Protein AF-A0AAD6DHV2-F1 (afdb_monomer)

Organism: NCBI:txid911720

Mean predicted aligned error: 15.72 Å

pLDDT: mean 77.99, std 18.06, range [23.23, 98.5]

Secondary structure (DSSP, 8-state):
--SHHHHHHHHHHHHHHHHHHHHHHHHHHHHHHHHHHSHHHHHHHHHHHHHHHHHHHHHHHHHHHHHHHHHHHHHHHHHHHHHHHHHHHHHHHHHHHHHHHHHHHHHHIIIIIGGGTTSSS-TTS-HHHHHHHHHHHHHHHHHHHHHHHHHHHHT-HHHHHHHHHHHHHHHHHHHHHHHHHH-S-HHHHHHHHHHHHHHHHTHHHHHHHHHHHHHHHTTSSS--------SS----------------SSTT---PPPPHHHHHHHHHHHHHHS-HHHHHHHHHHHHHHHHHHHHHHHHS-EEEEEEEEETTEEEEEEEEE-TTS-EEEEEEEGGGTEEESSSSEEET--BGGGGEEEEEEEEEETTTTEEEEEEEEE-TTSPEEEEEEEGGGTEEESSSSEEE-

Sequence (405 aa):
MTDEKTLSETIISMNEALEKWNSMKPVVDEVNSIVKEYGELIDSVGKVFTVVGFVWDIYSNMEKAKEDAARLQNMIQQITSAVADLKHHLDQQEVEAAVNATKSVLNGFRHEVLPYAKTYPLTGFNAIQLELIIRDARTVMETLYGLIDTRAKVGDGAAIMTLYRNLHAVVQCKLTLNKWRHGLTREVIDEGEAEMTRLIQVWVPVVRGLELMSDLSFSQGIFVYFEVGGKHGAPKFTKYAYSYRGELQGKNSKTALVSQAFIDARKVERSRVIPQELFEWNKKPYEVMQQLRDQQNKIFATKDLRIESHGLDTYLMGDCLDNDQHWNQRTLRLDSCLGDNRGHFQWGGSEFTEHARNIRFNPAEGASQVPVLRAELEDDHGNFLSNSINLAERINNRGGDLLFS

Foldseek 3Di:
DPPVVVVVVVVVVVVVVVVVVVVCVVVVVVVVVVCVVCVVVVVVVVVVVVVVVVVVVVVVVVVVVVVVVVVVVVVVVVVVVVVVVVVVVVLVVLLVVLLVLLVVLVCCCVPQPVVCVVPPDPPPRDLVSLVVSLVSLVVSLVSLLVSLLVLLVVLVLQSNVSSLVSNLVSLVSNLVSLCNNPNLFPVSLVVNLVSLVSSLVSLVSNLSSLLVNVVVQVLDDDDDDDDPDDPDDDDDDDDDDDDDPPPPPDPDDDPDDDDPVVVVVSVVVSVVSDDPVSVVSSVVSVVVNVVSVVVVCFAPQWDPWDWDDDPLWIKTWTFGQAPVRDTDIEIDTVQCAWDDDFQETDGNHGSQSVFWDPWDWDCADDPRGFIKIWIFGQGPVRGTDTYMDGCSVAWTRDRGYTDGD

Structure (mmCIF, N/CA/C/O backbone):
data_AF-A0AAD6DHV2-F1
#
_entry.id   AF-A0AAD6DHV2-F1
#
loop_
_atom_site.group_PDB
_atom_site.id
_atom_site.type_symbol
_atom_site.label_atom_id
_atom_site.label_alt_id
_atom_site.label_comp_id
_atom_site.label_asym_id
_atom_site.label_entity_id
_atom_site.label_seq_id
_atom_site.pdbx_PDB_ins_code
_atom_site.Cartn_x
_atom_site.Cartn_y
_atom_site.Cartn_z
_atom_site.occupancy
_atom_site.B_iso_or_equiv
_atom_site.auth_seq_id
_atom_site.auth_comp_id
_atom_site.auth_asym_id
_atom_site.auth_atom_id
_atom_site.pdbx_PDB_model_num
ATOM 1 N N . MET A 1 1 ? 107.270 -27.578 -73.172 1.00 55.84 1 MET A N 1
ATOM 2 C CA . MET A 1 1 ? 106.849 -26.970 -74.458 1.00 55.84 1 MET A CA 1
ATOM 3 C C . MET A 1 1 ? 105.344 -26.671 -74.528 1.00 55.84 1 MET A C 1
ATOM 5 O O . MET A 1 1 ? 104.880 -26.243 -75.572 1.00 55.84 1 MET A O 1
ATOM 9 N N . THR A 1 2 ? 104.577 -26.824 -73.441 1.00 53.22 2 THR A N 1
ATOM 10 C CA . THR A 1 2 ? 103.125 -26.551 -73.401 1.00 53.22 2 THR A CA 1
ATOM 11 C C . THR A 1 2 ? 102.760 -25.181 -72.814 1.00 53.22 2 THR A C 1
ATOM 13 O O . THR A 1 2 ? 101.581 -24.887 -72.702 1.00 53.22 2 THR A O 1
ATOM 16 N N . ASP A 1 3 ? 103.742 -24.350 -72.448 1.00 59.06 3 ASP A N 1
ATOM 17 C CA . ASP A 1 3 ? 103.509 -23.099 -71.700 1.00 59.06 3 ASP A CA 1
ATOM 18 C C . ASP A 1 3 ? 103.657 -21.829 -72.569 1.00 59.06 3 ASP A C 1
ATOM 20 O O . ASP A 1 3 ? 102.927 -20.857 -72.404 1.00 59.06 3 ASP A O 1
ATOM 24 N N . GLU A 1 4 ? 104.508 -21.854 -73.604 1.00 59.25 4 GLU A N 1
ATOM 25 C CA . GLU A 1 4 ? 104.640 -20.728 -74.550 1.00 59.25 4 GLU A CA 1
ATOM 26 C C . GLU A 1 4 ? 103.430 -20.572 -75.481 1.00 59.25 4 GLU A C 1
ATOM 28 O O . GLU A 1 4 ? 103.076 -19.456 -75.866 1.00 59.25 4 GLU A O 1
ATOM 33 N N . LYS A 1 5 ? 102.756 -21.678 -75.825 1.00 68.44 5 LYS A N 1
ATOM 34 C CA . LYS A 1 5 ? 101.585 -21.643 -76.713 1.00 68.44 5 LYS A CA 1
ATOM 35 C C . LYS A 1 5 ? 100.387 -20.967 -76.036 1.00 68.44 5 LYS A C 1
ATOM 37 O O . LYS A 1 5 ? 99.726 -20.132 -76.645 1.00 68.44 5 LYS A O 1
ATOM 42 N N . THR A 1 6 ? 100.172 -21.257 -74.756 1.00 68.12 6 THR A N 1
ATOM 43 C CA . THR A 1 6 ? 99.077 -20.703 -73.946 1.00 68.12 6 THR A CA 1
ATOM 44 C C . THR A 1 6 ? 99.270 -19.210 -73.677 1.00 68.12 6 THR A C 1
ATOM 46 O O . THR A 1 6 ? 98.312 -18.436 -73.712 1.00 68.12 6 THR A O 1
ATOM 49 N N . LEU A 1 7 ? 100.520 -18.777 -73.472 1.00 68.31 7 LEU A N 1
ATOM 50 C CA . LEU A 1 7 ? 100.850 -17.361 -73.310 1.00 68.31 7 LEU A CA 1
ATOM 51 C C . LEU A 1 7 ? 100.617 -16.577 -74.614 1.00 68.31 7 LEU A C 1
ATOM 53 O O . LEU A 1 7 ? 100.051 -15.486 -74.585 1.00 68.31 7 LEU A O 1
ATOM 57 N N . SER A 1 8 ? 100.984 -17.156 -75.762 1.00 68.69 8 SER A N 1
ATOM 58 C CA . SER A 1 8 ? 100.763 -16.539 -77.075 1.00 68.69 8 SER A CA 1
ATOM 59 C C . SER A 1 8 ? 99.274 -16.400 -77.416 1.00 68.69 8 SER A C 1
ATOM 61 O O . SER A 1 8 ? 98.862 -15.335 -77.870 1.00 68.69 8 SER A O 1
ATOM 63 N N . GLU A 1 9 ? 98.454 -17.418 -77.141 1.00 74.00 9 GLU A N 1
ATOM 64 C CA . GLU A 1 9 ? 96.999 -17.370 -77.363 1.00 74.00 9 GLU A CA 1
ATOM 65 C C . GLU A 1 9 ? 96.306 -16.349 -76.438 1.00 74.00 9 GLU A C 1
ATOM 67 O O . GLU A 1 9 ? 95.393 -15.638 -76.864 1.00 74.00 9 GLU A O 1
ATOM 72 N N . THR A 1 10 ? 96.794 -16.190 -75.202 1.00 73.75 10 THR A N 1
ATOM 73 C CA . THR A 1 10 ? 96.264 -15.195 -74.251 1.00 73.75 10 THR A CA 1
ATOM 74 C C . THR A 1 10 ? 96.586 -13.763 -74.686 1.00 73.75 10 THR A C 1
ATOM 76 O O . THR A 1 10 ? 95.722 -12.888 -74.629 1.00 73.75 10 THR A O 1
ATOM 79 N N . ILE A 1 11 ? 97.806 -13.514 -75.174 1.00 72.62 11 ILE A N 1
ATOM 80 C CA . ILE A 1 11 ? 98.208 -12.190 -75.676 1.00 72.62 11 ILE A CA 1
ATOM 81 C C . ILE A 1 11 ? 97.397 -11.813 -76.924 1.00 72.62 11 ILE A C 1
ATOM 83 O O . ILE A 1 11 ? 96.949 -10.672 -77.031 1.00 72.62 11 ILE A O 1
ATOM 87 N N . ILE A 1 12 ? 97.143 -12.766 -77.829 1.00 75.88 12 ILE A N 1
ATOM 88 C CA . ILE A 1 12 ? 96.300 -12.542 -79.015 1.00 75.88 12 ILE A CA 1
ATOM 89 C C . ILE A 1 12 ? 94.857 -12.216 -78.595 1.00 75.88 12 ILE A C 1
ATOM 91 O O . ILE A 1 12 ? 94.307 -11.212 -79.045 1.00 75.88 12 ILE A O 1
ATOM 95 N N . SER A 1 13 ? 94.284 -12.968 -77.648 1.00 75.44 13 SER A N 1
ATOM 96 C CA . SER A 1 13 ? 92.934 -12.708 -77.123 1.00 75.44 13 SER A CA 1
ATOM 97 C C . SER A 1 13 ? 92.798 -11.338 -76.444 1.00 75.44 13 SER A C 1
ATOM 99 O O . SER A 1 13 ? 91.773 -10.672 -76.612 1.00 75.44 13 SER A O 1
ATOM 101 N N . MET A 1 14 ? 93.808 -10.892 -75.690 1.00 66.56 14 MET A N 1
ATOM 102 C CA . MET A 1 14 ? 93.781 -9.569 -75.054 1.00 66.56 14 MET A CA 1
ATOM 103 C C . MET A 1 14 ? 93.897 -8.441 -76.080 1.00 66.56 14 MET A C 1
ATOM 105 O O . MET A 1 14 ? 93.248 -7.409 -75.916 1.00 66.56 14 MET A O 1
ATOM 109 N N . ASN A 1 15 ? 94.670 -8.637 -77.151 1.00 71.38 15 ASN A N 1
ATOM 110 C CA . ASN A 1 15 ? 94.821 -7.628 -78.195 1.00 71.38 15 ASN A CA 1
ATOM 111 C C . ASN A 1 15 ? 93.538 -7.487 -79.038 1.00 71.38 15 ASN A C 1
ATOM 113 O O . ASN A 1 15 ? 93.100 -6.370 -79.307 1.00 71.38 15 ASN A O 1
ATOM 117 N N . GLU A 1 16 ? 92.861 -8.599 -79.347 1.00 74.56 16 GLU A N 1
ATOM 118 C CA . GLU A 1 16 ? 91.543 -8.590 -80.005 1.00 74.56 16 GLU A CA 1
ATOM 119 C C . GLU A 1 16 ? 90.454 -7.931 -79.137 1.00 74.56 16 GLU A C 1
ATOM 121 O O . GLU A 1 16 ? 89.575 -7.227 -79.645 1.00 74.56 16 GLU A O 1
ATOM 126 N N . ALA A 1 17 ? 90.506 -8.114 -77.812 1.00 65.06 17 ALA A N 1
ATOM 127 C CA . ALA A 1 17 ? 89.601 -7.440 -76.880 1.00 65.06 17 ALA A CA 1
ATOM 128 C C . ALA A 1 17 ? 89.868 -5.925 -76.806 1.00 65.06 17 ALA A C 1
ATOM 130 O O . ALA A 1 17 ? 88.924 -5.133 -76.729 1.00 65.06 17 ALA A O 1
ATOM 131 N N . LEU A 1 18 ? 91.138 -5.515 -76.876 1.00 65.81 18 LEU A N 1
ATOM 132 C CA . LEU A 1 18 ? 91.535 -4.108 -76.875 1.00 65.81 18 LEU A CA 1
ATOM 133 C C . LEU A 1 18 ? 91.131 -3.399 -78.178 1.00 65.81 18 LEU A C 1
ATOM 135 O O . LEU A 1 18 ? 90.654 -2.265 -78.134 1.00 65.81 18 LEU A O 1
ATOM 139 N N . GLU A 1 19 ? 91.248 -4.067 -79.330 1.00 72.94 19 GLU A N 1
ATOM 140 C CA . GLU A 1 19 ? 90.748 -3.541 -80.608 1.00 72.94 19 GLU A CA 1
ATOM 141 C C . GLU A 1 19 ? 89.222 -3.404 -80.616 1.00 72.94 19 GLU A C 1
ATOM 143 O O . GLU A 1 19 ? 88.703 -2.363 -81.027 1.00 72.94 19 GLU A O 1
ATOM 148 N N . LYS A 1 20 ? 88.488 -4.387 -80.071 1.00 69.06 20 LYS A N 1
ATOM 149 C CA . LYS A 1 20 ? 87.031 -4.271 -79.893 1.00 69.06 20 LYS A CA 1
ATOM 150 C C . LYS A 1 20 ? 86.658 -3.096 -78.993 1.00 69.06 20 LYS A C 1
ATOM 152 O O . LYS A 1 20 ? 85.763 -2.330 -79.345 1.00 69.06 20 LYS A O 1
ATOM 157 N N . TRP A 1 21 ? 87.365 -2.892 -77.884 1.00 66.56 21 TRP A N 1
ATOM 158 C CA . TRP A 1 21 ? 87.129 -1.745 -77.005 1.00 66.56 21 TRP A CA 1
ATOM 159 C C . TRP A 1 21 ? 87.394 -0.407 -77.708 1.00 66.56 21 TRP A C 1
ATOM 161 O O . TRP A 1 21 ? 86.572 0.508 -77.646 1.00 66.56 21 TRP A O 1
ATOM 171 N N . ASN A 1 22 ? 88.497 -0.306 -78.453 1.00 69.06 22 ASN A N 1
ATOM 172 C CA . ASN A 1 22 ? 88.823 0.897 -79.217 1.00 69.06 22 ASN A CA 1
ATOM 173 C C . ASN A 1 22 ? 87.806 1.175 -80.337 1.00 69.06 22 ASN A C 1
ATOM 175 O O . ASN A 1 22 ? 87.538 2.340 -80.624 1.00 69.06 22 ASN A O 1
ATOM 179 N N . SER A 1 23 ? 87.173 0.139 -80.900 1.00 66.12 23 SER A N 1
ATOM 180 C CA . SER A 1 23 ? 86.067 0.293 -81.858 1.00 66.12 23 SER A CA 1
ATOM 181 C C . SER A 1 23 ? 84.749 0.762 -81.219 1.00 66.12 23 SER A C 1
ATOM 183 O O . SER A 1 23 ? 83.931 1.383 -81.892 1.00 66.12 23 SER A O 1
ATOM 185 N N . MET A 1 24 ? 84.550 0.524 -79.914 1.00 56.75 24 MET A N 1
ATOM 186 C CA . MET A 1 24 ? 83.357 0.952 -79.165 1.00 56.75 24 MET A CA 1
ATOM 187 C C . MET A 1 24 ? 83.486 2.353 -78.557 1.00 56.75 24 MET A C 1
ATOM 189 O O . MET A 1 24 ? 82.475 2.973 -78.232 1.00 56.75 24 MET A O 1
ATOM 193 N N . LYS A 1 25 ? 84.709 2.876 -78.427 1.00 67.56 25 LYS A N 1
ATOM 194 C CA . LYS A 1 25 ? 84.983 4.213 -77.886 1.00 67.56 25 LYS A CA 1
ATOM 195 C C . LYS A 1 25 ? 84.156 5.346 -78.533 1.00 67.56 25 LYS A C 1
ATOM 197 O O . LYS A 1 25 ? 83.541 6.089 -77.774 1.00 67.56 25 LYS A O 1
ATOM 202 N N . PRO A 1 26 ? 84.034 5.459 -79.873 1.00 67.94 26 PRO A N 1
ATOM 203 C CA . PRO A 1 26 ? 83.202 6.502 -80.482 1.00 67.94 26 PRO A CA 1
ATOM 204 C C . PRO A 1 26 ? 81.704 6.363 -80.162 1.00 67.94 26 PRO A C 1
ATOM 206 O O . PRO A 1 26 ? 81.032 7.376 -80.017 1.00 67.94 26 PRO A O 1
ATOM 209 N N . VAL A 1 27 ? 81.189 5.141 -79.965 1.00 62.72 27 VAL A N 1
ATOM 210 C CA . VAL A 1 27 ? 79.788 4.908 -79.555 1.00 62.72 27 VAL A CA 1
ATOM 211 C C . VAL A 1 27 ? 79.565 5.345 -78.107 1.00 62.72 27 VAL A C 1
ATOM 213 O O . VAL A 1 27 ? 78.536 5.925 -77.781 1.00 62.72 27 VAL A O 1
ATOM 216 N N . VAL A 1 28 ? 80.538 5.102 -77.224 1.00 63.91 28 VAL A N 1
ATOM 217 C CA . VAL A 1 28 ? 80.483 5.562 -75.827 1.00 63.91 28 VAL A CA 1
ATOM 218 C C . VAL A 1 28 ? 80.542 7.090 -75.752 1.00 63.91 28 VAL A C 1
ATOM 220 O O . VAL A 1 28 ? 79.801 7.693 -74.976 1.00 63.91 28 VAL A O 1
ATOM 223 N N . ASP A 1 29 ? 81.370 7.722 -76.581 1.00 67.62 29 ASP A N 1
ATOM 224 C CA . ASP A 1 29 ? 81.463 9.181 -76.658 1.00 67.62 29 ASP A CA 1
ATOM 225 C C . ASP A 1 29 ? 80.183 9.806 -77.259 1.00 67.62 29 ASP A C 1
ATOM 227 O O . ASP A 1 29 ? 79.716 10.834 -76.767 1.00 67.62 29 ASP A O 1
ATOM 231 N N . GLU A 1 30 ? 79.549 9.151 -78.239 1.00 62.31 30 GLU A N 1
ATOM 232 C CA . GLU A 1 30 ? 78.253 9.549 -78.811 1.00 62.31 30 GLU A CA 1
ATOM 233 C C . GLU A 1 30 ? 77.103 9.396 -77.802 1.00 62.31 30 GLU A C 1
ATOM 235 O O . GLU A 1 30 ? 76.317 10.324 -77.617 1.00 62.31 30 GLU A O 1
ATOM 240 N N . VAL A 1 31 ? 77.048 8.288 -77.054 1.00 56.53 31 VAL A N 1
ATOM 241 C CA . VAL A 1 31 ? 76.067 8.093 -75.970 1.00 56.53 31 VAL A CA 1
ATOM 242 C C . VAL A 1 31 ? 76.257 9.132 -74.863 1.00 56.53 31 VAL A C 1
ATOM 244 O O . VAL A 1 31 ? 75.276 9.699 -74.389 1.00 56.53 31 VAL A O 1
ATOM 247 N N . ASN A 1 32 ? 77.497 9.450 -74.483 1.00 60.16 32 ASN A N 1
ATOM 248 C CA . ASN A 1 32 ? 77.775 10.507 -73.507 1.00 60.16 32 ASN A CA 1
ATOM 249 C C . ASN A 1 32 ? 77.390 11.902 -74.030 1.00 60.16 32 ASN A C 1
ATOM 251 O O . ASN A 1 32 ? 76.930 12.738 -73.251 1.00 60.16 32 ASN A O 1
ATOM 255 N N . SER A 1 33 ? 77.536 12.153 -75.336 1.00 59.22 33 SER A N 1
ATOM 256 C CA . SER A 1 33 ? 77.071 13.385 -75.983 1.00 59.22 33 SER A CA 1
ATOM 257 C C . SER A 1 33 ? 75.544 13.487 -75.970 1.00 59.22 33 SER A C 1
ATOM 259 O O . SER A 1 33 ? 75.018 14.522 -75.572 1.00 59.22 33 SER A O 1
ATOM 261 N N . ILE A 1 34 ? 74.832 12.403 -76.294 1.00 53.09 34 ILE A N 1
ATOM 262 C CA . ILE A 1 34 ? 73.362 12.319 -76.243 1.00 53.09 34 ILE A CA 1
ATOM 263 C C . ILE A 1 34 ? 72.864 12.509 -74.803 1.00 53.09 34 ILE A C 1
ATOM 265 O O . ILE A 1 34 ? 71.952 13.290 -74.553 1.00 53.09 34 ILE A O 1
ATOM 269 N N . VAL A 1 35 ? 73.491 11.865 -73.816 1.00 53.19 35 VAL A N 1
ATOM 270 C CA . VAL A 1 35 ? 73.137 12.034 -72.394 1.00 53.19 35 VAL A CA 1
ATOM 271 C C . VAL A 1 35 ? 73.331 13.483 -71.931 1.00 53.19 35 VAL A C 1
ATOM 273 O O . VAL A 1 35 ? 72.546 13.983 -71.127 1.00 53.19 35 VAL A O 1
ATOM 276 N N . LYS A 1 36 ? 74.336 14.186 -72.463 1.00 60.88 36 LYS A N 1
ATOM 277 C CA . LYS A 1 36 ? 74.589 15.600 -72.164 1.00 60.88 36 LYS A CA 1
ATOM 278 C C . LYS A 1 36 ? 73.619 16.540 -72.891 1.00 60.88 36 LYS A C 1
ATOM 280 O O . LYS A 1 36 ? 73.207 17.537 -72.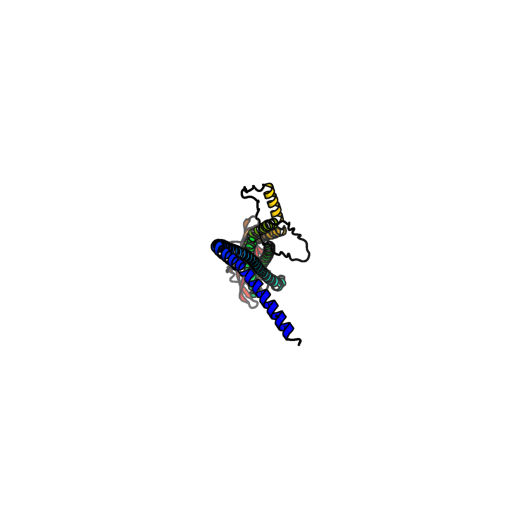308 1.00 60.88 36 LYS A O 1
ATOM 285 N N . GLU A 1 37 ? 73.235 16.211 -74.122 1.00 53.12 37 GLU A N 1
ATOM 286 C CA . GLU A 1 37 ? 72.285 16.965 -74.953 1.00 53.12 37 GLU A CA 1
ATOM 287 C C . GLU A 1 37 ? 70.840 16.845 -74.441 1.00 53.12 37 GLU A C 1
ATOM 289 O O . GLU A 1 37 ? 70.095 17.821 -74.440 1.00 53.12 37 GLU A O 1
ATOM 294 N N . TYR A 1 38 ? 70.462 15.683 -73.900 1.00 50.41 38 TYR A N 1
ATOM 295 C CA . TYR A 1 38 ? 69.138 15.447 -73.313 1.00 50.41 38 TYR A CA 1
ATOM 296 C C . TYR A 1 38 ? 69.085 15.636 -71.789 1.00 50.41 38 TYR A C 1
ATOM 298 O O . TYR A 1 38 ? 68.047 15.372 -71.179 1.00 50.41 38 TYR A O 1
ATOM 306 N N . GLY A 1 39 ? 70.157 16.133 -71.162 1.00 51.06 39 GLY A N 1
ATOM 307 C CA . GLY A 1 39 ? 70.233 16.352 -69.714 1.00 51.06 39 GLY A CA 1
ATOM 308 C C . GLY A 1 39 ? 69.119 17.256 -69.168 1.00 51.06 39 GLY A C 1
ATOM 309 O O . GLY A 1 39 ? 68.552 16.956 -68.123 1.00 51.06 39 GLY A O 1
ATOM 310 N N . GLU A 1 40 ? 68.715 18.292 -69.912 1.00 53.25 40 GLU A N 1
ATOM 311 C CA . GLU A 1 40 ? 67.604 19.184 -69.530 1.00 53.25 40 GLU A CA 1
ATOM 312 C C . GLU A 1 40 ? 66.226 18.508 -69.650 1.00 53.25 40 GLU A C 1
ATOM 314 O O . GLU A 1 40 ? 65.312 18.780 -68.866 1.00 53.25 40 GLU A O 1
ATOM 319 N N . LEU A 1 41 ? 66.079 17.574 -70.596 1.00 48.53 41 LEU A N 1
ATOM 320 C CA . LEU A 1 41 ? 64.855 16.796 -70.783 1.00 48.53 41 LEU A CA 1
ATOM 321 C C . LEU A 1 41 ? 64.730 15.721 -69.692 1.00 48.53 41 LEU A C 1
ATOM 323 O O . LEU A 1 41 ? 63.646 15.531 -69.141 1.00 48.53 41 LEU A O 1
ATOM 327 N N . ILE A 1 42 ? 65.846 15.098 -69.304 1.00 53.38 42 ILE A N 1
ATOM 328 C CA . ILE A 1 42 ? 65.941 14.155 -68.180 1.00 53.38 42 ILE A CA 1
ATOM 329 C C . ILE A 1 42 ? 65.660 14.866 -66.844 1.00 53.38 42 ILE A C 1
ATOM 331 O O . ILE A 1 42 ? 64.922 14.325 -66.022 1.00 53.38 42 ILE A O 1
ATOM 335 N N . ASP A 1 43 ? 66.123 16.106 -66.658 1.00 55.44 43 ASP A N 1
ATOM 336 C CA . ASP A 1 43 ? 65.796 16.931 -65.483 1.00 55.44 43 ASP A CA 1
ATOM 337 C C . ASP A 1 43 ? 64.315 17.344 -65.444 1.00 55.44 43 ASP A C 1
ATOM 339 O O . ASP A 1 43 ? 63.694 17.400 -64.377 1.00 55.44 43 ASP A O 1
ATOM 343 N N . SER A 1 44 ? 63.702 17.597 -66.607 1.00 51.06 44 SER A N 1
ATOM 344 C CA . SER A 1 44 ? 62.263 17.875 -66.699 1.00 51.06 44 SER A CA 1
ATOM 345 C C . SER A 1 44 ? 61.415 16.642 -66.353 1.00 51.06 44 SER A C 1
ATOM 347 O O . SER A 1 44 ? 60.441 16.749 -65.606 1.00 51.06 44 SER A O 1
ATOM 349 N N . VAL A 1 45 ? 61.840 15.453 -66.795 1.00 54.34 45 VAL A N 1
ATOM 350 C CA . VAL A 1 45 ? 61.217 14.166 -66.460 1.00 54.34 45 VAL A CA 1
ATOM 351 C C . VAL A 1 45 ? 61.433 13.828 -64.978 1.00 54.34 45 VAL A C 1
ATOM 353 O O . VAL A 1 45 ? 60.496 13.396 -64.308 1.00 54.34 45 VAL A O 1
ATOM 356 N N . GLY A 1 46 ? 62.609 14.121 -64.416 1.00 57.28 46 GLY A N 1
ATOM 357 C CA . GLY A 1 46 ? 62.900 13.995 -62.982 1.00 57.28 46 GLY A CA 1
ATOM 358 C C . GLY A 1 46 ? 62.005 14.875 -62.100 1.00 57.28 46 GLY A C 1
ATOM 359 O O . GLY A 1 46 ? 61.506 14.426 -61.062 1.00 57.28 46 GLY A O 1
ATOM 360 N N . LYS A 1 47 ? 61.705 16.106 -62.538 1.00 61.59 47 LYS A N 1
ATOM 361 C CA . LYS A 1 47 ? 60.727 16.988 -61.871 1.00 61.59 47 LYS A CA 1
ATOM 362 C C . LYS A 1 47 ? 59.305 16.430 -61.942 1.00 61.59 47 LYS A C 1
ATOM 364 O O . LYS A 1 47 ? 58.601 16.470 -60.936 1.00 61.59 47 LYS A O 1
ATOM 369 N N . VAL A 1 48 ? 58.897 15.851 -63.076 1.00 58.16 48 VAL A N 1
ATOM 370 C CA . VAL A 1 48 ? 57.593 15.173 -63.203 1.00 58.16 48 VAL A CA 1
ATOM 371 C C . VAL A 1 48 ? 57.506 13.971 -62.259 1.00 58.16 48 VAL A C 1
ATOM 373 O O . VAL A 1 48 ? 56.518 13.854 -61.538 1.00 58.16 48 VAL A O 1
ATOM 376 N N . PHE A 1 49 ? 58.541 13.131 -62.169 1.00 59.25 49 PHE A N 1
ATOM 377 C CA . PHE A 1 49 ? 58.557 12.004 -61.226 1.00 59.25 49 PHE A CA 1
ATOM 378 C C . PHE A 1 49 ? 58.553 12.448 -59.757 1.00 59.25 49 PHE A C 1
ATOM 380 O O . PHE A 1 49 ? 57.919 11.793 -58.933 1.00 59.25 49 PHE A O 1
ATOM 387 N N . THR A 1 50 ? 59.172 13.584 -59.428 1.00 64.69 50 THR A N 1
ATOM 388 C CA . THR A 1 50 ? 59.133 14.157 -58.071 1.00 64.69 50 THR A CA 1
ATOM 389 C C . THR A 1 50 ? 57.731 14.667 -57.721 1.00 64.69 50 THR A C 1
ATOM 391 O O . THR A 1 50 ? 57.239 14.425 -56.621 1.00 64.69 50 THR A O 1
ATOM 394 N N . VAL A 1 51 ? 57.045 15.320 -58.666 1.00 57.62 51 VAL A N 1
ATOM 395 C CA . VAL A 1 51 ? 55.648 15.752 -58.491 1.00 57.62 51 VAL A CA 1
ATOM 396 C C . VAL A 1 51 ? 54.711 14.547 -58.377 1.00 57.62 51 VAL A C 1
ATOM 398 O O . VAL A 1 51 ? 53.849 14.535 -57.503 1.00 57.62 51 VAL A O 1
ATOM 401 N N . VAL A 1 52 ? 54.893 13.510 -59.200 1.00 62.47 52 VAL A N 1
ATOM 402 C CA . VAL A 1 52 ? 54.107 12.267 -59.112 1.00 62.47 52 VAL A CA 1
ATOM 403 C C . VAL A 1 52 ? 54.348 11.555 -57.778 1.00 62.47 52 VAL A C 1
ATOM 405 O O . VAL A 1 52 ? 53.382 11.122 -57.155 1.00 62.47 52 VAL A O 1
ATOM 408 N N . GLY A 1 53 ? 55.595 11.493 -57.299 1.00 70.00 53 GLY A N 1
ATOM 409 C CA . GLY A 1 53 ? 55.931 10.954 -55.977 1.00 70.00 53 GLY A CA 1
ATOM 410 C C . GLY A 1 53 ? 55.251 11.722 -54.843 1.00 70.00 53 GLY A C 1
ATOM 411 O O . GLY A 1 53 ? 54.594 11.120 -54.002 1.00 70.00 53 GLY A O 1
ATOM 412 N N . PHE A 1 54 ? 55.293 13.056 -54.878 1.00 60.72 54 PHE A N 1
ATOM 413 C CA . PHE A 1 54 ? 54.612 13.903 -53.893 1.00 60.72 54 PHE A CA 1
ATOM 414 C C . PHE A 1 54 ? 53.081 13.733 -53.913 1.00 60.72 54 PHE A C 1
ATOM 416 O O . PHE A 1 54 ? 52.447 13.655 -52.861 1.00 60.72 54 PHE A O 1
ATOM 423 N N . VAL A 1 55 ? 52.469 13.635 -55.099 1.00 57.41 55 VAL A N 1
ATOM 424 C CA . VAL A 1 55 ? 51.025 13.376 -55.239 1.00 57.41 55 VAL A CA 1
ATOM 425 C C . VAL A 1 55 ? 50.660 11.980 -54.727 1.00 57.41 55 VAL A C 1
ATOM 427 O O . VAL A 1 55 ? 49.634 11.827 -54.062 1.00 57.41 55 VAL A O 1
ATOM 430 N N . TRP A 1 56 ? 51.497 10.972 -54.985 1.00 69.31 56 TRP A N 1
ATOM 431 C CA . TRP A 1 56 ? 51.316 9.621 -54.452 1.00 69.31 56 TRP A CA 1
ATOM 432 C C . TRP A 1 56 ? 51.429 9.586 -52.924 1.00 69.31 56 TRP A C 1
ATOM 434 O O . TRP A 1 56 ? 50.591 8.966 -52.271 1.00 69.31 56 TRP A O 1
ATOM 444 N N . ASP A 1 57 ? 52.387 10.308 -52.341 1.00 70.00 57 ASP A N 1
ATOM 445 C CA . ASP A 1 57 ? 52.530 10.430 -50.888 1.00 70.00 57 ASP A CA 1
ATOM 446 C C . ASP A 1 57 ? 51.315 11.122 -50.254 1.00 70.00 57 ASP A C 1
ATOM 448 O O . ASP A 1 57 ? 50.816 10.671 -49.220 1.00 70.00 57 ASP A O 1
ATOM 452 N N . ILE A 1 58 ? 50.774 12.175 -50.883 1.00 59.72 58 ILE A N 1
ATOM 453 C CA . ILE A 1 58 ? 49.517 12.803 -50.442 1.00 59.72 58 ILE A CA 1
ATOM 454 C C . ILE A 1 58 ? 48.362 11.800 -50.509 1.00 59.72 58 ILE A C 1
ATOM 456 O O . ILE A 1 58 ? 47.621 11.668 -49.536 1.00 59.72 58 ILE A O 1
ATOM 460 N N . TYR A 1 59 ? 48.213 11.074 -51.621 1.00 67.81 59 TYR A N 1
ATOM 461 C CA . TYR A 1 59 ? 47.143 10.089 -51.790 1.00 67.81 59 TYR A CA 1
ATOM 462 C C . TYR A 1 59 ? 47.239 8.953 -50.759 1.00 67.81 59 TYR A C 1
ATOM 464 O O . TYR A 1 59 ? 46.249 8.624 -50.108 1.00 67.81 59 TYR A O 1
ATOM 472 N N . SER A 1 60 ? 48.439 8.408 -50.549 1.00 73.44 60 SER A N 1
ATOM 473 C CA . SER A 1 60 ? 48.722 7.368 -49.553 1.00 73.44 60 SER A CA 1
ATOM 474 C C . SER A 1 60 ? 48.396 7.838 -48.128 1.00 73.44 60 SER A C 1
ATOM 476 O O . SER A 1 60 ? 47.707 7.143 -47.378 1.00 73.44 60 SER A O 1
ATOM 478 N N . ASN A 1 61 ? 48.793 9.066 -47.770 1.00 66.12 61 ASN A N 1
ATOM 479 C CA . ASN A 1 61 ? 48.463 9.665 -46.475 1.00 66.12 61 ASN A CA 1
ATOM 480 C C . ASN A 1 61 ? 46.953 9.918 -46.309 1.00 66.12 61 ASN A C 1
ATOM 482 O O . ASN A 1 61 ? 46.416 9.708 -45.220 1.00 66.12 61 ASN A O 1
ATOM 486 N N . MET A 1 62 ? 46.252 10.331 -47.373 1.00 60.44 62 MET A N 1
ATOM 487 C CA . MET A 1 62 ? 44.793 10.492 -47.362 1.00 60.44 62 MET A CA 1
ATOM 488 C C . MET A 1 62 ? 44.067 9.157 -47.171 1.00 60.44 62 MET A C 1
ATOM 490 O O . MET A 1 62 ? 43.093 9.105 -46.421 1.00 60.44 62 MET A O 1
ATOM 494 N N . GLU A 1 63 ? 44.524 8.082 -47.814 1.00 73.12 63 GLU A N 1
ATOM 495 C CA . GLU A 1 63 ? 43.904 6.760 -47.681 1.00 73.12 63 GLU A CA 1
ATOM 496 C C . GLU A 1 63 ? 44.130 6.174 -46.280 1.00 73.12 63 GLU A C 1
ATOM 498 O O . GLU A 1 63 ? 43.181 5.715 -45.644 1.00 73.12 63 GLU A O 1
ATOM 503 N N . LYS A 1 64 ? 45.337 6.333 -45.722 1.00 78.69 64 LYS A N 1
ATOM 504 C CA . LYS A 1 64 ? 45.630 5.984 -44.324 1.00 78.69 64 LYS A CA 1
ATOM 505 C C . LYS A 1 64 ? 44.754 6.763 -43.333 1.00 78.69 64 LYS A C 1
ATOM 507 O O . LYS A 1 64 ? 44.209 6.176 -42.403 1.00 78.69 64 LYS A O 1
ATOM 512 N N . ALA A 1 65 ? 44.545 8.062 -43.562 1.00 65.44 65 ALA A N 1
ATOM 513 C CA . ALA A 1 65 ? 43.659 8.876 -42.729 1.00 65.44 65 ALA A CA 1
ATOM 514 C C . ALA A 1 65 ? 42.187 8.418 -42.797 1.00 65.44 65 ALA A C 1
ATOM 516 O O . ALA A 1 65 ? 41.482 8.475 -41.787 1.00 65.44 65 ALA A O 1
ATOM 517 N N . LYS A 1 66 ? 41.710 7.934 -43.956 1.00 71.19 66 LYS A N 1
ATOM 518 C CA . LYS A 1 66 ? 40.368 7.334 -44.076 1.00 71.19 66 LYS A CA 1
ATOM 519 C C . LYS A 1 66 ? 40.262 6.012 -43.320 1.00 71.19 66 LYS A C 1
ATOM 521 O O . LYS A 1 66 ? 39.256 5.791 -42.649 1.00 71.19 66 LYS A O 1
ATOM 526 N N . GLU A 1 67 ? 41.272 5.148 -43.411 1.00 83.19 67 GLU A N 1
ATOM 527 C CA . GLU A 1 67 ? 41.308 3.892 -42.653 1.00 83.19 67 GLU A CA 1
ATOM 528 C C . GLU A 1 67 ? 41.307 4.147 -41.142 1.00 83.19 67 GLU A C 1
ATOM 530 O O . GLU A 1 67 ? 40.537 3.520 -40.411 1.00 83.19 67 GLU A O 1
ATOM 535 N N . ASP A 1 68 ? 42.102 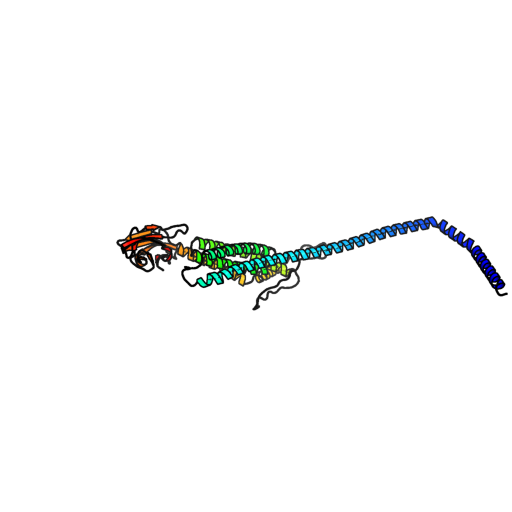5.112 -40.673 1.00 81.44 68 ASP A N 1
ATOM 536 C CA . ASP A 1 68 ? 42.137 5.517 -39.266 1.00 81.44 68 ASP A CA 1
ATOM 537 C C . ASP A 1 68 ? 40.787 6.104 -38.813 1.00 81.44 68 ASP A C 1
ATOM 539 O O . ASP A 1 68 ? 40.304 5.776 -37.726 1.00 81.44 68 ASP A O 1
ATOM 543 N N . ALA A 1 69 ? 40.113 6.891 -39.660 1.00 71.94 69 ALA A N 1
ATOM 544 C CA . ALA A 1 69 ? 38.765 7.394 -39.384 1.00 71.94 69 ALA A CA 1
ATOM 545 C C . ALA A 1 69 ? 37.715 6.268 -39.310 1.00 71.94 69 ALA A C 1
ATOM 547 O O . ALA A 1 69 ? 36.875 6.269 -38.408 1.00 71.94 69 ALA A O 1
ATOM 548 N N . ALA A 1 70 ? 37.776 5.277 -40.206 1.00 78.81 70 ALA A N 1
ATOM 549 C CA . ALA A 1 70 ? 36.888 4.113 -40.180 1.00 78.81 70 ALA A CA 1
ATOM 550 C C . ALA A 1 70 ? 37.125 3.236 -38.937 1.00 78.81 70 ALA A C 1
ATOM 552 O O . ALA A 1 70 ? 36.171 2.771 -38.306 1.00 78.81 70 ALA A O 1
ATOM 553 N N . ARG A 1 71 ? 38.391 3.056 -38.533 1.00 78.62 71 ARG A N 1
ATOM 554 C CA . ARG A 1 71 ? 38.754 2.386 -37.274 1.00 78.62 71 ARG A CA 1
ATOM 555 C C . ARG A 1 71 ? 38.206 3.139 -36.067 1.00 78.62 71 ARG A C 1
ATOM 557 O O . ARG A 1 71 ? 37.597 2.514 -35.200 1.00 78.62 71 ARG A O 1
ATOM 564 N N . LEU A 1 72 ? 38.349 4.465 -36.038 1.00 69.12 72 LEU A N 1
ATOM 565 C CA . LEU A 1 72 ? 37.809 5.302 -34.967 1.00 69.12 72 LEU A CA 1
ATOM 566 C C . LEU A 1 72 ? 36.279 5.206 -34.898 1.00 69.12 72 LEU A C 1
ATOM 568 O O . LEU A 1 72 ? 35.725 5.074 -33.810 1.00 69.12 72 LEU A O 1
ATOM 572 N N . GLN A 1 73 ? 35.591 5.200 -36.041 1.00 76.69 73 GLN A N 1
ATOM 573 C CA . GLN A 1 73 ? 34.138 5.035 -36.094 1.00 76.69 73 GLN A CA 1
ATOM 574 C C . GLN A 1 73 ? 33.692 3.671 -35.543 1.00 76.69 73 GLN A C 1
ATOM 576 O O . GLN A 1 73 ? 32.742 3.611 -34.761 1.00 76.69 73 GLN A O 1
ATOM 581 N N . ASN A 1 74 ? 34.396 2.589 -35.889 1.00 79.12 74 ASN A N 1
ATOM 582 C CA . ASN A 1 74 ? 34.127 1.258 -35.338 1.00 79.12 74 ASN A CA 1
ATOM 583 C C . ASN A 1 74 ? 34.369 1.225 -33.817 1.00 79.12 74 ASN A C 1
ATOM 585 O O . ASN A 1 74 ? 33.517 0.755 -33.065 1.00 79.12 74 ASN A O 1
ATOM 589 N N . MET A 1 75 ? 35.467 1.818 -33.336 1.00 63.19 75 MET A N 1
ATOM 590 C CA . MET A 1 75 ? 35.736 1.946 -31.897 1.00 63.19 75 MET A CA 1
ATOM 591 C C . MET A 1 75 ? 34.642 2.736 -31.167 1.00 63.19 75 MET A C 1
ATOM 593 O O . MET A 1 75 ? 34.178 2.303 -30.115 1.00 63.19 75 MET A O 1
ATOM 597 N N . ILE A 1 76 ? 34.183 3.862 -31.725 1.00 69.19 76 ILE A N 1
ATOM 598 C CA . ILE A 1 76 ? 33.077 4.650 -31.159 1.00 69.19 76 ILE A CA 1
ATOM 599 C C . ILE A 1 76 ? 31.801 3.804 -31.082 1.00 69.19 76 ILE A C 1
ATOM 601 O O . ILE A 1 76 ? 31.100 3.842 -30.069 1.00 69.19 76 ILE A O 1
ATOM 605 N N . GLN A 1 77 ? 31.505 3.012 -32.115 1.00 74.56 77 GLN A N 1
ATOM 606 C CA . GLN A 1 77 ? 30.341 2.126 -32.134 1.00 74.56 77 GLN A CA 1
ATOM 607 C C . GLN A 1 77 ? 30.442 1.022 -31.070 1.00 74.56 77 GLN A C 1
ATOM 609 O O . GLN A 1 77 ? 29.470 0.778 -30.354 1.00 74.56 77 GLN A O 1
ATOM 614 N N . GLN A 1 78 ? 31.616 0.407 -30.907 1.00 70.19 78 GLN A N 1
ATOM 615 C CA . GLN A 1 78 ? 31.872 -0.596 -29.869 1.00 70.19 78 GLN A CA 1
ATOM 616 C C . GLN A 1 78 ? 31.745 -0.011 -28.459 1.00 70.19 78 GLN A C 1
ATOM 618 O O . GLN A 1 78 ? 31.069 -0.598 -27.618 1.00 70.19 78 GLN A O 1
ATOM 623 N N . ILE A 1 79 ? 32.321 1.170 -28.206 1.00 63.84 79 ILE A 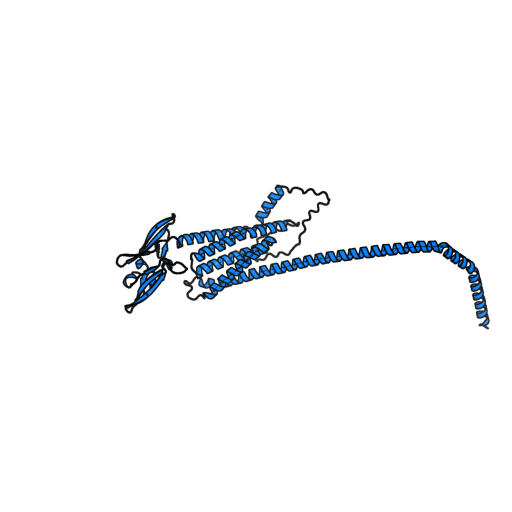N 1
ATOM 624 C CA . ILE A 1 79 ? 32.198 1.873 -26.919 1.00 63.84 79 ILE A CA 1
ATOM 625 C C . ILE A 1 79 ? 30.735 2.226 -26.646 1.00 63.84 79 ILE A C 1
ATOM 627 O O . ILE A 1 79 ? 30.247 1.998 -25.544 1.00 63.84 79 ILE A O 1
ATOM 631 N N . THR A 1 80 ? 30.011 2.732 -27.647 1.00 70.62 80 THR A N 1
ATOM 632 C CA . THR A 1 80 ? 28.584 3.066 -27.516 1.00 70.62 80 THR A CA 1
ATOM 633 C C . THR A 1 80 ? 27.758 1.828 -27.161 1.00 70.62 80 THR A C 1
ATOM 635 O O . THR A 1 80 ? 26.913 1.895 -26.266 1.00 70.62 80 THR A O 1
ATOM 638 N N . SER A 1 81 ? 28.034 0.687 -27.804 1.00 70.06 81 SER A N 1
ATOM 639 C CA . SER A 1 81 ? 27.407 -0.597 -27.468 1.00 70.06 81 SER A CA 1
ATOM 640 C C . SER A 1 81 ? 27.743 -1.030 -26.039 1.00 70.06 81 SER A C 1
ATOM 642 O O . SER A 1 81 ? 26.838 -1.302 -25.258 1.00 70.06 81 SER A O 1
ATOM 644 N N . ALA A 1 82 ? 29.023 -1.009 -25.655 1.00 60.97 82 ALA A N 1
ATOM 645 C CA . ALA A 1 82 ? 29.473 -1.421 -24.326 1.00 60.97 82 ALA A CA 1
ATOM 646 C C . ALA A 1 82 ? 28.893 -0.542 -23.204 1.00 60.97 82 ALA A C 1
ATOM 648 O O . ALA A 1 82 ? 28.466 -1.053 -22.171 1.00 60.97 82 ALA A O 1
ATOM 649 N N . VAL A 1 83 ? 28.818 0.778 -23.409 1.00 66.19 83 VAL A N 1
ATOM 650 C CA . VAL A 1 83 ? 28.169 1.712 -22.472 1.00 66.19 83 VAL A CA 1
ATOM 651 C C . VAL A 1 83 ? 26.682 1.395 -22.343 1.00 66.19 83 VAL A C 1
ATOM 653 O O . VAL A 1 83 ? 26.139 1.415 -21.236 1.00 66.19 83 VAL A O 1
ATOM 656 N N . ALA A 1 84 ? 26.011 1.068 -23.450 1.00 68.44 84 ALA A N 1
ATOM 657 C CA . ALA A 1 84 ? 24.627 0.633 -23.400 1.00 68.44 84 ALA A CA 1
ATOM 658 C C . ALA A 1 84 ? 24.497 -0.669 -22.585 1.00 68.44 84 ALA A C 1
ATOM 660 O O . ALA A 1 84 ? 23.626 -0.749 -21.716 1.00 68.44 84 ALA A O 1
ATOM 661 N N . ASP A 1 85 ? 25.341 -1.667 -22.824 1.00 64.12 85 ASP A N 1
ATOM 662 C CA . ASP A 1 85 ? 25.296 -2.954 -22.120 1.00 64.12 85 ASP A CA 1
ATOM 663 C C . ASP A 1 85 ? 25.556 -2.800 -20.617 1.00 64.12 85 ASP A C 1
ATOM 665 O O . ASP A 1 85 ? 24.793 -3.326 -19.806 1.00 64.12 85 ASP A O 1
ATOM 669 N N . LEU A 1 86 ? 26.545 -1.985 -20.233 1.00 62.75 86 LEU A N 1
ATOM 670 C CA . LEU A 1 86 ? 26.814 -1.639 -18.834 1.00 62.75 86 LEU A CA 1
ATOM 671 C C . LEU A 1 86 ? 25.615 -0.958 -18.172 1.00 62.75 86 LEU A C 1
ATOM 673 O O . LEU A 1 86 ? 25.225 -1.342 -17.070 1.00 62.75 86 LEU A O 1
ATOM 677 N N . LYS A 1 87 ? 24.992 0.012 -18.854 1.00 70.12 87 LYS A N 1
ATOM 678 C CA . LYS A 1 87 ? 23.790 0.682 -18.344 1.00 70.12 87 LYS A CA 1
ATOM 679 C C . LYS A 1 87 ? 22.650 -0.312 -18.116 1.00 70.12 87 LYS A C 1
ATOM 681 O O . LYS A 1 87 ? 22.027 -0.279 -17.066 1.00 70.12 87 LYS A O 1
ATOM 686 N N . HIS A 1 88 ? 22.428 -1.233 -19.055 1.00 73.50 88 HIS A N 1
ATOM 687 C CA . HIS A 1 88 ? 21.411 -2.280 -18.910 1.00 73.50 88 HIS A CA 1
ATOM 688 C C . HIS A 1 88 ? 21.709 -3.227 -17.742 1.00 73.50 88 HIS A C 1
ATOM 690 O O . HIS A 1 88 ? 20.797 -3.626 -17.026 1.00 73.50 88 HIS A O 1
ATOM 696 N N . HIS A 1 89 ? 22.975 -3.596 -17.535 1.00 65.94 89 HIS A N 1
ATOM 697 C CA . HIS A 1 89 ? 23.353 -4.451 -16.414 1.00 65.94 89 HIS A CA 1
ATOM 698 C C . HIS A 1 89 ? 23.114 -3.764 -15.065 1.00 65.94 89 HIS A C 1
ATOM 700 O O . HIS A 1 89 ? 22.535 -4.374 -14.169 1.00 65.94 89 HIS A O 1
ATOM 706 N N . LEU A 1 90 ? 23.498 -2.489 -14.943 1.00 66.88 90 LEU A N 1
ATOM 707 C CA . LEU A 1 90 ? 23.237 -1.688 -13.745 1.00 66.88 90 LEU A CA 1
ATOM 708 C C . LEU A 1 90 ? 21.730 -1.555 -13.491 1.00 66.88 90 LEU A C 1
ATOM 710 O O . LEU A 1 90 ? 21.256 -1.799 -12.385 1.00 66.88 90 LEU A O 1
ATOM 714 N N . ASP A 1 91 ? 20.975 -1.264 -14.548 1.00 78.19 91 ASP A N 1
ATOM 715 C CA . ASP A 1 91 ? 19.523 -1.158 -14.508 1.00 78.19 91 ASP A CA 1
ATOM 716 C C . ASP A 1 91 ? 18.855 -2.447 -13.995 1.00 78.19 91 ASP A C 1
ATOM 718 O O . ASP A 1 91 ? 17.940 -2.411 -13.167 1.00 78.19 91 ASP A O 1
ATOM 722 N N . GLN A 1 92 ? 19.338 -3.601 -14.459 1.00 79.44 92 GLN A N 1
ATOM 723 C CA . GLN A 1 92 ? 18.854 -4.911 -14.037 1.00 79.44 92 GLN A CA 1
ATOM 724 C C . GLN A 1 92 ? 19.199 -5.208 -12.570 1.00 79.44 92 GLN A C 1
ATOM 726 O O . GLN A 1 92 ? 18.349 -5.732 -11.848 1.00 79.44 92 GLN A O 1
ATOM 731 N N . GLN A 1 93 ? 20.405 -4.849 -12.118 1.00 78.94 93 GLN A N 1
ATOM 732 C CA . GLN A 1 93 ? 20.819 -5.014 -10.721 1.00 78.94 93 GLN A CA 1
ATOM 733 C C . GLN A 1 93 ? 19.951 -4.186 -9.765 1.00 78.94 93 GLN A C 1
ATOM 735 O O . GLN A 1 93 ? 19.555 -4.690 -8.715 1.00 78.94 93 GLN A O 1
ATOM 740 N N . GLU A 1 94 ? 19.606 -2.946 -10.126 1.00 83.12 94 GLU A N 1
ATOM 741 C CA . GLU A 1 94 ? 18.717 -2.099 -9.319 1.00 83.12 94 GLU A CA 1
ATOM 742 C C . GLU A 1 94 ? 17.314 -2.705 -9.180 1.00 83.12 94 GLU A C 1
ATOM 744 O O . GLU A 1 94 ? 16.759 -2.768 -8.079 1.00 83.12 94 GLU A O 1
ATOM 749 N N . VAL A 1 95 ? 16.744 -3.194 -10.288 1.00 82.81 95 VAL A N 1
ATOM 750 C CA . VAL A 1 95 ? 15.431 -3.859 -10.278 1.00 82.81 95 VAL A CA 1
ATOM 751 C C . VAL A 1 95 ? 15.486 -5.138 -9.441 1.00 82.81 95 VAL A C 1
ATOM 753 O O . VAL A 1 95 ? 14.590 -5.382 -8.632 1.00 82.81 95 VAL A O 1
ATOM 756 N N . GLU A 1 96 ? 16.538 -5.943 -9.586 1.00 84.88 96 GLU A N 1
ATOM 757 C CA . GLU A 1 96 ? 16.727 -7.167 -8.807 1.00 84.88 96 GLU A CA 1
ATOM 758 C C . GLU A 1 96 ? 16.874 -6.879 -7.307 1.00 84.88 96 GLU A C 1
ATOM 760 O O . GLU A 1 96 ? 16.234 -7.545 -6.488 1.00 84.88 96 GLU A O 1
ATOM 765 N N . ALA A 1 97 ? 17.639 -5.849 -6.938 1.00 86.31 97 ALA A N 1
ATOM 766 C CA . ALA A 1 97 ? 17.784 -5.408 -5.556 1.00 86.31 97 ALA A CA 1
ATOM 767 C C . ALA A 1 97 ? 16.431 -4.994 -4.951 1.00 86.31 97 ALA A C 1
ATOM 769 O O . ALA A 1 97 ? 16.081 -5.455 -3.862 1.00 86.31 97 ALA A O 1
ATOM 770 N N . ALA A 1 98 ? 15.624 -4.207 -5.672 1.00 83.88 98 ALA A N 1
ATOM 771 C CA . ALA A 1 98 ? 14.294 -3.795 -5.217 1.00 83.88 98 ALA A CA 1
ATOM 772 C C . ALA A 1 98 ? 13.316 -4.978 -5.082 1.00 83.88 98 ALA A C 1
ATOM 774 O O . ALA A 1 98 ? 12.543 -5.063 -4.120 1.00 83.88 98 ALA A O 1
ATOM 775 N N . VAL A 1 99 ? 13.368 -5.935 -6.014 1.00 85.00 99 VAL A N 1
ATOM 776 C CA . VAL A 1 99 ? 12.570 -7.169 -5.948 1.00 85.00 99 VAL A CA 1
ATOM 777 C C . VAL A 1 99 ? 12.988 -8.030 -4.756 1.00 85.00 99 VAL A C 1
ATOM 779 O O . VAL A 1 99 ? 12.128 -8.567 -4.058 1.00 85.00 99 VAL A O 1
ATOM 782 N N . ASN A 1 100 ? 14.285 -8.158 -4.483 1.00 85.88 100 ASN A N 1
ATOM 783 C CA . ASN A 1 100 ? 14.776 -8.918 -3.336 1.00 85.88 100 ASN A CA 1
ATOM 784 C C . ASN A 1 100 ? 14.406 -8.243 -2.009 1.00 85.88 100 ASN A C 1
ATOM 786 O O . ASN A 1 100 ? 13.938 -8.929 -1.103 1.00 85.88 100 ASN A O 1
ATOM 790 N N . ALA A 1 101 ? 14.491 -6.912 -1.921 1.00 84.56 101 ALA A N 1
ATOM 791 C CA . ALA A 1 101 ? 14.006 -6.163 -0.762 1.00 84.56 101 ALA A CA 1
ATOM 792 C C . ALA A 1 101 ? 12.496 -6.373 -0.536 1.00 84.56 101 ALA A C 1
ATOM 794 O O . ALA A 1 101 ? 12.061 -6.619 0.589 1.00 84.56 101 ALA A O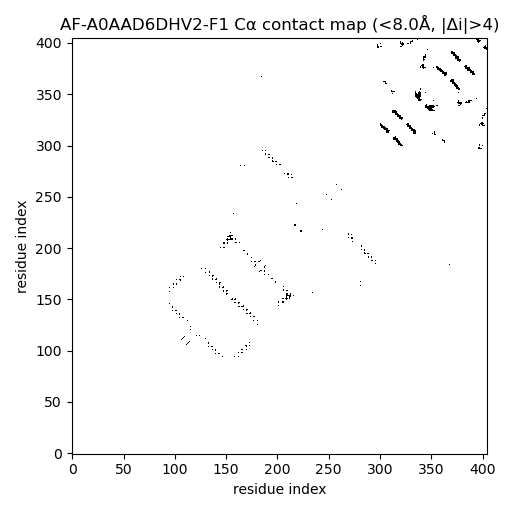 1
ATOM 795 N N . THR A 1 102 ? 11.702 -6.390 -1.614 1.00 87.31 102 THR A N 1
ATOM 796 C CA . THR A 1 102 ? 10.270 -6.722 -1.539 1.00 87.31 102 THR A CA 1
ATOM 797 C C . THR A 1 102 ? 10.041 -8.132 -0.996 1.00 87.31 102 THR A C 1
ATOM 799 O O . THR A 1 102 ? 9.227 -8.322 -0.091 1.00 87.31 102 THR A O 1
ATOM 802 N N . LYS A 1 103 ? 10.768 -9.135 -1.506 1.00 86.81 103 LYS A N 1
ATOM 803 C CA . LYS A 1 103 ? 10.665 -10.518 -1.012 1.00 86.81 103 LYS A CA 1
ATOM 804 C C . LYS A 1 103 ? 10.988 -10.610 0.476 1.00 86.81 103 LYS A C 1
ATOM 806 O O . LYS A 1 103 ? 10.295 -11.337 1.178 1.00 86.81 103 LYS A O 1
ATOM 811 N N . SER A 1 104 ? 11.991 -9.876 0.957 1.00 86.81 104 SER A N 1
ATOM 812 C CA . SER A 1 104 ? 12.329 -9.837 2.383 1.00 86.81 104 SER A CA 1
ATOM 813 C C . SER A 1 104 ? 11.161 -9.327 3.231 1.00 86.81 104 SER A C 1
ATOM 815 O O . SER A 1 104 ? 10.784 -10.002 4.185 1.00 86.81 104 SER A O 1
ATOM 817 N N . VAL A 1 105 ? 10.519 -8.218 2.839 1.00 87.00 105 VAL A N 1
ATOM 818 C CA . VAL A 1 105 ? 9.329 -7.684 3.535 1.00 87.00 105 VAL A CA 1
ATOM 819 C C . VAL A 1 105 ? 8.182 -8.700 3.535 1.00 87.00 105 VAL A C 1
ATOM 821 O O . VAL A 1 105 ? 7.591 -8.978 4.578 1.00 87.00 105 VAL A O 1
ATOM 824 N N . LEU A 1 106 ? 7.884 -9.300 2.379 1.00 86.75 106 LEU A N 1
ATOM 825 C CA . LEU A 1 106 ? 6.795 -10.273 2.251 1.00 86.75 106 LEU A CA 1
ATOM 826 C C . LEU A 1 106 ? 7.062 -11.564 3.039 1.00 86.75 106 LEU A C 1
ATOM 828 O O . LEU A 1 106 ? 6.135 -12.142 3.607 1.00 86.75 106 LEU A O 1
ATOM 832 N N . ASN A 1 107 ? 8.316 -12.014 3.099 1.00 86.06 107 ASN A N 1
ATOM 833 C CA . ASN A 1 107 ? 8.712 -13.171 3.896 1.00 86.06 107 ASN A CA 1
ATOM 834 C C . ASN A 1 107 ? 8.616 -12.875 5.394 1.00 86.06 107 ASN A C 1
ATOM 836 O O . ASN A 1 107 ? 8.060 -13.703 6.113 1.00 86.06 107 ASN A O 1
ATOM 840 N N . GLY A 1 108 ? 9.075 -11.702 5.845 1.00 81.88 108 GLY A N 1
ATOM 841 C CA . GLY A 1 108 ? 8.900 -11.252 7.228 1.00 81.88 108 GLY A CA 1
ATOM 842 C C . GLY A 1 108 ? 7.422 -11.240 7.617 1.00 81.88 108 GLY A C 1
ATOM 843 O O . GLY A 1 108 ? 7.023 -11.880 8.583 1.00 81.88 108 GLY A O 1
ATOM 844 N N . PHE A 1 109 ? 6.560 -10.652 6.784 1.00 81.88 109 PHE A N 1
ATOM 845 C CA . PHE A 1 109 ? 5.113 -10.695 7.006 1.00 81.88 109 PHE A CA 1
ATOM 846 C C . PHE A 1 109 ? 4.559 -12.124 7.089 1.00 81.88 109 PHE A C 1
ATOM 848 O O . PHE A 1 109 ? 3.826 -12.466 8.017 1.00 81.88 109 PHE A O 1
ATOM 855 N N . ARG A 1 110 ? 4.912 -12.992 6.136 1.00 84.50 110 ARG A N 1
ATOM 856 C CA . ARG A 1 110 ? 4.380 -14.358 6.071 1.00 84.50 110 ARG A CA 1
ATOM 857 C C . ARG A 1 110 ? 4.840 -15.239 7.231 1.00 84.50 110 ARG A C 1
ATOM 859 O O . ARG A 1 110 ? 4.053 -16.058 7.698 1.00 84.50 110 ARG A O 1
ATOM 866 N N . HIS A 1 111 ? 6.103 -15.141 7.629 1.00 85.00 111 HIS A N 1
ATOM 867 C CA . HIS A 1 111 ? 6.704 -16.049 8.605 1.00 85.00 111 HIS A CA 1
ATOM 868 C C . HIS A 1 111 ? 6.658 -15.506 10.024 1.00 85.00 111 HIS A C 1
ATOM 870 O O . HIS A 1 111 ? 6.463 -16.283 10.953 1.00 85.00 111 HIS A O 1
ATOM 876 N N . GLU A 1 112 ? 6.811 -14.197 10.191 1.00 81.00 112 GLU A N 1
ATOM 877 C CA . GLU A 1 112 ? 6.850 -13.581 11.511 1.00 81.00 112 GLU A CA 1
ATOM 878 C C . GLU A 1 112 ? 5.466 -13.119 11.933 1.00 81.00 112 GLU A C 1
ATOM 880 O O . GLU A 1 112 ? 5.121 -13.286 13.088 1.00 81.00 112 GLU A O 1
ATOM 885 N N . VAL A 1 113 ? 4.632 -12.607 11.024 1.00 78.38 113 VAL A N 1
ATOM 886 C CA . VAL A 1 113 ? 3.374 -11.954 11.420 1.00 78.38 113 VAL A CA 1
ATOM 887 C C . VAL A 1 113 ? 2.157 -12.858 11.222 1.00 78.38 113 VAL A C 1
ATOM 889 O O . VAL A 1 113 ? 1.352 -13.042 12.136 1.00 78.38 113 VAL A O 1
ATOM 892 N N . LEU A 1 114 ? 2.025 -13.480 10.049 1.00 80.12 114 LEU A N 1
ATOM 893 C CA . LEU A 1 114 ? 0.837 -14.255 9.678 1.00 80.12 114 LEU A CA 1
ATOM 894 C C . LEU A 1 114 ? 0.490 -15.430 10.622 1.00 80.12 114 LEU A C 1
ATOM 896 O O . LEU A 1 114 ? -0.702 -15.670 10.819 1.00 80.12 114 LEU A O 1
ATOM 900 N N . PRO A 1 115 ? 1.442 -16.167 11.235 1.00 82.88 115 PRO A N 1
ATOM 901 C CA . PRO A 1 115 ? 1.098 -17.241 12.172 1.00 82.88 115 PRO A CA 1
ATOM 902 C C . PRO A 1 115 ? 0.311 -16.758 13.396 1.00 82.88 115 PRO A C 1
ATOM 904 O O . PRO A 1 115 ? -0.505 -17.508 13.928 1.00 82.88 115 PRO A O 1
ATOM 907 N N . TYR A 1 116 ? 0.496 -15.497 13.796 1.00 75.00 116 TYR A N 1
ATOM 908 C CA . TYR A 1 116 ? -0.160 -14.895 14.959 1.00 75.00 116 TYR A CA 1
ATOM 909 C C . TYR A 1 116 ? -1.495 -14.218 14.617 1.00 75.00 116 TYR A C 1
ATOM 911 O O . TYR A 1 116 ? -2.250 -13.865 15.516 1.00 75.00 116 TYR A O 1
ATOM 919 N N . ALA A 1 117 ? -1.838 -14.105 13.326 1.00 69.69 117 ALA A N 1
ATOM 920 C CA . ALA A 1 117 ? -3.082 -13.500 12.831 1.00 69.69 117 ALA A CA 1
ATOM 921 C C . ALA A 1 117 ? -4.357 -14.068 13.461 1.00 69.69 117 ALA A C 1
ATOM 923 O O . ALA A 1 117 ? -5.377 -13.390 13.557 1.00 69.69 117 ALA A O 1
ATOM 924 N N . LYS A 1 118 ? -4.327 -15.366 13.780 1.00 64.75 118 LYS A N 1
ATOM 925 C CA . LYS A 1 118 ? -5.502 -16.134 14.206 1.00 64.75 118 LYS A CA 1
ATOM 926 C C . LYS A 1 118 ? -5.705 -16.123 15.718 1.00 64.75 118 LYS A C 1
ATOM 928 O O . LYS A 1 118 ? -6.773 -16.511 16.180 1.00 64.75 118 LYS A O 1
ATOM 933 N N . THR A 1 119 ? -4.700 -15.712 16.481 1.00 57.41 119 THR A N 1
ATOM 934 C CA . THR A 1 119 ? -4.722 -15.705 17.944 1.00 57.41 119 THR A CA 1
ATOM 935 C C . THR A 1 119 ? -4.905 -14.270 18.428 1.00 57.41 119 THR A C 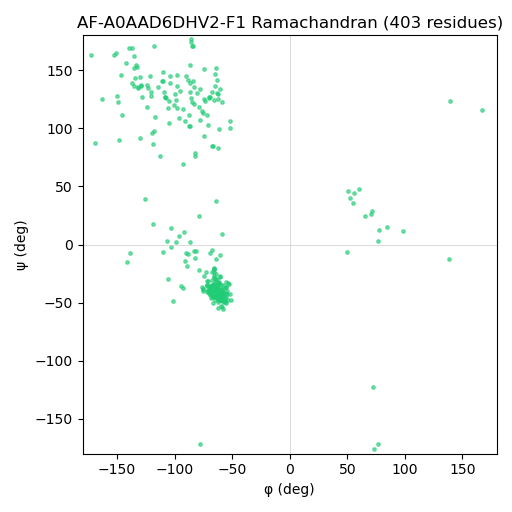1
ATOM 937 O O . THR A 1 119 ? -3.981 -13.467 18.359 1.00 57.41 119 THR A O 1
ATOM 940 N N . TYR A 1 120 ? -6.115 -13.937 18.878 1.00 52.94 120 TYR A N 1
ATOM 941 C CA . TYR A 1 120 ? -6.425 -12.656 19.522 1.00 52.94 120 TYR A CA 1
ATOM 942 C C . TYR A 1 120 ? -6.084 -12.712 21.025 1.00 52.94 120 TYR A C 1
ATOM 944 O O . TYR A 1 120 ? -6.428 -13.722 21.644 1.00 52.94 120 TYR A O 1
ATOM 952 N N . PRO A 1 121 ? -5.533 -11.645 21.647 1.00 56.50 121 PRO A N 1
ATOM 953 C CA . PRO A 1 121 ? -4.770 -10.523 21.086 1.00 56.50 121 PRO A CA 1
ATOM 954 C C . PRO A 1 121 ? -3.282 -10.905 20.926 1.00 56.50 121 PRO A C 1
ATOM 956 O O . PRO A 1 121 ? -2.841 -11.926 21.445 1.00 56.50 121 PRO A O 1
ATOM 959 N N . LEU A 1 122 ? -2.484 -10.064 20.256 1.00 55.19 122 LEU A N 1
ATOM 960 C CA . LEU A 1 122 ? -1.017 -10.179 20.105 1.00 55.19 122 LEU A CA 1
ATOM 961 C C . LEU A 1 122 ? -0.244 -10.049 21.444 1.00 55.19 122 LEU A C 1
ATOM 963 O O . LEU A 1 122 ? 0.829 -9.448 21.496 1.00 55.19 122 LEU A O 1
ATOM 967 N N . THR A 1 123 ? -0.768 -10.575 22.551 1.00 57.41 123 THR A N 1
ATOM 968 C CA . THR A 1 123 ? -0.097 -10.642 23.850 1.00 57.41 123 THR A CA 1
ATOM 969 C C . THR A 1 123 ? 1.074 -11.615 23.737 1.00 57.41 123 THR A C 1
ATOM 971 O O . THR A 1 123 ? 0.940 -12.808 23.989 1.00 57.41 123 THR A O 1
ATOM 974 N N . GLY A 1 124 ? 2.213 -11.116 23.261 1.00 59.81 124 GLY A N 1
ATOM 975 C CA . GLY A 1 124 ? 3.431 -11.898 23.048 1.00 59.81 124 GLY A CA 1
ATOM 976 C C . GLY A 1 124 ? 4.163 -11.587 21.745 1.00 59.81 124 GLY A C 1
ATOM 977 O O . GLY A 1 124 ? 5.318 -11.984 21.609 1.00 59.81 124 GLY A O 1
ATOM 978 N N . PHE A 1 125 ? 3.549 -10.861 20.802 1.00 74.44 125 PHE A N 1
ATOM 979 C CA . PHE A 1 125 ? 4.262 -10.454 19.593 1.00 74.44 125 PHE A CA 1
ATOM 980 C C . PHE A 1 125 ? 5.182 -9.265 19.878 1.00 74.44 125 PHE A C 1
ATOM 982 O O . PHE A 1 125 ? 4.785 -8.288 20.517 1.00 74.44 125 PHE A O 1
ATOM 989 N N . ASN A 1 126 ? 6.422 -9.336 19.395 1.00 81.88 126 ASN A N 1
ATOM 990 C CA . ASN A 1 126 ? 7.404 -8.285 19.608 1.00 81.88 126 ASN A CA 1
ATOM 991 C C . ASN A 1 126 ? 7.034 -7.043 18.781 1.00 81.88 126 ASN A C 1
ATOM 993 O O . ASN A 1 126 ? 7.279 -6.988 17.576 1.00 81.88 126 ASN A O 1
ATOM 997 N N . ALA A 1 127 ? 6.476 -6.025 19.440 1.00 83.75 127 ALA A N 1
ATOM 998 C CA . ALA A 1 127 ? 6.097 -4.768 18.799 1.00 83.75 127 ALA A CA 1
ATOM 999 C C . ALA A 1 127 ? 7.261 -4.125 18.022 1.00 83.75 127 ALA A C 1
ATOM 1001 O O . ALA A 1 127 ? 7.032 -3.553 16.963 1.00 83.75 127 ALA A O 1
ATOM 1002 N N . ILE A 1 128 ? 8.508 -4.279 18.484 1.00 87.06 128 ILE A N 1
ATOM 1003 C CA . ILE A 1 128 ? 9.694 -3.726 17.813 1.00 87.06 128 ILE A CA 1
ATOM 1004 C C . ILE A 1 128 ? 9.893 -4.368 16.434 1.00 87.06 128 ILE A C 1
ATOM 1006 O O . ILE A 1 128 ? 10.200 -3.664 15.476 1.00 87.06 128 ILE A O 1
ATOM 1010 N N . GLN A 1 129 ? 9.688 -5.682 16.300 1.00 85.81 129 GLN A N 1
ATOM 1011 C CA . GLN A 1 129 ? 9.802 -6.361 15.002 1.00 85.81 129 GLN A CA 1
ATOM 1012 C C . GLN A 1 129 ? 8.731 -5.879 14.021 1.00 85.81 129 GLN A C 1
ATOM 1014 O O . GLN A 1 129 ? 9.028 -5.652 12.850 1.00 85.81 129 GLN A O 1
ATOM 1019 N N . LEU A 1 130 ? 7.509 -5.644 14.506 1.00 85.62 130 LEU A N 1
ATOM 1020 C CA . LEU A 1 130 ? 6.421 -5.129 13.676 1.00 85.62 130 LEU A CA 1
ATOM 1021 C C . LEU A 1 130 ? 6.746 -3.743 13.103 1.00 85.62 130 LEU A C 1
ATOM 1023 O O . LEU A 1 130 ? 6.599 -3.523 11.901 1.00 85.62 130 LEU A O 1
ATOM 1027 N N . GLU A 1 131 ? 7.241 -2.838 13.950 1.00 88.44 131 GLU A N 1
ATOM 1028 C CA . GLU A 1 131 ? 7.656 -1.487 13.548 1.00 88.44 131 GLU A CA 1
ATOM 1029 C C . GLU A 1 131 ? 8.799 -1.522 12.521 1.00 88.44 131 GLU A C 1
ATOM 1031 O O . GLU A 1 131 ? 8.803 -0.746 11.563 1.00 88.44 131 GLU A O 1
ATOM 1036 N N . LEU A 1 132 ? 9.752 -2.454 12.671 1.00 89.81 132 LEU A N 1
ATOM 1037 C CA . LEU A 1 132 ? 10.833 -2.644 11.701 1.00 89.81 132 LEU A CA 1
ATOM 1038 C C . LEU A 1 132 ? 10.290 -3.065 10.329 1.00 89.81 132 LEU A C 1
ATOM 1040 O O . LEU A 1 132 ? 10.650 -2.445 9.330 1.00 89.81 132 LEU A O 1
ATOM 1044 N N . ILE A 1 133 ? 9.376 -4.040 10.269 1.00 87.19 133 ILE A N 1
ATOM 1045 C CA . ILE A 1 133 ? 8.780 -4.485 8.997 1.00 87.19 133 ILE A CA 1
ATOM 1046 C C . ILE A 1 133 ? 7.960 -3.357 8.352 1.00 87.19 133 ILE A C 1
ATOM 1048 O O . ILE A 1 133 ? 8.053 -3.154 7.142 1.00 87.19 133 ILE A O 1
ATOM 1052 N N . ILE A 1 134 ? 7.186 -2.592 9.133 1.00 87.62 134 ILE A N 1
ATOM 1053 C CA . ILE A 1 134 ? 6.411 -1.442 8.629 1.00 87.62 134 ILE A CA 1
ATOM 1054 C C . ILE A 1 134 ? 7.344 -0.378 8.029 1.00 87.62 134 ILE A C 1
ATOM 1056 O O . ILE A 1 134 ? 7.100 0.124 6.925 1.00 87.62 134 ILE A O 1
ATOM 1060 N N . ARG A 1 135 ? 8.437 -0.047 8.727 1.00 93.44 135 ARG A N 1
ATOM 1061 C CA . ARG A 1 135 ? 9.446 0.911 8.254 1.00 93.44 135 ARG A CA 1
ATOM 1062 C C . ARG A 1 135 ? 10.135 0.427 6.977 1.00 93.44 135 ARG A C 1
ATOM 1064 O O . ARG A 1 135 ? 10.307 1.205 6.033 1.00 93.44 135 ARG A O 1
ATOM 1071 N N . ASP A 1 136 ? 10.520 -0.842 6.935 1.00 90.62 136 ASP A N 1
ATOM 1072 C CA . ASP A 1 136 ? 11.200 -1.428 5.783 1.00 90.62 136 ASP A CA 1
ATOM 1073 C C . ASP A 1 136 ? 10.247 -1.494 4.575 1.00 90.62 136 ASP A C 1
ATOM 1075 O O . ASP A 1 136 ? 10.636 -1.128 3.465 1.00 90.62 136 ASP A O 1
ATOM 1079 N N . ALA A 1 137 ? 8.964 -1.813 4.791 1.00 88.31 137 ALA A N 1
ATOM 1080 C CA . ALA A 1 137 ? 7.924 -1.740 3.764 1.00 88.31 137 ALA A CA 1
ATOM 1081 C C . ALA A 1 137 ? 7.794 -0.326 3.174 1.00 88.31 137 ALA A C 1
ATOM 1083 O O . ALA A 1 137 ? 7.757 -0.180 1.953 1.00 88.31 137 ALA A O 1
ATOM 1084 N N . ARG A 1 138 ? 7.794 0.724 4.011 1.00 93.56 138 ARG A N 1
ATOM 1085 C CA . ARG A 1 138 ? 7.754 2.122 3.542 1.00 93.56 138 ARG A CA 1
ATOM 1086 C C . ARG A 1 138 ? 8.972 2.459 2.674 1.00 93.56 138 ARG A C 1
ATOM 1088 O O . ARG A 1 138 ? 8.811 3.016 1.593 1.00 93.56 138 ARG A O 1
ATOM 1095 N N . THR A 1 139 ? 10.174 2.066 3.098 1.00 94.06 139 THR A N 1
ATOM 1096 C CA . THR A 1 139 ? 11.413 2.285 2.324 1.00 94.06 139 THR A CA 1
ATOM 1097 C C . THR A 1 139 ? 11.372 1.581 0.963 1.00 94.06 139 THR A C 1
ATOM 1099 O O . THR A 1 139 ? 11.730 2.166 -0.065 1.00 94.06 139 THR A O 1
ATOM 1102 N N . VAL A 1 140 ? 10.892 0.334 0.933 1.00 91.00 140 VAL A N 1
ATOM 1103 C CA . VAL A 1 140 ? 10.724 -0.431 -0.310 1.00 91.00 140 VAL A CA 1
ATOM 1104 C C . VAL A 1 140 ? 9.698 0.233 -1.226 1.00 91.00 140 VAL A C 1
ATOM 1106 O O . VAL A 1 140 ? 9.953 0.349 -2.421 1.00 91.00 140 VAL A O 1
ATOM 1109 N N . MET A 1 141 ? 8.577 0.723 -0.691 1.00 94.19 141 MET A N 1
ATOM 1110 C CA . MET A 1 141 ? 7.566 1.430 -1.482 1.00 94.19 141 MET A CA 1
ATOM 1111 C C . MET A 1 141 ? 8.144 2.658 -2.187 1.00 94.19 141 MET A C 1
ATOM 1113 O O . MET A 1 141 ? 7.973 2.774 -3.397 1.00 94.19 141 MET A O 1
ATOM 1117 N N . GLU A 1 142 ? 8.870 3.530 -1.480 1.00 95.69 142 GLU A N 1
ATOM 1118 C CA . GLU A 1 142 ? 9.502 4.712 -2.093 1.00 95.69 142 GLU A CA 1
ATOM 1119 C C . GLU A 1 142 ? 10.477 4.334 -3.215 1.00 95.69 142 GLU A C 1
ATOM 1121 O O . GLU A 1 142 ? 10.472 4.935 -4.292 1.00 95.69 142 GLU A O 1
ATOM 1126 N N . THR A 1 143 ? 11.262 3.276 -2.996 1.00 93.12 143 THR A N 1
ATOM 1127 C CA . THR A 1 143 ? 12.194 2.751 -4.003 1.00 93.12 143 THR A CA 1
ATOM 1128 C C . THR A 1 143 ? 11.445 2.253 -5.244 1.00 93.12 143 THR A C 1
ATOM 1130 O O . THR A 1 143 ? 11.808 2.589 -6.371 1.00 93.12 143 THR A O 1
ATOM 1133 N N . LEU A 1 144 ? 10.364 1.487 -5.055 1.00 91.75 144 LEU A N 1
ATOM 1134 C CA . LEU A 1 144 ? 9.536 0.977 -6.150 1.00 91.75 144 LEU A CA 1
ATOM 1135 C C . LEU A 1 144 ? 8.844 2.112 -6.918 1.00 91.75 144 LEU A C 1
ATOM 1137 O O . LEU A 1 144 ? 8.845 2.086 -8.148 1.00 91.75 144 LEU A O 1
ATOM 1141 N N . TYR A 1 145 ? 8.309 3.121 -6.222 1.00 94.69 145 TYR A N 1
ATOM 1142 C CA . TYR A 1 145 ? 7.715 4.312 -6.838 1.00 94.69 145 TYR A CA 1
ATOM 1143 C C . TYR A 1 145 ? 8.711 5.013 -7.779 1.00 94.69 145 TYR A C 1
ATOM 1145 O O . TYR A 1 145 ? 8.387 5.259 -8.944 1.00 94.69 145 TYR A O 1
ATOM 1153 N N . GLY A 1 146 ? 9.937 5.276 -7.311 1.00 93.00 146 GLY A N 1
ATOM 1154 C CA . GLY A 1 146 ? 10.976 5.934 -8.114 1.00 93.00 146 GLY A CA 1
ATOM 1155 C C . GLY A 1 146 ? 11.461 5.097 -9.304 1.00 93.00 146 GLY A C 1
ATOM 1156 O O . GLY A 1 146 ? 11.656 5.621 -10.408 1.00 93.00 146 GLY A O 1
ATOM 1157 N N . LEU A 1 147 ? 11.611 3.781 -9.116 1.00 92.25 147 LEU A N 1
ATOM 1158 C CA . LEU A 1 147 ? 12.026 2.878 -10.191 1.00 92.25 147 LEU A CA 1
ATOM 1159 C C . LEU A 1 147 ? 10.957 2.741 -11.278 1.00 92.25 147 LEU A C 1
ATOM 1161 O O . LEU A 1 147 ? 11.311 2.719 -12.453 1.00 92.25 147 LEU A O 1
ATOM 1165 N N . ILE A 1 148 ? 9.665 2.692 -10.931 1.00 94.00 148 ILE A N 1
ATOM 1166 C CA . ILE A 1 148 ? 8.589 2.608 -11.933 1.00 94.00 148 ILE A CA 1
ATOM 1167 C C . ILE A 1 148 ? 8.614 3.824 -12.863 1.00 94.00 148 ILE A C 1
ATOM 1169 O O . ILE A 1 148 ? 8.580 3.647 -14.079 1.00 94.00 148 ILE A O 1
ATOM 1173 N N . ASP A 1 149 ? 8.731 5.041 -12.323 1.00 93.50 149 ASP A N 1
ATOM 1174 C CA . ASP A 1 149 ? 8.819 6.259 -13.141 1.00 93.50 149 ASP A CA 1
ATOM 1175 C C . ASP A 1 149 ? 10.063 6.249 -14.049 1.00 93.50 149 ASP A C 1
ATOM 1177 O O . ASP A 1 149 ? 9.992 6.566 -15.239 1.00 93.50 149 ASP A O 1
ATOM 1181 N N . THR A 1 150 ? 11.204 5.805 -13.515 1.00 92.38 150 THR A N 1
ATOM 1182 C CA . THR A 1 150 ? 12.459 5.699 -14.277 1.00 92.38 150 THR A CA 1
ATOM 1183 C C . THR A 1 150 ? 12.348 4.685 -15.419 1.00 92.38 150 THR A C 1
ATOM 1185 O O . THR A 1 150 ? 12.730 4.982 -16.553 1.00 92.38 150 THR A O 1
ATOM 1188 N N . ARG A 1 151 ? 11.779 3.502 -15.154 1.00 91.06 151 ARG A N 1
ATOM 1189 C CA . ARG A 1 151 ? 11.614 2.424 -16.145 1.00 91.06 151 ARG A CA 1
ATOM 1190 C C . ARG A 1 151 ? 10.546 2.761 -17.186 1.00 91.06 151 ARG A C 1
ATOM 1192 O O . ARG A 1 151 ? 10.730 2.457 -18.365 1.00 91.06 151 ARG A O 1
ATOM 1199 N N . ALA A 1 152 ? 9.486 3.464 -16.787 1.00 91.44 152 ALA A N 1
ATOM 1200 C CA . ALA A 1 152 ? 8.459 3.972 -17.693 1.00 91.44 152 ALA A CA 1
ATOM 1201 C C . ALA A 1 152 ? 9.034 4.879 -18.784 1.00 91.44 152 ALA A C 1
ATOM 1203 O O . ALA A 1 152 ? 8.675 4.732 -19.950 1.00 91.44 152 ALA A O 1
ATOM 1204 N N . LYS A 1 153 ? 9.982 5.759 -18.441 1.00 91.75 153 LYS A N 1
ATOM 1205 C CA . LYS A 1 153 ? 10.616 6.682 -19.401 1.00 91.75 153 LYS A CA 1
ATOM 1206 C C . LYS A 1 153 ? 11.459 5.987 -20.471 1.00 91.75 153 LYS A C 1
ATOM 1208 O O . LYS A 1 153 ? 11.677 6.571 -21.528 1.00 91.75 153 LYS A O 1
ATOM 1213 N N . VAL A 1 154 ? 11.941 4.771 -20.207 1.00 88.31 154 VAL A N 1
ATOM 1214 C CA . VAL A 1 154 ? 12.750 3.988 -21.157 1.00 88.31 154 VAL A CA 1
ATOM 1215 C C . VAL A 1 154 ? 11.963 2.867 -21.842 1.00 88.31 154 VAL A C 1
ATOM 1217 O O . VAL A 1 154 ? 12.519 2.184 -22.697 1.00 88.31 154 VAL A O 1
ATOM 1220 N N . GLY A 1 155 ? 10.683 2.683 -21.496 1.00 88.44 155 GLY A N 1
ATOM 1221 C CA . GLY A 1 155 ? 9.824 1.660 -22.095 1.00 88.44 155 GLY A CA 1
ATOM 1222 C C . GLY A 1 155 ? 10.182 0.230 -21.680 1.00 88.44 155 GLY A C 1
ATOM 1223 O O . GLY A 1 155 ? 9.954 -0.704 -22.446 1.00 88.44 155 GLY A O 1
ATOM 1224 N N . ASP A 1 156 ? 10.750 0.030 -20.486 1.00 86.62 156 ASP A N 1
ATOM 1225 C CA . ASP A 1 156 ? 11.059 -1.310 -19.968 1.00 86.62 156 ASP A CA 1
ATOM 1226 C C . ASP A 1 156 ? 9.814 -1.948 -19.337 1.00 86.62 156 ASP A C 1
ATOM 1228 O O . ASP A 1 156 ? 9.635 -1.991 -18.116 1.00 86.62 156 ASP A O 1
ATOM 1232 N N . GLY A 1 157 ? 8.901 -2.415 -20.188 1.00 86.06 157 GLY A N 1
ATOM 1233 C CA . GLY A 1 157 ? 7.616 -2.935 -19.733 1.00 86.06 157 GLY A CA 1
ATOM 1234 C C . GLY A 1 157 ? 7.718 -4.152 -18.808 1.00 86.06 157 GLY A C 1
ATOM 1235 O O . GLY A 1 157 ? 6.910 -4.279 -17.889 1.00 86.06 157 GLY A O 1
ATOM 1236 N N . ALA A 1 158 ? 8.723 -5.017 -18.976 1.00 81.31 158 ALA A N 1
ATOM 1237 C CA . ALA A 1 158 ? 8.902 -6.190 -18.118 1.00 81.31 158 ALA A CA 1
ATOM 1238 C C . ALA A 1 158 ? 9.288 -5.794 -16.681 1.00 81.31 158 ALA A C 1
ATOM 1240 O O . ALA A 1 158 ? 8.709 -6.314 -15.713 1.00 81.31 158 ALA A O 1
ATOM 1241 N N . ALA A 1 159 ? 10.218 -4.842 -16.529 1.00 84.12 159 ALA A N 1
ATOM 1242 C CA . ALA A 1 159 ? 10.568 -4.298 -15.222 1.00 84.12 159 ALA A CA 1
ATOM 1243 C C . ALA A 1 159 ? 9.379 -3.565 -14.592 1.00 84.12 159 ALA A C 1
ATOM 1245 O O . ALA A 1 159 ? 9.059 -3.821 -13.433 1.00 84.12 159 ALA A O 1
ATOM 1246 N N . ILE A 1 160 ? 8.673 -2.724 -15.355 1.00 90.00 160 ILE A N 1
ATOM 1247 C CA . ILE A 1 160 ? 7.500 -1.974 -14.874 1.00 90.00 160 ILE A CA 1
ATOM 1248 C C . ILE A 1 160 ? 6.430 -2.915 -14.312 1.00 90.00 160 ILE A C 1
ATOM 1250 O O . ILE A 1 160 ? 5.972 -2.712 -13.188 1.00 90.00 160 ILE A O 1
ATOM 1254 N N . MET A 1 161 ? 6.067 -3.971 -15.049 1.00 88.12 161 MET A N 1
ATOM 1255 C CA . MET A 1 161 ? 5.080 -4.964 -14.599 1.00 88.12 161 MET A CA 1
ATOM 1256 C C . MET A 1 161 ? 5.505 -5.629 -13.288 1.00 88.12 161 MET A C 1
ATOM 1258 O O . MET A 1 161 ? 4.708 -5.776 -12.358 1.00 88.12 161 MET A O 1
ATOM 1262 N N . THR A 1 162 ? 6.781 -6.012 -13.202 1.00 86.19 162 THR A N 1
ATOM 1263 C CA . THR A 1 162 ? 7.342 -6.659 -12.015 1.00 86.19 162 THR A CA 1
ATOM 1264 C C . THR A 1 162 ? 7.322 -5.716 -10.815 1.00 86.19 162 THR A C 1
ATOM 1266 O O . THR A 1 162 ? 6.868 -6.108 -9.739 1.00 86.19 162 THR A O 1
ATOM 1269 N N . LEU A 1 163 ? 7.775 -4.475 -10.986 1.00 90.38 163 LEU A N 1
ATOM 1270 C CA . LEU A 1 163 ? 7.819 -3.467 -9.930 1.00 90.38 163 LEU A CA 1
ATOM 1271 C C . LEU A 1 163 ? 6.410 -3.097 -9.452 1.00 90.38 163 LEU A C 1
ATOM 1273 O O . LEU A 1 163 ? 6.169 -3.078 -8.248 1.00 90.38 163 LEU A O 1
ATOM 1277 N N . TYR A 1 164 ? 5.461 -2.888 -10.368 1.00 93.25 164 TYR A N 1
ATOM 1278 C CA . TYR A 1 164 ? 4.087 -2.521 -10.021 1.00 93.25 164 TYR A CA 1
ATOM 1279 C C . TYR A 1 164 ? 3.369 -3.633 -9.244 1.00 93.25 164 TYR A C 1
ATOM 1281 O O . TYR A 1 164 ? 2.739 -3.367 -8.221 1.00 93.25 164 TYR A O 1
ATOM 1289 N N . ARG A 1 165 ? 3.538 -4.901 -9.646 1.00 90.88 165 ARG A N 1
ATOM 1290 C CA . ARG A 1 165 ? 3.002 -6.050 -8.896 1.00 90.88 165 ARG A CA 1
ATOM 1291 C C . ARG A 1 165 ? 3.559 -6.125 -7.472 1.00 90.88 165 ARG A C 1
ATOM 1293 O O . ARG A 1 165 ? 2.817 -6.381 -6.527 1.00 90.88 165 ARG A O 1
ATOM 1300 N N . ASN A 1 166 ? 4.870 -5.929 -7.326 1.00 87.56 166 ASN A N 1
ATOM 1301 C CA . ASN A 1 166 ? 5.542 -5.933 -6.026 1.00 87.56 166 ASN A CA 1
ATOM 1302 C C . ASN A 1 166 ? 5.070 -4.764 -5.150 1.00 87.56 166 ASN A C 1
ATOM 1304 O O . ASN A 1 166 ? 4.798 -4.966 -3.969 1.00 87.56 166 ASN A O 1
ATOM 1308 N N . LEU A 1 167 ? 4.881 -3.579 -5.735 1.00 93.31 167 LEU A N 1
ATOM 1309 C CA . LEU A 1 167 ? 4.367 -2.405 -5.033 1.00 93.31 167 LEU A CA 1
ATOM 1310 C C . LEU A 1 167 ? 2.970 -2.664 -4.452 1.00 93.31 167 LEU A C 1
ATOM 1312 O O . LEU A 1 167 ? 2.756 -2.418 -3.268 1.00 93.31 167 LEU A O 1
ATOM 1316 N N . HIS A 1 168 ? 2.054 -3.235 -5.244 1.00 93.12 168 HIS A N 1
ATOM 1317 C CA . HIS A 1 168 ? 0.726 -3.654 -4.767 1.00 93.12 168 HIS A CA 1
ATOM 1318 C C . HIS A 1 168 ? 0.816 -4.573 -3.543 1.00 93.12 168 HIS A C 1
ATOM 1320 O O . HIS A 1 168 ? 0.136 -4.344 -2.542 1.00 93.12 168 HIS A O 1
ATOM 1326 N N . ALA A 1 169 ? 1.682 -5.589 -3.597 1.00 88.00 169 ALA A N 1
ATOM 1327 C CA . ALA A 1 169 ? 1.847 -6.545 -2.505 1.00 88.00 169 ALA A CA 1
ATOM 1328 C C . ALA A 1 169 ? 2.389 -5.887 -1.221 1.00 88.00 169 ALA A C 1
ATOM 1330 O O . ALA A 1 169 ? 1.883 -6.158 -0.131 1.00 88.00 169 ALA A O 1
ATOM 1331 N N . VAL A 1 170 ? 3.383 -4.998 -1.337 1.00 89.25 170 VAL A N 1
ATOM 1332 C CA . VAL A 1 170 ? 3.973 -4.301 -0.180 1.00 89.25 170 VAL A CA 1
ATOM 1333 C C . VAL A 1 170 ? 2.985 -3.311 0.438 1.00 89.25 170 VAL A C 1
ATOM 1335 O O . VAL A 1 170 ? 2.861 -3.275 1.661 1.00 89.25 170 VAL A O 1
ATOM 1338 N N . VAL A 1 171 ? 2.227 -2.567 -0.376 1.00 91.88 171 VAL A N 1
ATOM 1339 C CA . VAL A 1 171 ? 1.179 -1.650 0.108 1.00 91.88 171 VAL A CA 1
ATOM 1340 C C . VAL A 1 171 ? 0.118 -2.412 0.910 1.00 91.88 171 VAL A C 1
ATOM 1342 O O . VAL A 1 171 ? -0.233 -2.006 2.019 1.00 91.88 171 VAL A O 1
ATOM 1345 N N . GLN A 1 172 ? -0.366 -3.547 0.392 1.00 89.75 172 GLN A N 1
ATOM 1346 C CA . GLN A 1 172 ? -1.346 -4.386 1.093 1.00 89.75 172 GLN A CA 1
ATOM 1347 C C . GLN A 1 172 ? -0.792 -4.962 2.401 1.00 89.75 172 GLN A C 1
ATOM 1349 O O . GLN A 1 172 ? -1.489 -4.969 3.421 1.00 89.75 172 GLN A O 1
ATOM 1354 N N . CYS A 1 173 ? 0.465 -5.411 2.382 1.00 87.44 173 CYS A N 1
ATOM 1355 C CA . CYS A 1 173 ? 1.176 -5.874 3.567 1.00 87.44 173 CYS A CA 1
ATOM 1356 C C . CYS A 1 173 ? 1.233 -4.770 4.631 1.00 87.44 173 CYS A C 1
ATOM 1358 O O . CYS A 1 173 ? 0.726 -4.960 5.734 1.00 87.44 173 CYS A O 1
ATOM 1360 N N . LYS A 1 174 ? 1.759 -3.587 4.287 1.00 93.12 174 LYS A N 1
ATOM 1361 C CA . LYS A 1 174 ? 1.868 -2.434 5.194 1.00 93.12 174 LYS A CA 1
ATOM 1362 C C . LYS A 1 174 ? 0.515 -2.034 5.786 1.00 93.12 174 LYS A C 1
ATOM 1364 O O . LYS A 1 174 ? 0.413 -1.859 6.995 1.00 93.12 174 LYS A O 1
ATOM 1369 N N . LEU A 1 175 ? -0.536 -1.941 4.968 1.00 90.69 175 LEU A N 1
ATOM 1370 C CA . LEU A 1 175 ? -1.875 -1.594 5.455 1.00 90.69 175 LEU A CA 1
ATOM 1371 C C . LEU A 1 175 ? -2.400 -2.621 6.469 1.00 90.69 175 LEU A C 1
ATOM 1373 O O . LEU A 1 175 ? -2.998 -2.248 7.476 1.00 90.69 175 LEU A O 1
ATOM 1377 N N . THR A 1 176 ? -2.167 -3.910 6.218 1.00 86.69 176 THR A N 1
ATOM 1378 C CA . THR A 1 176 ? -2.556 -4.984 7.144 1.00 86.69 176 THR A CA 1
ATOM 1379 C C . THR A 1 176 ? -1.794 -4.872 8.464 1.00 86.69 176 THR A C 1
ATOM 1381 O O . THR A 1 176 ? -2.401 -4.949 9.530 1.00 86.69 176 THR A O 1
ATOM 1384 N N . LEU A 1 177 ? -0.484 -4.620 8.389 1.00 85.94 177 LEU A N 1
ATOM 1385 C CA . LEU A 1 177 ? 0.377 -4.424 9.553 1.00 85.94 177 LEU A CA 1
ATOM 1386 C C . LEU A 1 177 ? -0.061 -3.230 10.406 1.00 85.94 177 LEU A C 1
ATOM 1388 O O . LEU A 1 177 ? -0.214 -3.381 11.615 1.00 85.94 177 LEU A O 1
ATOM 1392 N N . ASN A 1 178 ? -0.335 -2.080 9.785 1.00 85.75 178 ASN A N 1
ATOM 1393 C CA . ASN A 1 178 ? -0.806 -0.886 10.489 1.00 85.75 178 ASN A CA 1
ATOM 1394 C C . ASN A 1 178 ? -2.142 -1.139 11.198 1.00 85.75 178 ASN A C 1
ATOM 1396 O O . ASN A 1 178 ? -2.279 -0.818 12.379 1.00 85.75 178 ASN A O 1
ATOM 1400 N N . LYS A 1 179 ? -3.100 -1.778 10.508 1.00 84.44 179 LYS A N 1
ATOM 1401 C CA . LYS A 1 179 ? -4.401 -2.149 11.091 1.00 84.44 179 LYS A CA 1
ATOM 1402 C C . LYS A 1 179 ? -4.254 -3.064 12.302 1.00 84.44 179 LYS A C 1
ATOM 1404 O O . LYS A 1 179 ? -5.007 -2.929 13.257 1.00 84.44 179 LYS A O 1
ATOM 1409 N N . TRP A 1 180 ? -3.311 -4.000 12.277 1.00 81.12 180 TRP A N 1
ATOM 1410 C CA . TRP A 1 180 ? -3.072 -4.885 13.419 1.00 81.12 180 TRP A CA 1
ATOM 1411 C C . TRP A 1 180 ? -2.333 -4.193 14.559 1.00 81.12 180 TRP A C 1
ATOM 1413 O O . TRP A 1 180 ? -2.656 -4.421 15.720 1.00 81.12 180 TRP A O 1
ATOM 1423 N N . ARG A 1 181 ? -1.339 -3.358 14.239 1.00 83.69 181 ARG A N 1
ATOM 1424 C CA . ARG A 1 181 ? -0.495 -2.687 15.232 1.00 83.69 181 ARG A CA 1
ATOM 1425 C C . ARG A 1 181 ? -1.266 -1.649 16.036 1.00 83.69 181 ARG A C 1
ATOM 1427 O O . ARG A 1 181 ? -1.088 -1.575 17.252 1.00 83.69 181 ARG A O 1
ATOM 1434 N N . HIS A 1 182 ? -2.044 -0.830 15.339 1.00 81.62 182 HIS A N 1
ATOM 1435 C CA . HIS A 1 182 ? -2.682 0.357 15.899 1.00 81.62 182 HIS A CA 1
ATOM 1436 C C . HIS A 1 182 ? -4.201 0.207 16.017 1.00 81.62 182 HIS A C 1
ATOM 1438 O O . HIS A 1 182 ? -4.851 1.067 16.598 1.00 81.62 182 HIS A O 1
ATOM 1444 N N . GLY A 1 183 ? -4.774 -0.878 15.492 1.00 81.31 183 GLY A N 1
ATOM 1445 C CA . GLY A 1 183 ? -6.211 -0.974 15.284 1.00 81.31 183 GLY A CA 1
ATOM 1446 C C . GLY A 1 183 ? -6.650 -0.179 14.055 1.00 81.31 183 GLY A C 1
ATOM 1447 O O . GLY A 1 183 ? -5.844 0.316 13.263 1.00 81.31 183 GLY A O 1
ATOM 1448 N N . LEU A 1 184 ? -7.962 -0.068 13.877 1.00 80.69 184 LEU A N 1
ATOM 1449 C CA . LEU A 1 184 ? -8.553 0.683 12.777 1.00 80.69 184 LEU A CA 1
ATOM 1450 C C . LEU A 1 184 ? -8.831 2.128 13.223 1.00 80.69 184 LEU A C 1
ATOM 1452 O O . LEU A 1 184 ? -9.978 2.507 13.419 1.00 80.69 184 LEU A O 1
ATOM 1456 N N . THR A 1 185 ? -7.774 2.916 13.442 1.00 81.19 185 THR A N 1
ATOM 1457 C CA . THR A 1 185 ? -7.892 4.330 13.851 1.00 81.19 185 THR A CA 1
ATOM 1458 C C . THR A 1 185 ? -8.064 5.263 12.650 1.00 81.19 185 THR A C 1
ATOM 1460 O O . THR A 1 185 ? -7.892 4.851 11.497 1.00 81.19 185 THR A O 1
ATOM 1463 N N . ARG A 1 186 ? -8.370 6.545 12.906 1.00 78.50 186 ARG A N 1
ATOM 1464 C CA . ARG A 1 186 ? -8.492 7.578 11.863 1.00 78.50 186 ARG A CA 1
ATOM 1465 C C . ARG A 1 186 ? -7.199 7.686 11.067 1.00 78.50 186 ARG A C 1
ATOM 1467 O O . ARG A 1 186 ? -7.230 7.672 9.844 1.00 78.50 186 ARG A O 1
ATOM 1474 N N . GLU A 1 187 ? -6.077 7.724 11.776 1.00 82.88 187 GLU A N 1
ATOM 1475 C CA . GLU A 1 187 ? -4.742 7.885 11.211 1.00 82.88 187 GLU A CA 1
ATOM 1476 C C . GLU A 1 187 ? -4.380 6.704 10.308 1.00 82.88 187 GLU A C 1
ATOM 1478 O O . GLU A 1 187 ? -3.854 6.906 9.217 1.00 82.88 187 GLU A O 1
ATOM 1483 N N . VAL A 1 188 ? -4.709 5.473 10.721 1.00 86.31 188 VAL A N 1
ATOM 1484 C CA . VAL A 1 188 ? -4.469 4.268 9.908 1.00 86.31 188 VAL A CA 1
ATOM 1485 C C . VAL A 1 188 ? -5.317 4.275 8.639 1.00 86.31 188 VAL A C 1
ATOM 1487 O O . VAL A 1 188 ? -4.843 3.859 7.579 1.00 86.31 188 VAL A O 1
ATOM 1490 N N . ILE A 1 189 ? -6.569 4.729 8.732 1.00 86.19 189 ILE A N 1
ATOM 1491 C CA . ILE A 1 189 ? -7.457 4.848 7.574 1.00 86.19 189 ILE A CA 1
ATOM 1492 C C . ILE A 1 189 ? -6.945 5.925 6.616 1.00 86.19 189 ILE A C 1
ATOM 1494 O O . ILE A 1 189 ? -6.797 5.640 5.430 1.00 86.19 189 ILE A O 1
ATOM 1498 N N . ASP A 1 190 ? -6.640 7.121 7.120 1.00 87.81 190 ASP A N 1
ATOM 1499 C CA . ASP A 1 190 ? -6.176 8.246 6.307 1.00 87.81 190 ASP A CA 1
ATOM 1500 C C . ASP A 1 190 ? -4.816 7.926 5.651 1.00 87.81 190 ASP A C 1
ATOM 1502 O O . ASP A 1 190 ? -4.627 8.182 4.460 1.00 87.81 190 ASP A O 1
ATOM 1506 N N . GLU A 1 191 ? -3.888 7.274 6.370 1.00 93.38 191 GLU A N 1
ATOM 1507 C CA . GLU A 1 191 ? -2.643 6.762 5.779 1.00 93.38 191 GLU A CA 1
ATOM 1508 C C . GLU A 1 191 ? -2.932 5.697 4.710 1.00 93.38 191 GLU A C 1
ATOM 1510 O O . GLU A 1 191 ? -2.333 5.716 3.634 1.00 93.38 191 GLU A O 1
ATOM 1515 N N . GLY A 1 192 ? -3.869 4.781 4.968 1.00 93.81 192 GLY A N 1
ATOM 1516 C CA . GLY A 1 192 ? -4.294 3.775 3.998 1.00 93.81 192 GLY A CA 1
ATOM 1517 C C . GLY A 1 192 ? -4.857 4.384 2.712 1.00 93.81 192 GLY A C 1
ATOM 1518 O O . GLY A 1 192 ? -4.475 3.960 1.620 1.00 93.81 192 GLY A O 1
ATOM 1519 N N . GLU A 1 193 ? -5.718 5.397 2.816 1.00 93.56 193 GLU A N 1
ATOM 1520 C CA . GLU A 1 193 ? -6.257 6.128 1.663 1.00 93.56 193 GLU A CA 1
ATOM 1521 C C . GLU A 1 193 ? -5.171 6.884 0.895 1.00 93.56 193 GLU A C 1
ATOM 1523 O O . GLU A 1 193 ? -5.160 6.856 -0.342 1.00 93.56 193 GLU A O 1
ATOM 1528 N N . ALA A 1 194 ? -4.229 7.513 1.602 1.00 94.94 194 ALA A N 1
ATOM 1529 C CA . ALA A 1 194 ? -3.098 8.187 0.978 1.00 94.94 194 ALA A CA 1
ATOM 1530 C C . ALA A 1 194 ? -2.250 7.204 0.152 1.00 94.94 194 ALA A C 1
ATOM 1532 O O . ALA A 1 194 ? -1.922 7.490 -1.002 1.00 94.94 194 ALA A O 1
ATOM 1533 N N . GLU A 1 195 ? -1.953 6.015 0.685 1.00 95.44 195 GLU A N 1
ATOM 1534 C CA . GLU A 1 195 ? -1.172 5.005 -0.040 1.00 95.44 195 GLU A CA 1
ATOM 1535 C C . GLU A 1 195 ? -1.928 4.416 -1.237 1.00 95.44 195 GLU A C 1
ATOM 1537 O O . GLU A 1 195 ? -1.335 4.226 -2.301 1.00 95.44 195 GLU A O 1
ATOM 1542 N N . MET A 1 196 ? -3.240 4.184 -1.123 1.00 96.19 196 MET A N 1
ATOM 1543 C CA . MET A 1 196 ? -4.051 3.749 -2.269 1.00 96.19 196 MET A CA 1
ATOM 1544 C C . MET A 1 196 ? -4.124 4.826 -3.355 1.00 96.19 196 MET A C 1
ATOM 1546 O O . MET A 1 196 ? -4.039 4.513 -4.543 1.00 96.19 196 MET A O 1
ATOM 1550 N N . THR A 1 197 ? -4.207 6.098 -2.963 1.00 95.50 197 THR A N 1
ATOM 1551 C CA . THR A 1 197 ? -4.175 7.233 -3.895 1.00 95.50 197 THR A CA 1
ATOM 1552 C C . THR A 1 197 ? -2.848 7.288 -4.649 1.00 95.50 197 THR A C 1
ATOM 1554 O O . THR A 1 197 ? -2.842 7.432 -5.872 1.00 95.50 197 THR A O 1
ATOM 1557 N N . ARG A 1 198 ? -1.715 7.110 -3.958 1.00 95.50 198 ARG A N 1
ATOM 1558 C CA . ARG A 1 198 ? -0.393 7.032 -4.604 1.00 95.50 198 ARG A CA 1
ATOM 1559 C C . ARG A 1 198 ? -0.299 5.853 -5.572 1.00 95.50 198 ARG A C 1
ATOM 1561 O O . ARG A 1 198 ? 0.206 6.007 -6.683 1.00 95.50 198 ARG A O 1
ATOM 1568 N N . LEU A 1 199 ? -0.836 4.695 -5.192 1.00 93.81 199 LEU A N 1
ATOM 1569 C CA . LEU A 1 199 ? -0.851 3.498 -6.033 1.00 93.81 199 LEU A CA 1
ATOM 1570 C C . LEU A 1 199 ? -1.674 3.693 -7.320 1.00 93.81 199 LEU A C 1
ATOM 1572 O O . LEU A 1 199 ? -1.277 3.213 -8.384 1.00 93.81 199 LEU A O 1
ATOM 1576 N N . ILE A 1 200 ? -2.772 4.450 -7.236 1.00 94.81 200 ILE A N 1
ATOM 1577 C CA . ILE A 1 200 ? -3.568 4.893 -8.391 1.00 94.81 200 ILE A CA 1
ATOM 1578 C C . ILE A 1 200 ? -2.784 5.883 -9.250 1.00 94.81 200 ILE A C 1
ATOM 1580 O O . ILE A 1 200 ? -2.797 5.777 -10.470 1.00 94.81 200 ILE A O 1
ATOM 1584 N N . GLN A 1 201 ? -2.065 6.837 -8.659 1.00 94.38 201 GLN A N 1
ATOM 1585 C CA . GLN A 1 201 ? -1.276 7.802 -9.434 1.00 94.38 201 GLN A CA 1
ATOM 1586 C C . GLN A 1 201 ? -0.166 7.125 -10.255 1.00 94.38 201 GLN A C 1
ATOM 1588 O O . GLN A 1 201 ? 0.106 7.550 -11.379 1.00 94.38 201 GLN A O 1
ATOM 1593 N N . VAL A 1 202 ? 0.416 6.032 -9.748 1.00 94.75 202 VAL A N 1
ATOM 1594 C CA . VAL A 1 202 ? 1.408 5.212 -10.472 1.00 94.75 202 VAL A CA 1
ATOM 1595 C C . VAL A 1 202 ? 0.842 4.500 -11.694 1.00 94.75 202 VAL A C 1
ATOM 1597 O O . VAL A 1 202 ? 1.597 4.159 -12.604 1.00 94.75 202 VAL A O 1
ATOM 1600 N N . TRP A 1 203 ? -0.473 4.319 -11.778 1.00 94.31 203 TRP A N 1
ATOM 1601 C CA . TRP A 1 203 ? -1.105 3.758 -12.969 1.00 94.31 203 TRP A CA 1
ATOM 1602 C C . TRP A 1 203 ? -0.688 4.488 -14.252 1.00 94.31 203 TRP A C 1
ATOM 1604 O O . TRP A 1 203 ? -0.375 3.863 -15.263 1.00 94.31 203 TRP A O 1
ATOM 1614 N N . VAL A 1 204 ? -0.630 5.822 -14.202 1.00 94.31 204 VAL A N 1
ATOM 1615 C CA . VAL A 1 204 ? -0.324 6.662 -15.365 1.00 94.31 204 VAL A CA 1
ATOM 1616 C C . VAL A 1 204 ? 1.078 6.390 -15.934 1.00 94.31 204 VAL A C 1
ATOM 1618 O O . VAL A 1 204 ? 1.165 6.110 -17.132 1.00 94.31 204 VAL A O 1
ATOM 1621 N N . PRO A 1 205 ? 2.180 6.452 -15.155 1.00 94.31 205 PRO A N 1
ATOM 1622 C CA . PRO A 1 205 ? 3.502 6.109 -15.674 1.00 94.31 205 PRO A CA 1
ATOM 1623 C C . PRO A 1 205 ? 3.604 4.642 -16.107 1.00 94.31 205 PRO A C 1
ATOM 1625 O O . PRO A 1 205 ? 4.243 4.376 -17.121 1.00 94.31 205 PRO A O 1
ATOM 1628 N N . VAL A 1 206 ? 2.938 3.702 -15.424 1.00 92.75 206 VAL A N 1
ATOM 1629 C CA . VAL A 1 206 ? 2.918 2.288 -15.841 1.00 92.75 206 VAL A CA 1
ATOM 1630 C C . VAL A 1 206 ? 2.332 2.141 -17.246 1.00 92.75 206 VAL A C 1
ATOM 1632 O O . VAL A 1 206 ? 2.982 1.571 -18.122 1.00 92.75 206 VAL A O 1
ATOM 1635 N N . VAL A 1 207 ? 1.138 2.696 -17.486 1.00 92.31 207 VAL A N 1
ATOM 1636 C CA . VAL A 1 207 ? 0.480 2.641 -18.800 1.00 92.31 207 VAL A CA 1
ATOM 1637 C C . VAL A 1 207 ? 1.341 3.305 -19.867 1.00 92.31 207 VAL A C 1
ATOM 1639 O O . VAL A 1 207 ? 1.604 2.691 -20.896 1.00 92.31 207 VAL A O 1
ATOM 1642 N N . ARG A 1 208 ? 1.862 4.510 -19.601 1.00 90.25 208 ARG A N 1
ATOM 1643 C CA . ARG A 1 208 ? 2.738 5.221 -20.548 1.00 90.25 208 ARG A CA 1
ATOM 1644 C C . ARG A 1 208 ? 3.989 4.423 -20.900 1.00 90.25 208 ARG A C 1
ATOM 1646 O O . ARG A 1 208 ? 4.402 4.417 -22.054 1.00 90.25 208 ARG A O 1
ATOM 1653 N N . GLY A 1 209 ? 4.592 3.751 -19.923 1.00 90.31 209 GLY A N 1
ATOM 1654 C CA . GLY A 1 209 ? 5.764 2.916 -20.152 1.00 90.31 209 GLY A CA 1
ATOM 1655 C C . GLY A 1 209 ? 5.465 1.681 -21.002 1.00 90.31 209 GLY A C 1
ATOM 1656 O O . GLY A 1 209 ? 6.273 1.325 -21.856 1.00 90.31 209 GLY A O 1
ATOM 1657 N N . LEU A 1 210 ? 4.297 1.056 -20.823 1.00 87.88 210 LEU A N 1
ATOM 1658 C CA . LEU A 1 210 ? 3.849 -0.066 -21.656 1.00 87.88 210 LEU A CA 1
ATOM 1659 C C . LEU A 1 210 ? 3.480 0.375 -23.078 1.00 87.88 210 LEU A C 1
ATOM 1661 O O . LEU A 1 210 ? 3.830 -0.302 -24.043 1.00 87.88 210 LEU A O 1
ATOM 1665 N N . GLU A 1 211 ? 2.828 1.528 -23.226 1.00 86.94 211 GLU A N 1
ATOM 1666 C CA . GLU A 1 211 ? 2.561 2.134 -24.535 1.00 86.94 211 GLU A CA 1
ATOM 1667 C C . GLU A 1 211 ? 3.864 2.467 -25.267 1.00 86.94 211 GLU A C 1
ATOM 1669 O O . GLU A 1 211 ? 4.002 2.151 -26.448 1.00 86.94 211 GLU A O 1
ATOM 1674 N N . LEU A 1 212 ? 4.844 3.035 -24.556 1.00 86.69 212 LEU A N 1
ATOM 1675 C CA . LEU A 1 212 ? 6.171 3.292 -25.102 1.00 86.69 212 LEU A CA 1
ATOM 1676 C C . LEU A 1 212 ? 6.845 1.980 -25.516 1.00 86.69 212 LEU A C 1
ATOM 1678 O O . LEU A 1 212 ? 7.316 1.875 -26.639 1.00 86.69 212 LEU A O 1
ATOM 1682 N N . MET A 1 213 ? 6.833 0.947 -24.671 1.00 85.62 213 MET A N 1
ATOM 1683 C CA . MET A 1 213 ? 7.373 -0.374 -25.014 1.00 85.62 213 MET A CA 1
ATOM 1684 C C . MET A 1 213 ? 6.755 -0.942 -26.304 1.00 85.62 213 MET A C 1
ATOM 1686 O O . MET A 1 213 ? 7.482 -1.447 -27.163 1.00 85.62 213 MET A O 1
ATOM 1690 N N . SER A 1 214 ? 5.435 -0.805 -26.476 1.00 82.56 214 SER A N 1
ATOM 1691 C CA . SER A 1 214 ? 4.746 -1.156 -27.723 1.00 82.56 214 SER A CA 1
ATOM 1692 C C . SER A 1 214 ? 5.291 -0.357 -28.903 1.00 82.56 214 SER A C 1
ATOM 1694 O O . SER A 1 214 ? 5.738 -0.930 -29.897 1.00 82.56 214 SER A O 1
ATOM 1696 N N . ASP A 1 215 ? 5.322 0.971 -28.789 1.00 79.62 215 ASP A N 1
ATOM 1697 C CA . ASP A 1 215 ? 5.793 1.849 -29.861 1.00 79.62 215 ASP A CA 1
ATOM 1698 C C . ASP A 1 215 ? 7.211 1.496 -30.318 1.00 79.62 215 ASP A C 1
ATOM 1700 O O . ASP A 1 215 ? 7.481 1.442 -31.523 1.00 79.62 215 ASP A O 1
ATOM 1704 N N . LEU A 1 216 ? 8.081 1.196 -29.356 1.00 77.00 216 LEU A N 1
ATOM 1705 C CA . LEU A 1 216 ? 9.460 0.792 -29.579 1.00 77.00 216 LEU A CA 1
ATOM 1706 C C . LEU A 1 216 ? 9.545 -0.586 -30.254 1.00 77.00 216 LEU A C 1
ATOM 1708 O O . LEU A 1 216 ? 10.269 -0.732 -31.241 1.00 77.00 216 LEU A O 1
ATOM 1712 N N . SER A 1 217 ? 8.747 -1.560 -29.807 1.00 67.31 217 SER A N 1
ATOM 1713 C CA . SER A 1 217 ? 8.727 -2.929 -30.353 1.00 67.31 217 SER A CA 1
ATOM 1714 C C . SER A 1 217 ? 8.238 -2.986 -31.804 1.00 67.31 217 SER A C 1
ATOM 1716 O O . SER A 1 217 ? 8.757 -3.748 -32.610 1.00 67.31 217 SER A O 1
ATOM 1718 N N . PHE A 1 218 ? 7.282 -2.135 -32.183 1.00 63.66 218 PHE A N 1
ATOM 1719 C CA . PHE A 1 218 ? 6.747 -2.084 -33.550 1.00 63.66 218 PHE A CA 1
ATOM 1720 C C . PHE A 1 218 ? 7.608 -1.281 -34.539 1.00 63.66 218 PHE A C 1
ATOM 1722 O O . PHE A 1 218 ? 7.289 -1.225 -35.727 1.00 63.66 218 PHE A O 1
ATOM 1729 N N . SER A 1 219 ? 8.676 -0.624 -34.079 1.00 53.81 219 SER A N 1
ATOM 1730 C CA . SER A 1 219 ? 9.548 0.182 -34.944 1.00 53.81 219 SER A CA 1
ATOM 1731 C C . SER A 1 219 ? 10.620 -0.637 -35.684 1.00 53.81 219 SER A C 1
ATOM 1733 O O . SER A 1 219 ? 11.281 -0.101 -36.570 1.00 53.81 219 SER A O 1
ATOM 1735 N N . GLN A 1 220 ? 10.757 -1.941 -35.405 1.00 44.25 220 GLN A N 1
ATOM 1736 C CA . GLN A 1 220 ? 11.716 -2.820 -36.083 1.00 44.25 220 GLN A CA 1
ATOM 1737 C C . GLN A 1 220 ? 11.067 -4.111 -36.586 1.00 44.25 220 GLN A C 1
ATOM 1739 O O . GLN A 1 220 ? 11.040 -5.086 -35.857 1.00 44.25 220 GLN A O 1
ATOM 1744 N N . GLY A 1 221 ? 10.590 -4.129 -37.834 1.00 41.38 221 GLY A N 1
ATOM 1745 C CA . GLY A 1 221 ? 10.544 -5.297 -38.739 1.00 41.38 221 GLY A CA 1
ATOM 1746 C C . GLY A 1 221 ? 9.971 -6.668 -38.310 1.00 41.38 221 GLY A C 1
ATOM 1747 O O . GLY A 1 221 ? 9.881 -7.530 -39.177 1.00 41.38 221 GLY A O 1
ATOM 1748 N N . ILE A 1 222 ? 9.594 -6.926 -37.055 1.00 39.97 222 ILE A N 1
ATOM 1749 C CA . ILE A 1 222 ? 9.182 -8.233 -36.523 1.00 39.97 222 ILE A CA 1
ATOM 1750 C C . ILE A 1 222 ? 8.171 -8.008 -35.386 1.00 39.97 222 ILE A C 1
ATOM 1752 O O . ILE A 1 222 ? 8.416 -7.255 -34.448 1.00 39.97 222 ILE A O 1
ATOM 1756 N N . PHE A 1 223 ? 7.024 -8.681 -35.475 1.00 32.06 223 PHE A N 1
ATOM 1757 C CA . PHE A 1 223 ? 5.974 -8.687 -34.457 1.00 32.06 223 PHE A CA 1
ATOM 1758 C C . PHE A 1 223 ? 6.431 -9.463 -33.213 1.00 32.06 223 PHE A C 1
ATOM 1760 O O . PHE A 1 223 ? 6.803 -10.631 -33.319 1.00 32.06 223 PHE A O 1
ATOM 1767 N N . VAL A 1 224 ? 6.355 -8.851 -32.029 1.00 36.62 224 VAL A N 1
ATOM 1768 C CA . VAL A 1 224 ? 6.522 -9.555 -30.748 1.00 36.62 224 VAL A CA 1
ATOM 1769 C C . VAL A 1 224 ? 5.133 -9.903 -30.213 1.00 36.62 224 VAL A C 1
ATOM 1771 O O . VAL A 1 224 ? 4.385 -9.020 -29.800 1.00 36.62 224 VAL A O 1
ATOM 1774 N N . TYR A 1 225 ? 4.775 -11.188 -30.235 1.00 35.47 225 TYR A N 1
ATOM 1775 C CA . TYR A 1 225 ? 3.594 -11.701 -29.538 1.00 35.47 225 TYR A CA 1
ATOM 1776 C C . TYR A 1 225 ? 3.959 -12.040 -28.090 1.00 35.47 225 TYR A C 1
ATOM 1778 O O . TYR A 1 225 ? 4.940 -12.740 -27.840 1.00 35.47 225 TYR A O 1
ATOM 1786 N N . PHE A 1 226 ? 3.149 -11.579 -27.137 1.00 36.88 226 PHE A N 1
ATOM 1787 C CA . PHE A 1 226 ? 3.196 -12.049 -25.755 1.00 36.88 226 PHE A CA 1
ATOM 1788 C C . PHE A 1 226 ? 2.223 -13.219 -25.607 1.00 36.88 226 PHE A C 1
ATOM 1790 O O . PHE A 1 226 ? 1.010 -13.021 -25.580 1.00 36.88 226 PHE A O 1
ATOM 1797 N N . GLU A 1 227 ? 2.742 -14.441 -25.504 1.00 32.81 227 GLU A N 1
ATOM 1798 C CA . GLU A 1 227 ? 1.931 -15.593 -25.118 1.00 32.81 227 GLU A CA 1
ATOM 1799 C C . GLU A 1 227 ? 1.900 -15.677 -23.584 1.00 32.81 227 GLU A C 1
ATOM 1801 O O . GLU A 1 227 ? 2.867 -16.072 -22.928 1.00 32.81 227 GLU A O 1
ATOM 1806 N N . VAL A 1 228 ? 0.790 -15.238 -22.986 1.00 37.50 228 VAL A N 1
ATOM 1807 C CA . VAL A 1 228 ? 0.549 -15.351 -21.541 1.00 37.50 228 VAL A CA 1
ATOM 1808 C C . VAL A 1 228 ? 0.033 -16.762 -21.256 1.00 37.50 228 VAL A C 1
ATOM 1810 O O . VAL A 1 228 ? -1.164 -16.997 -21.125 1.00 37.50 228 VAL A O 1
ATOM 1813 N N . GLY A 1 229 ? 0.948 -17.731 -21.213 1.00 43.44 229 GLY A N 1
ATOM 1814 C CA . GLY A 1 229 ? 0.605 -19.127 -20.947 1.00 43.44 229 GLY A CA 1
ATOM 1815 C C . GLY A 1 229 ? 1.825 -20.002 -20.683 1.00 43.44 229 GLY A C 1
ATOM 1816 O O . GLY A 1 229 ? 2.343 -20.639 -21.589 1.00 43.44 229 GLY A O 1
ATOM 1817 N N . GLY A 1 230 ? 2.281 -20.083 -19.430 1.00 34.66 230 GLY A N 1
ATOM 1818 C CA . GLY A 1 230 ? 3.360 -21.000 -19.057 1.00 34.66 230 GLY A CA 1
ATOM 1819 C C . GLY A 1 230 ? 3.457 -21.234 -17.552 1.00 34.66 230 GLY A C 1
ATOM 1820 O O . GLY A 1 230 ? 3.581 -20.294 -16.773 1.00 34.66 230 GLY A O 1
ATOM 1821 N N . LYS A 1 231 ? 3.417 -22.506 -17.137 1.00 42.31 231 LYS A N 1
ATOM 1822 C CA . LYS A 1 231 ? 3.354 -22.954 -15.732 1.00 42.31 231 LYS A CA 1
ATOM 1823 C C . LYS A 1 231 ? 4.610 -22.682 -14.881 1.00 42.31 231 LYS A C 1
ATOM 1825 O O . LYS A 1 231 ? 4.547 -22.914 -13.681 1.00 42.31 231 LYS A O 1
ATOM 1830 N N . HIS A 1 232 ? 5.711 -22.161 -15.432 1.00 40.38 232 HIS A N 1
ATOM 1831 C CA . HIS A 1 232 ? 6.917 -21.800 -14.667 1.00 40.38 232 HIS A CA 1
ATOM 1832 C C . HIS A 1 232 ? 7.597 -20.560 -15.271 1.00 40.38 232 HIS A C 1
ATOM 1834 O O . HIS A 1 232 ? 8.091 -20.596 -16.391 1.00 40.38 232 HIS A O 1
ATOM 1840 N N . GLY A 1 233 ? 7.551 -19.443 -14.539 1.00 53.81 233 GLY A N 1
ATOM 1841 C CA . GLY A 1 233 ? 7.854 -18.106 -15.046 1.00 53.81 233 GLY A CA 1
ATOM 1842 C C . GLY A 1 233 ? 9.328 -17.767 -15.288 1.00 53.81 233 GLY A C 1
ATOM 1843 O O . GLY A 1 233 ? 10.211 -18.246 -14.588 1.00 53.81 233 GLY A O 1
ATOM 1844 N N . ALA A 1 234 ? 9.543 -16.878 -16.261 1.00 36.00 234 ALA A N 1
ATOM 1845 C CA . ALA A 1 234 ? 10.335 -15.639 -16.211 1.00 36.00 234 ALA A CA 1
ATOM 1846 C C . ALA A 1 234 ? 10.548 -15.157 -17.665 1.00 36.00 234 ALA A C 1
ATOM 1848 O O . ALA A 1 234 ? 11.202 -15.864 -18.432 1.00 36.00 234 ALA A O 1
ATOM 1849 N N . PRO A 1 235 ? 10.026 -13.989 -18.081 1.00 35.97 235 PRO A N 1
ATOM 1850 C CA . PRO A 1 235 ? 10.357 -13.439 -19.391 1.00 35.97 235 PRO A CA 1
ATOM 1851 C C . PRO A 1 235 ? 11.820 -12.971 -19.398 1.00 35.97 235 PRO A C 1
ATOM 1853 O O . PRO A 1 235 ? 12.230 -12.193 -18.538 1.00 35.97 235 PRO A O 1
ATOM 1856 N N . LYS A 1 236 ? 12.614 -13.440 -20.366 1.00 35.00 236 LYS A N 1
ATOM 1857 C CA . LYS A 1 236 ? 13.949 -12.901 -20.662 1.00 35.00 236 LYS A CA 1
ATOM 1858 C C . LYS A 1 236 ? 13.879 -12.090 -21.951 1.00 35.00 236 LYS A C 1
ATOM 1860 O O . LYS A 1 236 ? 13.625 -12.651 -23.010 1.00 35.00 236 LYS A O 1
ATOM 1865 N N . PHE A 1 237 ? 14.154 -10.794 -21.842 1.00 37.22 237 PHE A N 1
ATOM 1866 C CA . PHE A 1 237 ? 14.374 -9.899 -22.973 1.00 37.22 237 PHE A CA 1
ATOM 1867 C C . PHE A 1 237 ? 15.858 -9.533 -23.022 1.00 37.22 237 PHE A C 1
ATOM 1869 O O . PHE A 1 237 ? 16.418 -9.086 -22.024 1.00 37.22 237 PHE A O 1
ATOM 1876 N N . THR A 1 238 ? 16.500 -9.737 -24.170 1.00 30.39 238 THR A N 1
ATOM 1877 C CA . THR A 1 238 ? 17.828 -9.185 -24.468 1.00 30.39 238 THR A CA 1
ATOM 1878 C C . THR A 1 238 ? 17.705 -8.114 -25.550 1.00 30.39 238 THR A C 1
ATOM 1880 O O . THR A 1 238 ? 16.903 -8.225 -26.473 1.00 30.39 238 THR A O 1
ATOM 1883 N N . LYS A 1 239 ? 18.487 -7.056 -25.348 1.00 32.00 239 LYS A N 1
ATOM 1884 C CA . LYS A 1 239 ? 18.425 -5.685 -25.873 1.00 32.00 239 LYS A CA 1
ATOM 1885 C C . LYS A 1 239 ? 18.598 -5.525 -27.398 1.00 32.00 239 LYS A C 1
ATOM 1887 O O . LYS A 1 239 ? 19.397 -6.240 -27.989 1.00 32.00 239 LYS A O 1
ATOM 1892 N N . TYR A 1 240 ? 17.999 -4.474 -27.982 1.00 31.95 240 TYR A N 1
ATOM 1893 C CA . TYR A 1 240 ? 18.420 -3.885 -29.269 1.00 31.95 240 TYR A CA 1
ATOM 1894 C C . TYR A 1 240 ? 18.473 -2.349 -29.243 1.00 31.95 240 TYR A C 1
ATOM 1896 O O . TYR A 1 240 ? 17.767 -1.683 -28.485 1.00 31.95 240 TYR A O 1
ATOM 1904 N N . ALA A 1 241 ? 19.356 -1.816 -30.093 1.00 25.81 241 ALA A N 1
ATOM 1905 C CA . ALA A 1 241 ? 19.607 -0.405 -30.374 1.00 25.81 241 ALA A CA 1
ATOM 1906 C C . ALA A 1 241 ? 18.669 0.154 -31.466 1.00 25.81 241 ALA A C 1
ATOM 1908 O O . ALA A 1 241 ? 18.206 -0.581 -32.338 1.00 25.81 241 ALA A O 1
ATOM 1909 N N . TYR A 1 242 ? 18.436 1.473 -31.445 1.00 29.47 242 TYR A N 1
ATOM 1910 C CA . TYR A 1 242 ? 17.573 2.189 -32.394 1.00 29.47 242 TYR A CA 1
ATOM 1911 C C . TYR A 1 242 ? 18.284 2.620 -33.676 1.00 29.47 242 TYR A C 1
ATOM 1913 O O . TYR A 1 242 ? 19.339 3.247 -33.637 1.00 29.47 242 TYR A O 1
ATOM 1921 N N . SER A 1 243 ? 17.581 2.459 -34.798 1.00 23.23 243 SER A N 1
ATOM 1922 C CA . SER A 1 243 ? 17.484 3.495 -35.829 1.00 23.23 243 SER A CA 1
ATOM 1923 C C . SER A 1 243 ? 16.122 3.384 -36.531 1.00 23.23 243 SER A C 1
ATOM 1925 O O . SER A 1 243 ? 15.786 2.337 -37.069 1.00 23.23 243 SER A O 1
ATOM 1927 N N . TYR A 1 244 ? 15.325 4.460 -36.520 1.00 32.41 244 TYR A N 1
ATOM 1928 C CA . TYR A 1 244 ? 14.246 4.665 -37.494 1.00 32.41 244 TYR A CA 1
ATOM 1929 C C . TYR A 1 244 ? 14.640 5.861 -38.350 1.00 32.41 244 TYR A C 1
ATOM 1931 O O . TYR A 1 244 ? 14.193 6.991 -38.160 1.00 32.41 244 TYR A O 1
ATOM 1939 N N . ARG A 1 245 ? 15.566 5.617 -39.274 1.00 31.00 245 ARG A N 1
ATOM 1940 C CA . ARG A 1 245 ? 15.738 6.492 -40.423 1.00 31.00 245 ARG A CA 1
ATOM 1941 C C . ARG A 1 245 ? 14.759 5.956 -41.452 1.00 31.00 245 ARG A C 1
ATOM 1943 O O . ARG A 1 245 ? 15.028 4.953 -42.104 1.00 31.00 245 ARG A O 1
ATOM 1950 N N . GLY A 1 246 ? 13.617 6.615 -41.601 1.00 35.53 246 GLY A N 1
ATOM 1951 C CA . GLY A 1 246 ? 12.996 6.621 -42.915 1.00 35.53 246 GLY A CA 1
ATOM 1952 C C . GLY A 1 246 ? 13.987 7.313 -43.845 1.00 35.53 246 GLY A C 1
ATOM 1953 O O . GLY A 1 246 ? 13.901 8.523 -44.030 1.00 35.53 246 GLY A O 1
ATOM 1954 N N . GLU A 1 247 ? 14.982 6.590 -44.364 1.00 33.34 247 GLU A N 1
ATOM 1955 C CA . GLU A 1 247 ? 15.676 7.028 -45.565 1.00 33.34 247 GLU A CA 1
ATOM 1956 C C . GLU A 1 247 ? 14.648 6.955 -46.687 1.00 33.34 247 GLU A C 1
ATOM 1958 O O . GLU A 1 247 ? 14.544 5.978 -47.422 1.00 33.34 247 GLU A O 1
ATOM 1963 N N . LEU A 1 248 ? 13.861 8.021 -46.825 1.00 39.59 248 LEU A N 1
ATOM 1964 C CA . LEU A 1 248 ? 13.455 8.425 -48.153 1.00 39.59 248 LEU A CA 1
ATOM 1965 C C . LEU A 1 248 ? 14.758 8.754 -48.876 1.00 39.59 248 LEU A C 1
ATOM 1967 O O . LEU A 1 248 ? 15.362 9.807 -48.661 1.00 39.59 248 LEU A O 1
ATOM 1971 N N . GLN A 1 249 ? 15.228 7.797 -49.676 1.00 37.62 249 GLN A N 1
ATOM 1972 C CA . GLN A 1 249 ? 16.245 8.034 -50.686 1.00 37.62 249 GLN A CA 1
ATOM 1973 C C . GLN A 1 249 ? 15.786 9.226 -51.537 1.00 37.62 249 GLN A C 1
ATOM 1975 O O . GLN A 1 249 ? 14.916 9.099 -52.393 1.00 37.62 249 GLN A O 1
ATOM 1980 N N . GLY A 1 250 ? 16.336 10.409 -51.269 1.00 43.06 250 GLY A N 1
ATOM 1981 C CA . GLY A 1 250 ? 16.109 11.600 -52.081 1.00 43.06 250 GLY A CA 1
ATOM 1982 C C . GLY A 1 250 ? 15.916 12.869 -51.259 1.00 43.06 250 GLY A C 1
ATOM 1983 O O . GLY A 1 250 ? 14.992 12.987 -50.461 1.00 43.06 250 GLY A O 1
ATOM 1984 N N . LYS A 1 251 ? 16.759 13.872 -51.529 1.00 46.31 251 LYS A N 1
ATOM 1985 C CA . LYS A 1 251 ? 16.816 15.203 -50.889 1.00 46.31 251 LYS A CA 1
ATOM 1986 C C . LYS A 1 251 ? 15.530 16.064 -50.972 1.00 46.31 251 LYS A C 1
ATOM 1988 O O . LYS A 1 251 ? 15.570 17.215 -50.562 1.00 46.31 251 LYS A O 1
ATOM 1993 N N . ASN A 1 252 ? 14.396 15.526 -51.432 1.00 50.97 252 ASN A N 1
ATOM 1994 C CA . ASN A 1 252 ? 13.113 16.230 -51.598 1.00 50.97 252 ASN A CA 1
ATOM 1995 C C . ASN A 1 252 ? 11.943 15.530 -50.871 1.00 50.97 252 ASN A C 1
ATOM 1997 O O . ASN A 1 252 ? 10.827 15.444 -51.382 1.00 50.97 252 ASN A O 1
ATOM 2001 N N . SER A 1 253 ? 12.189 15.002 -49.673 1.00 41.75 253 SER A N 1
ATOM 2002 C CA . SER A 1 253 ? 11.179 14.324 -48.854 1.00 41.75 253 SER A CA 1
ATOM 2003 C C . SER A 1 253 ? 10.207 15.335 -48.220 1.00 41.75 253 SER A C 1
ATOM 2005 O O . SER A 1 253 ? 10.453 15.853 -47.129 1.00 41.75 253 SER A O 1
ATOM 2007 N N . LYS A 1 254 ? 9.076 15.601 -48.885 1.00 46.09 254 LYS A N 1
ATOM 2008 C CA . LYS A 1 254 ? 7.879 16.141 -48.220 1.00 46.09 254 LYS A CA 1
ATOM 2009 C C . LYS A 1 254 ? 7.416 15.112 -47.186 1.00 46.09 254 LYS A C 1
ATOM 2011 O O . LYS A 1 254 ? 7.199 13.957 -47.542 1.00 46.09 254 LYS A O 1
ATOM 2016 N N . THR A 1 255 ? 7.269 15.519 -45.929 1.00 43.06 255 THR A N 1
ATOM 2017 C CA . THR A 1 255 ? 6.674 14.716 -44.854 1.00 43.06 255 THR A CA 1
ATOM 2018 C C . THR A 1 255 ? 5.319 14.187 -45.324 1.00 43.06 255 THR A C 1
ATOM 2020 O O . THR A 1 255 ? 4.367 14.951 -45.473 1.00 43.06 255 THR A O 1
ATOM 2023 N N . ALA A 1 256 ? 5.231 12.892 -45.629 1.00 47.84 256 ALA A N 1
ATOM 2024 C CA . ALA A 1 256 ? 3.958 12.274 -45.964 1.00 47.84 256 ALA A CA 1
ATOM 2025 C C . ALA A 1 256 ? 3.101 12.220 -44.693 1.00 47.84 256 ALA A C 1
ATOM 2027 O O . ALA A 1 256 ? 3.551 11.732 -43.655 1.00 47.84 256 ALA A O 1
ATOM 2028 N N . LEU A 1 257 ? 1.878 12.750 -44.765 1.00 48.47 257 LEU A N 1
ATOM 2029 C CA . LEU A 1 257 ? 0.890 12.612 -43.698 1.00 48.47 257 LEU A CA 1
ATOM 2030 C C . LEU A 1 257 ? 0.622 11.121 -43.468 1.00 48.47 257 LEU A C 1
ATOM 2032 O O . LEU A 1 257 ? 0.228 10.401 -44.385 1.00 48.47 257 LEU A O 1
ATOM 2036 N N . VAL A 1 258 ? 0.841 10.663 -42.237 1.00 61.31 258 VAL A N 1
ATOM 2037 C CA . VAL A 1 258 ? 0.424 9.330 -41.797 1.00 61.31 258 VAL A CA 1
ATOM 2038 C C . VAL A 1 258 ? -1.101 9.265 -41.896 1.00 61.31 258 VAL A C 1
ATOM 2040 O O . VAL A 1 258 ? -1.787 10.172 -41.424 1.00 61.31 258 VAL A O 1
ATOM 2043 N N . SER A 1 259 ? -1.647 8.231 -42.540 1.00 74.50 259 SER A N 1
ATOM 2044 C CA . SER A 1 259 ? -3.097 8.126 -42.726 1.00 74.50 259 SER A CA 1
ATOM 2045 C C . SER A 1 259 ? -3.816 7.963 -41.382 1.00 74.50 259 SER A C 1
ATOM 2047 O O . SER A 1 259 ? -3.314 7.304 -40.468 1.00 74.50 259 SER A O 1
ATOM 2049 N N . GLN A 1 260 ? -5.027 8.516 -41.268 1.00 69.06 260 GLN A N 1
ATOM 2050 C CA . GLN A 1 260 ? -5.869 8.351 -40.076 1.00 69.06 260 GLN A CA 1
ATOM 2051 C C . GLN A 1 260 ? -6.094 6.865 -39.742 1.00 69.06 260 GLN A C 1
ATOM 2053 O O . GLN A 1 260 ? -6.036 6.477 -38.581 1.00 69.06 260 GLN A O 1
ATOM 2058 N N . ALA A 1 261 ? -6.221 6.016 -40.768 1.00 68.00 261 ALA A N 1
ATOM 2059 C CA . ALA A 1 261 ? -6.343 4.569 -40.614 1.00 68.00 261 ALA A CA 1
ATOM 2060 C C . ALA A 1 261 ? -5.140 3.932 -39.892 1.00 68.00 261 ALA A C 1
ATOM 2062 O O . ALA A 1 261 ? -5.326 3.044 -39.064 1.00 68.00 261 ALA A O 1
ATOM 2063 N N . PHE A 1 262 ? -3.910 4.394 -40.154 1.00 72.88 262 PHE A N 1
ATOM 2064 C CA . PHE A 1 262 ? -2.729 3.916 -39.431 1.00 72.88 262 PHE A CA 1
ATOM 2065 C C . PHE A 1 262 ? -2.737 4.379 -37.969 1.00 72.88 262 PHE A C 1
ATOM 2067 O O . PHE A 1 262 ? -2.404 3.600 -37.078 1.00 72.88 262 PHE A O 1
ATOM 2074 N N . ILE A 1 263 ? -3.148 5.625 -37.707 1.00 68.88 263 ILE A N 1
ATOM 2075 C CA . ILE A 1 263 ? -3.279 6.159 -36.342 1.00 68.88 263 ILE A CA 1
ATOM 2076 C C . ILE A 1 263 ? -4.307 5.345 -35.545 1.00 68.88 263 ILE A C 1
ATOM 2078 O O . ILE A 1 263 ? -4.043 4.971 -34.402 1.00 68.88 263 ILE A O 1
ATOM 2082 N N . ASP A 1 264 ? -5.456 5.036 -36.143 1.00 75.00 264 ASP A N 1
ATOM 2083 C CA . ASP A 1 264 ? -6.518 4.277 -35.482 1.00 75.00 264 ASP A CA 1
ATOM 2084 C C . ASP A 1 264 ? -6.112 2.814 -35.257 1.00 75.00 264 ASP A C 1
ATOM 2086 O O . ASP A 1 264 ? -6.284 2.299 -34.152 1.00 75.00 264 ASP A O 1
ATOM 2090 N N . ALA A 1 265 ? -5.462 2.172 -36.235 1.00 75.06 265 ALA A N 1
ATOM 2091 C CA . ALA A 1 265 ? -4.885 0.838 -36.060 1.00 75.06 265 ALA A CA 1
ATOM 2092 C C . ALA A 1 265 ? -3.847 0.806 -34.922 1.00 75.06 265 ALA A C 1
ATOM 2094 O O . ALA A 1 265 ? -3.847 -0.109 -34.099 1.00 75.06 265 ALA A O 1
ATOM 2095 N N . ARG A 1 266 ? -3.007 1.845 -34.807 1.00 75.25 266 ARG A N 1
ATOM 2096 C CA . ARG A 1 266 ? -2.037 1.976 -33.709 1.00 75.25 266 ARG A CA 1
ATOM 2097 C C . ARG A 1 266 ? -2.699 2.141 -32.346 1.00 75.25 266 ARG A C 1
ATOM 2099 O O . ARG A 1 266 ? -2.227 1.544 -31.383 1.00 75.25 266 ARG A O 1
ATOM 2106 N N . LYS A 1 267 ? -3.784 2.913 -32.248 1.00 74.25 267 LYS A N 1
ATOM 2107 C CA . LYS A 1 267 ? -4.553 3.031 -30.998 1.00 74.25 267 LYS A CA 1
ATOM 2108 C C . LYS A 1 267 ? -5.127 1.682 -30.560 1.00 74.25 267 LYS A C 1
ATOM 2110 O O . LYS A 1 267 ? -5.069 1.369 -29.375 1.00 74.25 267 LYS A O 1
ATOM 2115 N N . VAL A 1 268 ? -5.632 0.886 -31.506 1.00 78.38 268 VAL A N 1
ATOM 2116 C CA . VAL A 1 268 ? -6.150 -0.465 -31.233 1.00 78.38 268 VAL A CA 1
ATOM 2117 C C . VAL A 1 268 ? -5.042 -1.410 -30.764 1.00 78.38 268 VAL A C 1
ATOM 2119 O O . VAL A 1 268 ? -5.254 -2.171 -29.828 1.00 78.38 268 VAL A O 1
ATOM 2122 N N . GLU A 1 269 ? -3.848 -1.359 -31.357 1.00 76.12 269 GLU A N 1
ATOM 2123 C CA . GLU A 1 269 ? -2.746 -2.214 -30.894 1.00 76.12 269 GLU A CA 1
ATOM 2124 C C . GLU A 1 269 ? -2.173 -1.773 -29.543 1.00 76.12 269 GLU A C 1
ATOM 2126 O O . GLU A 1 269 ? -1.864 -2.614 -28.701 1.00 76.12 269 GLU A O 1
ATOM 2131 N N . ARG A 1 270 ? -2.102 -0.465 -29.260 1.00 76.31 270 ARG A N 1
ATOM 2132 C CA . ARG A 1 270 ? -1.696 0.021 -27.929 1.00 76.31 270 ARG A CA 1
ATOM 2133 C C . ARG A 1 270 ? -2.638 -0.453 -26.827 1.00 76.31 270 ARG A C 1
ATOM 2135 O O . ARG A 1 270 ? -2.162 -0.864 -25.772 1.00 76.31 270 ARG A O 1
ATOM 2142 N N . SER A 1 271 ? -3.950 -0.452 -27.068 1.0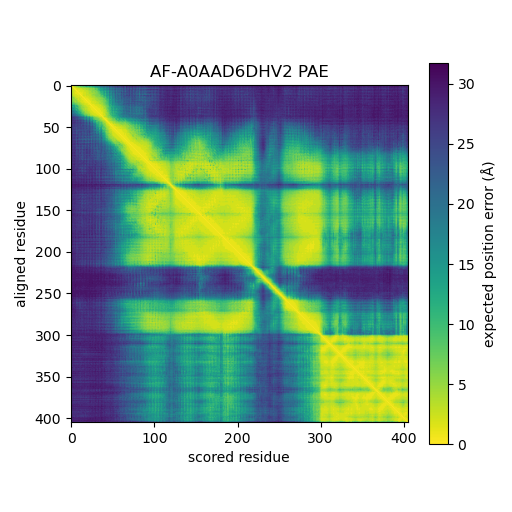0 74.38 271 SER A N 1
ATOM 2143 C CA . SER A 1 271 ? -4.912 -0.918 -26.063 1.00 74.38 271 SER A CA 1
ATOM 2144 C C . SER A 1 271 ? -4.819 -2.423 -25.792 1.00 74.38 271 SER A C 1
ATOM 2146 O O . SER A 1 271 ? -5.169 -2.853 -24.697 1.00 74.38 271 SER A O 1
ATOM 2148 N N . ARG A 1 272 ? -4.296 -3.216 -26.739 1.00 80.12 272 ARG A N 1
ATOM 2149 C CA . ARG A 1 272 ? -4.047 -4.659 -26.570 1.00 80.12 272 ARG A CA 1
ATOM 2150 C C . ARG A 1 272 ? -2.779 -4.977 -25.781 1.00 80.12 272 ARG A C 1
ATOM 2152 O O . ARG A 1 272 ? -2.671 -6.072 -25.238 1.00 80.12 272 ARG A O 1
ATOM 2159 N N . VAL A 1 273 ? -1.823 -4.049 -25.722 1.00 81.25 273 VAL A N 1
ATOM 2160 C CA . VAL A 1 273 ? -0.536 -4.265 -25.035 1.00 81.25 273 VAL A CA 1
ATOM 2161 C C . VAL A 1 273 ? -0.691 -4.213 -23.520 1.00 81.25 273 VAL A C 1
ATOM 2163 O O . VAL A 1 273 ? 0.085 -4.845 -22.808 1.00 81.25 273 VAL A O 1
ATOM 2166 N N . ILE A 1 274 ? -1.688 -3.482 -23.016 1.00 85.38 274 ILE A N 1
ATOM 2167 C CA . ILE A 1 274 ? -1.964 -3.403 -21.582 1.00 85.38 274 ILE A CA 1
ATOM 2168 C C . ILE A 1 274 ? -2.648 -4.709 -21.154 1.00 85.38 274 ILE A C 1
ATOM 2170 O O . ILE A 1 274 ? -3.786 -4.954 -21.560 1.00 85.38 274 ILE A O 1
ATOM 2174 N N . PRO A 1 275 ? -2.006 -5.553 -20.325 1.00 87.56 275 PRO A N 1
ATOM 2175 C CA . PRO A 1 275 ? -2.609 -6.814 -19.912 1.00 87.56 275 PRO A CA 1
ATOM 2176 C C . PRO A 1 275 ? -3.885 -6.570 -19.101 1.00 87.56 275 PRO A C 1
ATOM 2178 O O . PRO A 1 275 ? -3.913 -5.679 -18.249 1.00 87.56 275 PRO A O 1
ATOM 2181 N N . GLN A 1 276 ? -4.913 -7.404 -19.293 1.00 87.19 276 GLN A N 1
ATOM 2182 C CA . GLN A 1 276 ? -6.174 -7.294 -18.543 1.00 87.19 276 GLN A CA 1
ATOM 2183 C C . GLN A 1 276 ? -5.949 -7.319 -17.021 1.00 87.19 276 GLN A C 1
ATOM 2185 O O . GLN A 1 276 ? -6.587 -6.576 -16.279 1.00 87.19 276 GLN A O 1
ATOM 2190 N N . GLU A 1 277 ? -4.988 -8.123 -16.558 1.00 87.75 277 GLU A N 1
ATOM 2191 C CA . GLU A 1 277 ? -4.598 -8.212 -15.145 1.00 87.75 277 GLU A CA 1
ATOM 2192 C C . GLU A 1 277 ? -4.213 -6.857 -14.542 1.00 87.75 277 GLU A C 1
ATOM 2194 O O . GLU A 1 277 ? -4.452 -6.617 -13.361 1.00 87.75 277 GLU A O 1
ATOM 2199 N N . LEU A 1 278 ? -3.645 -5.955 -15.345 1.00 88.94 278 LEU A N 1
ATOM 2200 C CA . LEU A 1 278 ? -3.236 -4.639 -14.884 1.00 88.94 278 LEU A CA 1
ATOM 2201 C C . LEU A 1 278 ? -4.458 -3.792 -14.507 1.00 88.94 278 LEU A C 1
ATOM 2203 O O . LEU A 1 278 ? -4.452 -3.142 -13.463 1.00 88.94 278 LEU A O 1
ATOM 2207 N N . PHE A 1 279 ? -5.533 -3.852 -15.299 1.00 91.25 279 PHE A N 1
ATOM 2208 C CA . PHE A 1 279 ? -6.793 -3.180 -14.972 1.00 91.25 279 PHE A CA 1
ATOM 2209 C C . PHE A 1 279 ? -7.391 -3.718 -13.670 1.00 91.25 279 PHE A C 1
ATOM 2211 O O . PHE A 1 279 ? -7.832 -2.932 -12.831 1.00 91.25 279 PHE A O 1
ATOM 2218 N N . GLU A 1 280 ? -7.330 -5.035 -13.455 1.00 90.62 280 GLU A N 1
ATOM 2219 C CA . GLU A 1 280 ? -7.757 -5.649 -12.193 1.00 90.62 280 GLU A CA 1
ATOM 2220 C C . GLU A 1 280 ? -6.905 -5.175 -11.011 1.00 90.62 280 GLU A C 1
ATOM 2222 O O . GLU A 1 280 ? -7.425 -4.910 -9.927 1.00 90.62 280 GLU A O 1
ATOM 2227 N N . TRP A 1 281 ? -5.591 -5.020 -11.198 1.00 91.44 281 TRP A N 1
ATOM 2228 C CA . TRP A 1 281 ? -4.730 -4.451 -10.161 1.00 91.44 281 TRP A CA 1
ATOM 2229 C C . TRP A 1 281 ? -5.100 -2.999 -9.883 1.00 91.44 281 TRP A C 1
ATOM 2231 O O . TRP A 1 281 ? -5.235 -2.643 -8.721 1.00 91.44 281 TRP A O 1
ATOM 2241 N N . ASN A 1 282 ? -5.353 -2.183 -10.906 1.00 92.56 282 ASN A N 1
ATOM 2242 C CA . ASN A 1 282 ? -5.755 -0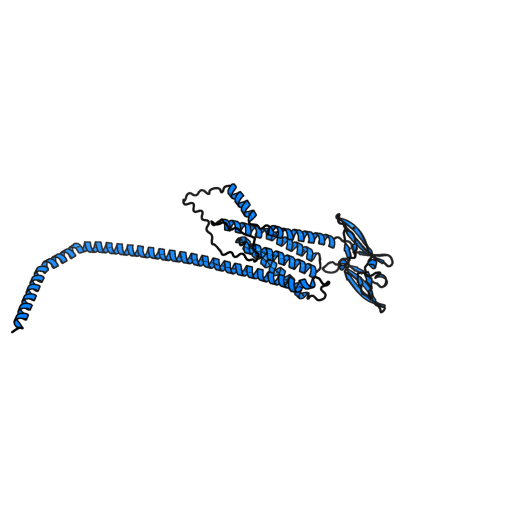.789 -10.721 1.00 92.56 282 ASN A CA 1
ATOM 2243 C C . ASN A 1 282 ? -7.122 -0.634 -10.046 1.00 92.56 282 ASN A C 1
ATOM 2245 O O . ASN A 1 282 ? -7.345 0.350 -9.350 1.00 92.56 282 ASN A O 1
ATOM 2249 N N . LYS A 1 283 ? -8.028 -1.602 -10.209 1.00 93.94 283 LYS A N 1
ATOM 2250 C CA . LYS A 1 283 ? -9.343 -1.601 -9.559 1.00 93.94 283 LYS A CA 1
ATOM 2251 C C . LYS A 1 283 ? -9.250 -1.798 -8.041 1.00 93.94 283 LYS A C 1
ATOM 2253 O O . LYS A 1 283 ? -9.962 -1.129 -7.293 1.00 93.94 283 LYS A O 1
ATOM 2258 N N . LYS A 1 284 ? -8.346 -2.668 -7.574 1.00 92.31 284 LYS A N 1
ATOM 2259 C CA . LYS A 1 284 ? -8.207 -3.028 -6.148 1.00 92.31 284 LYS A CA 1
ATOM 2260 C C . LYS A 1 284 ? -8.001 -1.825 -5.209 1.00 92.31 284 LYS A C 1
ATOM 2262 O O . LYS A 1 284 ? -8.679 -1.785 -4.186 1.00 92.31 284 LYS A O 1
ATOM 2267 N N . PRO A 1 285 ? -7.132 -0.836 -5.503 1.00 92.75 285 PRO A N 1
ATOM 2268 C CA . PRO A 1 285 ? -6.996 0.363 -4.680 1.00 92.75 285 PRO A CA 1
ATOM 2269 C C . PRO A 1 285 ? -8.312 1.109 -4.456 1.00 92.75 285 PRO A C 1
ATOM 2271 O O . PRO A 1 285 ? -8.571 1.542 -3.338 1.00 92.75 285 PRO A O 1
ATOM 2274 N N . TYR A 1 286 ? -9.171 1.216 -5.476 1.00 94.44 286 TYR A N 1
ATOM 2275 C CA . TYR A 1 286 ? -10.486 1.849 -5.334 1.00 94.44 286 TYR A CA 1
ATOM 2276 C C . TYR A 1 286 ? -11.406 1.058 -4.406 1.00 94.44 286 TYR A C 1
ATOM 2278 O O . TYR A 1 286 ? -12.059 1.647 -3.550 1.00 94.44 286 TYR A O 1
ATOM 2286 N N . GLU A 1 287 ? -11.423 -0.270 -4.534 1.00 93.62 287 GLU A N 1
ATOM 2287 C CA . GLU A 1 287 ? -12.203 -1.144 -3.650 1.00 93.62 287 GLU A CA 1
ATOM 2288 C C . GLU A 1 287 ? -11.730 -1.024 -2.196 1.00 93.62 287 GLU A C 1
ATOM 2290 O O . GLU A 1 287 ? -12.546 -0.890 -1.286 1.00 93.62 287 GLU A O 1
ATOM 2295 N N . VAL A 1 288 ? -10.412 -1.006 -1.971 1.00 91.25 288 VAL A N 1
ATOM 2296 C CA . VAL A 1 288 ? -9.836 -0.852 -0.630 1.00 91.25 288 VAL A CA 1
ATOM 2297 C C . VAL A 1 288 ? -10.114 0.538 -0.058 1.00 91.25 288 VAL A C 1
ATOM 2299 O O . VAL A 1 288 ? -10.472 0.630 1.112 1.00 91.25 288 VAL A O 1
ATOM 2302 N N . MET A 1 289 ? -10.004 1.610 -0.850 1.00 90.75 289 MET A N 1
ATOM 2303 C CA . MET A 1 289 ? -10.390 2.957 -0.405 1.00 90.75 289 MET A CA 1
ATOM 2304 C C . MET A 1 289 ? -11.864 3.021 -0.026 1.00 90.75 289 MET A C 1
ATOM 2306 O O . MET A 1 289 ? -12.191 3.575 1.016 1.00 90.75 289 MET A O 1
ATOM 2310 N N . GLN A 1 290 ? -12.752 2.426 -0.826 1.00 89.88 290 GLN A N 1
ATOM 2311 C CA . GLN A 1 290 ? -14.173 2.398 -0.492 1.00 89.88 290 GLN A CA 1
ATOM 2312 C C . GLN A 1 290 ? -14.409 1.656 0.826 1.00 89.88 290 GLN A C 1
ATOM 2314 O O . GLN A 1 290 ? -15.078 2.181 1.707 1.00 89.88 290 GLN A O 1
ATOM 2319 N N . GLN A 1 291 ? -13.781 0.493 1.015 1.00 89.38 291 GLN A N 1
ATOM 2320 C CA . GLN A 1 291 ? -13.851 -0.239 2.282 1.00 89.38 291 GLN A CA 1
ATOM 2321 C C . GLN A 1 291 ? -13.313 0.585 3.456 1.00 89.38 291 GLN A C 1
ATOM 2323 O O . GLN A 1 291 ? -13.901 0.566 4.532 1.00 89.38 291 GLN A O 1
ATOM 2328 N N . LEU A 1 292 ? -12.198 1.296 3.276 1.00 87.62 292 LEU A N 1
ATOM 2329 C CA . LEU A 1 292 ? -11.615 2.165 4.297 1.00 87.62 292 LEU A CA 1
ATOM 2330 C C . LEU A 1 292 ? -12.569 3.305 4.675 1.00 87.62 292 LEU A C 1
ATOM 2332 O O . LEU A 1 292 ? -12.782 3.522 5.864 1.00 87.62 292 LEU A O 1
ATOM 2336 N N . ARG A 1 293 ? -13.216 3.944 3.695 1.00 84.75 293 ARG A N 1
ATOM 2337 C CA . ARG A 1 293 ? -14.242 4.978 3.913 1.00 84.75 293 ARG A CA 1
ATOM 2338 C C . ARG A 1 293 ? -15.480 4.438 4.599 1.00 84.75 293 ARG A C 1
ATOM 2340 O O . ARG A 1 293 ? -15.977 5.053 5.533 1.00 84.75 293 ARG A O 1
ATOM 2347 N N . ASP A 1 294 ? -15.954 3.269 4.188 1.00 82.88 294 ASP A N 1
ATOM 2348 C CA . ASP A 1 294 ? -17.102 2.624 4.821 1.00 82.88 294 ASP A CA 1
ATOM 2349 C C . ASP A 1 294 ? -16.802 2.301 6.292 1.00 82.88 294 ASP A C 1
ATOM 2351 O O . ASP A 1 294 ? -17.669 2.438 7.151 1.00 82.88 294 ASP A O 1
ATOM 2355 N N . GLN A 1 295 ? -15.570 1.889 6.604 1.00 80.06 295 GLN A N 1
ATOM 2356 C CA . GLN A 1 295 ? -15.124 1.680 7.983 1.00 80.06 295 GLN A CA 1
ATOM 2357 C C . GLN A 1 295 ? -14.973 3.000 8.740 1.00 80.06 295 GLN A C 1
ATOM 2359 O O . GLN A 1 295 ? -15.402 3.096 9.884 1.00 80.06 295 GLN A O 1
ATOM 2364 N N . GLN A 1 296 ? -14.423 4.028 8.098 1.00 78.31 296 GLN A N 1
ATOM 2365 C CA . GLN A 1 296 ? -14.306 5.372 8.655 1.00 78.31 296 GLN A CA 1
ATOM 2366 C C . GLN A 1 296 ? -15.672 5.911 9.069 1.00 78.31 296 GLN A C 1
ATOM 2368 O O . GLN A 1 296 ? -15.860 6.339 10.203 1.00 78.31 296 GLN A O 1
ATOM 2373 N N . ASN A 1 297 ? -16.649 5.807 8.174 1.00 70.81 297 ASN A N 1
ATOM 2374 C CA . ASN A 1 297 ? -18.014 6.224 8.439 1.00 70.81 297 ASN A CA 1
ATOM 2375 C C . ASN A 1 297 ? -18.627 5.437 9.599 1.00 70.81 297 ASN A C 1
ATOM 2377 O O . ASN A 1 297 ? -19.377 6.014 10.363 1.00 70.81 297 ASN A O 1
ATOM 2381 N N . LYS A 1 298 ? -18.282 4.159 9.796 1.00 69.06 298 LYS A N 1
ATOM 2382 C CA . LYS A 1 298 ? -18.743 3.390 10.967 1.00 69.06 298 LYS A CA 1
ATOM 2383 C C . LYS A 1 298 ? -18.072 3.827 12.270 1.00 69.06 298 LYS A C 1
ATOM 2385 O O . LYS A 1 298 ? -18.740 3.905 13.293 1.00 69.06 298 LYS A O 1
ATOM 2390 N N . ILE A 1 299 ? -16.770 4.107 12.236 1.00 64.19 299 ILE A N 1
ATOM 2391 C CA . ILE A 1 299 ? -15.977 4.441 13.430 1.00 64.19 299 ILE A CA 1
ATOM 2392 C C . ILE A 1 299 ? -16.255 5.872 13.911 1.00 64.19 299 ILE A C 1
ATOM 2394 O O . ILE A 1 299 ? -16.330 6.107 15.111 1.00 64.19 299 ILE A O 1
ATOM 2398 N N . PHE A 1 300 ? -16.442 6.828 12.997 1.00 64.19 300 PHE A N 1
ATOM 2399 C CA . PHE A 1 300 ? -16.594 8.255 13.330 1.00 64.19 300 PHE A CA 1
ATOM 2400 C C . PHE A 1 300 ? -18.037 8.757 13.260 1.00 64.19 300 PHE A C 1
ATOM 2402 O O . PHE A 1 300 ? -18.285 9.960 13.293 1.00 64.19 300 PHE A O 1
ATOM 2409 N N . ALA A 1 301 ? -19.006 7.847 13.197 1.00 79.06 301 ALA A N 1
ATOM 2410 C CA . ALA A 1 301 ? -20.425 8.174 13.193 1.00 79.06 301 ALA A CA 1
ATOM 2411 C C . ALA A 1 301 ? -20.979 8.495 14.592 1.00 79.06 301 ALA A C 1
ATOM 2413 O O . ALA A 1 301 ? -22.173 8.328 14.811 1.00 79.06 301 ALA A O 1
ATOM 2414 N N . THR A 1 302 ? -20.162 8.932 15.553 1.00 87.12 302 THR A N 1
ATOM 2415 C CA . THR A 1 302 ? -20.631 9.331 16.890 1.00 87.12 302 THR A CA 1
ATOM 2416 C C . THR A 1 302 ? -20.046 10.666 17.315 1.00 87.12 302 THR A C 1
ATOM 2418 O O . THR A 1 302 ? -18.840 10.870 17.192 1.00 87.12 302 THR A O 1
ATOM 2421 N N . LYS A 1 303 ? -20.877 11.553 17.863 1.00 89.56 303 LYS A N 1
ATOM 2422 C CA . LYS A 1 303 ? -20.462 12.833 18.457 1.00 89.56 303 LYS A CA 1
ATOM 2423 C C . LYS A 1 303 ? -21.202 13.086 19.771 1.00 89.56 303 LYS A C 1
ATOM 2425 O O . LYS A 1 303 ? -22.144 12.369 20.102 1.00 89.56 303 LYS A O 1
ATOM 2430 N N . ASP A 1 304 ? -20.762 14.099 20.515 1.00 92.75 304 ASP A N 1
ATOM 2431 C CA . ASP A 1 304 ? -21.397 14.540 21.766 1.00 92.75 304 ASP A CA 1
ATOM 2432 C C . ASP A 1 304 ? -21.549 13.413 22.807 1.00 92.75 304 ASP A C 1
ATOM 2434 O O . ASP A 1 304 ? -22.532 13.345 23.555 1.00 92.75 304 ASP A O 1
ATOM 2438 N N . LEU A 1 305 ? -20.548 12.519 22.840 1.00 93.56 305 LEU A N 1
ATOM 2439 C CA . LEU A 1 305 ? -20.483 11.421 23.794 1.00 93.56 305 LEU A CA 1
ATOM 2440 C C . LEU A 1 305 ? -20.371 11.964 25.219 1.00 93.56 305 LEU A C 1
ATOM 2442 O O . LEU A 1 305 ? -19.509 12.791 25.525 1.00 93.56 305 LEU A O 1
ATOM 2446 N N . ARG A 1 306 ? -21.213 11.451 26.109 1.00 96.19 306 ARG A N 1
ATOM 2447 C CA . ARG A 1 306 ? -21.217 11.759 27.541 1.00 96.19 306 ARG A CA 1
ATOM 2448 C C . ARG A 1 306 ? -21.774 10.583 28.327 1.00 96.19 306 ARG A C 1
ATOM 2450 O O . ARG A 1 306 ? -22.455 9.731 27.761 1.00 96.19 306 ARG A O 1
ATOM 2457 N N . ILE A 1 307 ? -21.526 10.565 29.631 1.00 96.94 307 ILE A N 1
ATOM 2458 C CA . ILE A 1 307 ? -22.225 9.657 30.540 1.00 96.94 307 ILE A CA 1
ATOM 2459 C C . ILE A 1 307 ? -23.287 10.416 31.328 1.00 96.94 307 ILE A C 1
ATOM 2461 O O . ILE A 1 307 ? -23.085 11.575 31.691 1.00 96.94 307 ILE A O 1
ATOM 2465 N N . GLU A 1 308 ? -24.396 9.751 31.610 1.00 96.50 308 GLU A N 1
ATOM 2466 C CA . GLU A 1 308 ? -25.420 10.225 32.533 1.00 96.50 308 GLU A CA 1
ATOM 2467 C C . GLU A 1 308 ? -25.728 9.119 33.543 1.00 96.50 308 GLU A C 1
ATOM 2469 O O . GLU A 1 308 ? -25.832 7.947 33.181 1.00 96.50 308 GLU A O 1
ATOM 2474 N N . SER A 1 309 ? -25.861 9.489 34.815 1.00 92.75 309 SER A N 1
ATOM 2475 C CA . SER A 1 309 ? -26.227 8.561 35.888 1.00 92.75 309 SER A CA 1
ATOM 2476 C C . SER A 1 309 ? -27.705 8.723 36.213 1.00 92.75 309 SER A C 1
ATOM 2478 O O . SER A 1 309 ? -28.148 9.819 36.564 1.00 92.75 309 SER A O 1
ATOM 2480 N N . HIS A 1 310 ? -28.479 7.652 36.070 1.00 91.81 310 HIS A N 1
ATOM 2481 C CA . HIS A 1 310 ? -29.915 7.634 36.345 1.00 91.81 310 HIS A CA 1
ATOM 2482 C C . HIS A 1 310 ? -30.168 6.598 37.447 1.00 91.81 310 HIS A C 1
ATOM 2484 O O . HIS A 1 310 ? -30.280 5.403 37.191 1.00 91.81 310 HIS A O 1
ATOM 2490 N N . GLY A 1 311 ? -30.237 7.054 38.699 1.00 89.31 311 GLY A N 1
ATOM 2491 C CA . GLY A 1 311 ? -30.351 6.155 39.850 1.00 89.31 311 GLY A CA 1
ATOM 2492 C C . GLY A 1 311 ? -29.040 5.411 40.117 1.00 89.31 311 GLY A C 1
ATOM 2493 O O . GLY A 1 311 ? -28.020 6.055 40.350 1.00 89.31 311 GLY A O 1
ATOM 2494 N N . LEU A 1 312 ? -29.090 4.076 40.107 1.00 88.31 312 LEU A N 1
ATOM 2495 C CA . LEU A 1 312 ? -27.912 3.210 40.261 1.00 88.31 312 LEU A CA 1
ATOM 2496 C C . LEU A 1 312 ? -27.226 2.900 38.924 1.00 88.31 312 LEU A C 1
ATOM 2498 O O . LEU A 1 312 ? -26.128 2.360 38.917 1.00 88.31 312 LEU A O 1
ATOM 2502 N N . ASP A 1 313 ? -27.842 3.279 37.806 1.00 94.62 313 ASP A N 1
ATOM 2503 C CA . ASP A 1 313 ? -27.355 2.943 36.475 1.00 94.62 313 ASP A CA 1
ATOM 2504 C C . ASP A 1 313 ? -26.549 4.082 35.850 1.00 94.62 313 ASP A C 1
ATOM 2506 O O . ASP A 1 313 ? -26.892 5.264 35.977 1.00 94.62 313 ASP A O 1
ATOM 2510 N N . THR A 1 314 ? -25.530 3.724 35.074 1.00 96.50 314 THR A N 1
ATOM 2511 C CA . THR A 1 314 ? -24.798 4.644 34.201 1.00 96.50 314 THR A CA 1
ATOM 2512 C C . THR A 1 314 ? -25.100 4.360 32.731 1.00 96.50 314 THR A C 1
ATOM 2514 O O . THR A 1 314 ? -25.004 3.231 32.247 1.00 96.50 314 THR A O 1
ATOM 2517 N N . TYR A 1 315 ? -25.419 5.415 31.985 1.00 97.50 315 TYR A N 1
ATOM 2518 C CA . TYR A 1 315 ? -25.725 5.374 30.558 1.00 97.50 315 TYR A CA 1
ATOM 2519 C C . TYR A 1 315 ? -24.666 6.134 29.766 1.00 97.50 315 TYR A C 1
ATOM 2521 O O . TYR A 1 315 ? -24.308 7.254 30.119 1.00 97.50 315 TYR A O 1
ATOM 2529 N N . LEU A 1 316 ? -24.203 5.552 28.662 1.00 97.31 316 LEU A N 1
ATOM 2530 C CA . LEU A 1 316 ? -23.469 6.259 27.619 1.00 97.31 316 LEU A CA 1
ATOM 2531 C C . LEU A 1 316 ? -24.476 6.868 26.649 1.00 97.31 316 LEU A C 1
ATOM 2533 O O . LEU A 1 316 ? -25.315 6.157 26.101 1.00 97.31 316 LEU A O 1
ATOM 2537 N N . MET A 1 317 ? -24.375 8.167 26.410 1.00 96.94 317 MET A N 1
ATOM 2538 C CA . MET A 1 317 ? -25.218 8.891 25.469 1.00 96.94 317 MET A CA 1
ATOM 2539 C C . MET A 1 317 ? -24.366 9.550 24.399 1.00 96.94 317 MET A C 1
ATOM 2541 O O . MET A 1 317 ? -23.278 10.032 24.696 1.00 96.94 317 MET A O 1
ATOM 2545 N N . GLY A 1 318 ? -24.874 9.619 23.174 1.00 94.88 318 GLY A N 1
ATOM 2546 C CA . GLY A 1 318 ? -24.239 10.350 22.082 1.00 94.88 318 GLY A CA 1
ATOM 2547 C C . GLY A 1 318 ? -25.126 10.410 20.852 1.00 94.88 318 GLY A C 1
ATOM 2548 O O . GLY A 1 318 ? -26.074 9.635 20.714 1.00 94.88 318 GLY A O 1
ATOM 2549 N N . ASP A 1 319 ? -24.812 11.325 19.949 1.00 94.94 319 ASP A N 1
ATOM 2550 C CA . ASP A 1 319 ? -25.474 11.402 18.656 1.00 94.94 319 ASP A CA 1
ATOM 2551 C C . ASP A 1 319 ? -24.791 10.432 17.700 1.00 94.94 319 ASP A C 1
ATOM 2553 O O . ASP A 1 319 ? -23.587 10.527 17.465 1.00 94.94 319 ASP A O 1
ATOM 2557 N N . CYS A 1 320 ? -25.565 9.507 17.147 1.00 92.69 320 CYS A N 1
ATOM 2558 C CA . CYS A 1 320 ? -25.125 8.482 16.216 1.00 92.69 320 CYS A CA 1
ATOM 2559 C C . CYS A 1 320 ? -25.643 8.796 14.812 1.00 92.69 320 CYS A C 1
ATOM 2561 O O . CYS A 1 320 ? -26.843 8.998 14.625 1.00 92.69 320 CYS A O 1
ATOM 2563 N N . LEU A 1 321 ? -24.754 8.829 13.823 1.00 90.62 321 LEU A N 1
ATOM 2564 C CA . LEU A 1 321 ? -25.124 8.922 12.415 1.00 90.62 321 LEU A CA 1
ATOM 2565 C C . LEU A 1 321 ? -25.669 7.564 11.955 1.00 90.62 321 LEU A C 1
ATOM 2567 O O . LEU A 1 321 ? -25.005 6.538 12.134 1.00 90.62 321 LEU A O 1
ATOM 2571 N N . ASP A 1 322 ? -26.877 7.556 11.402 1.00 86.56 322 ASP A N 1
ATOM 2572 C CA . ASP A 1 322 ? -27.489 6.367 10.811 1.00 86.56 322 ASP A CA 1
ATOM 2573 C C . ASP A 1 322 ? -27.070 6.157 9.342 1.00 86.56 322 ASP A C 1
ATOM 2575 O O . ASP A 1 322 ? -26.319 6.941 8.753 1.00 86.56 322 ASP A O 1
ATOM 2579 N N . ASN A 1 323 ? -27.537 5.059 8.739 1.00 80.12 323 ASN A N 1
ATOM 2580 C CA . ASN A 1 323 ? -27.227 4.737 7.341 1.00 80.12 323 ASN A CA 1
ATOM 2581 C C . ASN A 1 323 ? -27.823 5.751 6.346 1.00 80.12 323 ASN A C 1
ATOM 2583 O O . ASN A 1 323 ? -27.315 5.868 5.231 1.00 80.12 323 ASN A O 1
ATOM 2587 N N . ASP A 1 324 ? -28.853 6.491 6.760 1.00 84.56 324 ASP A N 1
ATOM 2588 C CA . ASP A 1 324 ? -29.543 7.507 5.966 1.00 84.56 324 ASP A CA 1
ATOM 2589 C C . ASP A 1 324 ? -28.940 8.911 6.167 1.00 84.56 324 ASP A C 1
ATOM 2591 O O . ASP A 1 324 ? -29.493 9.898 5.686 1.00 84.56 324 ASP A O 1
ATOM 2595 N N . GLN A 1 325 ? -27.777 9.004 6.826 1.00 83.31 325 GLN A N 1
ATOM 2596 C CA . GLN A 1 325 ? -27.062 10.249 7.127 1.00 83.31 325 GLN A CA 1
ATOM 2597 C C . GLN A 1 325 ? -27.805 11.189 8.095 1.00 83.31 325 GLN A C 1
ATOM 2599 O O . GLN A 1 325 ? -27.537 12.394 8.117 1.00 83.31 325 GLN A O 1
ATOM 2604 N N . HIS A 1 326 ? -28.692 10.661 8.942 1.00 89.81 326 HIS A N 1
ATOM 2605 C CA . HIS A 1 326 ? -29.318 11.426 10.018 1.00 89.81 326 HIS A CA 1
ATOM 2606 C C . HIS A 1 326 ? -28.617 11.185 11.354 1.00 89.81 326 HIS A C 1
ATOM 2608 O O . HIS A 1 326 ? -28.280 10.060 11.725 1.00 89.81 326 HIS A O 1
ATOM 2614 N N . TRP A 1 327 ? -28.405 12.269 12.099 1.00 92.88 327 TRP A N 1
ATOM 2615 C CA . TRP A 1 327 ? -27.905 12.203 13.468 1.00 92.88 327 TRP A CA 1
ATOM 2616 C C . TRP A 1 327 ? -29.063 11.933 14.418 1.00 92.88 327 TRP A C 1
ATOM 2618 O O . TRP A 1 327 ? -29.993 12.733 14.510 1.00 92.88 327 TRP A O 1
ATOM 2628 N N . ASN A 1 328 ? -28.978 10.829 15.150 1.00 94.88 328 ASN A N 1
ATOM 2629 C CA . ASN A 1 328 ? -29.966 10.440 16.139 1.00 94.88 328 ASN A CA 1
ATOM 2630 C C . ASN A 1 328 ? -29.310 10.332 17.509 1.00 94.88 328 ASN A C 1
ATOM 2632 O O . ASN A 1 328 ? -28.299 9.648 17.661 1.00 94.88 328 ASN A O 1
ATOM 2636 N N . GLN A 1 329 ? -29.908 10.946 18.524 1.00 96.56 329 GLN A N 1
ATOM 2637 C CA . GLN A 1 329 ? -29.455 10.736 19.891 1.00 96.56 329 GLN A CA 1
ATOM 2638 C C . GLN A 1 329 ? -29.740 9.291 20.313 1.00 96.56 329 GLN A C 1
ATOM 2640 O O . GLN A 1 329 ? -30.851 8.773 20.135 1.00 96.56 329 GLN A O 1
ATOM 2645 N N . ARG A 1 330 ? -28.722 8.641 20.874 1.00 96.31 330 ARG A N 1
ATOM 2646 C CA . ARG A 1 330 ? -28.767 7.258 21.338 1.00 96.31 330 ARG A CA 1
ATOM 2647 C C . ARG A 1 330 ? -28.170 7.114 22.717 1.00 96.31 330 ARG A C 1
ATOM 2649 O O . ARG A 1 330 ? -27.331 7.905 23.141 1.00 96.31 330 ARG A O 1
ATOM 2656 N N . THR A 1 331 ? -28.628 6.073 23.396 1.00 96.75 331 THR A N 1
ATOM 2657 C CA . THR A 1 331 ? -28.276 5.753 24.774 1.00 96.75 331 THR A CA 1
ATOM 2658 C C . THR A 1 331 ? -27.981 4.266 24.898 1.00 96.75 331 THR A C 1
ATOM 2660 O O . THR A 1 331 ? -28.748 3.452 24.388 1.00 96.75 331 THR A O 1
ATOM 2663 N N . LEU A 1 332 ? -26.925 3.908 25.619 1.00 97.25 332 LEU A N 1
ATOM 2664 C CA . LEU A 1 332 ? -26.574 2.533 25.961 1.00 97.25 332 LEU A CA 1
ATOM 2665 C C . LEU A 1 332 ? -26.355 2.436 27.472 1.00 97.25 332 LEU A C 1
ATOM 2667 O O . LEU A 1 332 ? -25.557 3.189 28.024 1.00 97.25 332 LEU A O 1
ATOM 2671 N N . ARG A 1 333 ? -27.040 1.505 28.144 1.00 97.44 333 ARG A N 1
ATOM 2672 C CA . ARG A 1 333 ? -26.827 1.233 29.575 1.00 97.44 333 ARG A CA 1
ATOM 2673 C C . ARG A 1 333 ? -25.488 0.519 29.754 1.00 97.44 333 ARG A C 1
ATOM 2675 O O . ARG A 1 333 ? -25.358 -0.631 29.338 1.00 97.44 333 ARG A O 1
ATOM 2682 N N . LEU A 1 334 ? -24.506 1.175 30.364 1.00 97.56 334 LEU A N 1
ATOM 2683 C CA . LEU A 1 334 ? -23.166 0.611 30.545 1.00 97.56 334 LEU A CA 1
ATOM 2684 C C . LEU A 1 334 ? -23.177 -0.580 31.506 1.00 97.56 334 LEU A C 1
ATOM 2686 O O . LEU A 1 334 ? -22.505 -1.571 31.233 1.00 97.56 334 LEU A O 1
ATOM 2690 N N . ASP A 1 335 ? -24.027 -0.547 32.532 1.00 96.81 335 ASP A N 1
ATOM 2691 C CA . ASP A 1 335 ? -24.220 -1.655 33.479 1.00 96.81 335 ASP A CA 1
ATOM 2692 C C . ASP A 1 335 ? -24.786 -2.931 32.850 1.00 96.81 335 ASP A C 1
ATOM 2694 O O . ASP A 1 335 ? -24.743 -3.994 33.457 1.00 96.81 335 ASP A O 1
ATOM 2698 N N . SER A 1 336 ? -25.277 -2.870 31.607 1.00 96.81 336 SER A N 1
ATOM 2699 C CA . SER A 1 336 ? -25.687 -4.075 30.873 1.00 96.81 336 SER A CA 1
ATOM 2700 C C . SER A 1 336 ? -24.527 -4.818 30.201 1.00 96.81 336 SER A C 1
ATOM 2702 O O . SER A 1 336 ? -24.718 -5.932 29.715 1.00 96.81 336 SER A O 1
ATOM 2704 N N . CYS A 1 337 ? -23.341 -4.204 30.129 1.00 96.81 337 CYS A N 1
ATOM 2705 C CA . CYS A 1 337 ? -22.184 -4.752 29.415 1.00 96.81 337 CYS A CA 1
ATOM 2706 C C . CYS A 1 337 ? -20.840 -4.591 30.139 1.00 96.81 337 CYS A C 1
ATOM 2708 O O . CYS A 1 337 ? -19.826 -5.111 29.662 1.00 96.81 337 CYS A O 1
ATOM 2710 N N . LEU A 1 338 ? -20.812 -3.864 31.253 1.00 97.50 338 LEU A N 1
ATOM 2711 C CA . LEU A 1 338 ? -19.653 -3.682 32.112 1.00 97.50 338 LEU A CA 1
ATOM 2712 C C . LEU A 1 338 ? -19.985 -4.199 33.507 1.00 97.50 338 LEU A C 1
ATOM 2714 O O . LEU A 1 338 ? -20.981 -3.792 34.099 1.00 97.50 338 LEU A O 1
ATOM 2718 N N . GLY A 1 339 ? -19.121 -5.070 34.021 1.00 97.31 339 GLY A N 1
ATOM 2719 C CA . GLY A 1 339 ? -19.120 -5.489 35.420 1.00 97.31 339 GLY A CA 1
ATOM 2720 C C . GLY A 1 339 ? -17.820 -5.116 36.122 1.00 97.31 339 GLY A C 1
ATOM 2721 O O . GLY A 1 339 ? -16.841 -4.717 35.479 1.00 97.31 339 GLY A O 1
ATOM 2722 N N . ASP A 1 340 ? -17.820 -5.284 37.440 1.00 96.69 340 ASP A N 1
ATOM 2723 C CA . ASP A 1 340 ? -16.622 -5.249 38.273 1.00 96.69 340 ASP A CA 1
ATOM 2724 C C . ASP A 1 340 ? -16.157 -6.681 38.573 1.00 96.69 340 ASP A C 1
ATOM 2726 O O . ASP A 1 340 ? -16.913 -7.515 39.069 1.00 96.69 340 ASP A O 1
ATOM 2730 N N . ASN A 1 341 ? -14.902 -6.976 38.248 1.00 96.50 341 ASN A N 1
ATOM 2731 C CA . ASN A 1 341 ? -14.233 -8.219 38.589 1.00 96.50 341 ASN A CA 1
ATOM 2732 C C . ASN A 1 341 ? -13.022 -7.913 39.471 1.00 96.50 341 ASN A C 1
ATOM 2734 O O . ASN A 1 341 ? -11.895 -7.800 38.978 1.00 96.50 341 ASN A O 1
ATOM 2738 N N . ARG A 1 342 ? -13.266 -7.824 40.783 1.00 95.25 342 ARG A N 1
ATOM 2739 C CA . ARG A 1 342 ? -12.239 -7.645 41.822 1.00 95.25 342 ARG A CA 1
ATOM 2740 C C . ARG A 1 342 ? -11.436 -6.352 41.650 1.00 95.25 342 ARG A C 1
ATOM 2742 O O . ARG A 1 342 ? -10.205 -6.383 41.671 1.00 95.25 342 ARG A O 1
ATOM 2749 N N . GLY A 1 343 ? -12.114 -5.228 41.438 1.00 96.06 343 GLY A N 1
ATOM 2750 C CA . GLY A 1 343 ? -11.485 -3.924 41.237 1.00 96.06 343 GLY A CA 1
ATOM 2751 C C . GLY A 1 343 ? -11.051 -3.657 39.788 1.00 96.06 343 GLY A C 1
ATOM 2752 O O . GLY A 1 343 ? -10.248 -2.753 39.522 1.00 96.06 343 GLY A O 1
ATOM 2753 N N . HIS A 1 344 ? -11.548 -4.444 38.829 1.00 96.94 344 HIS A N 1
ATOM 2754 C CA . HIS A 1 344 ? -11.220 -4.327 37.407 1.00 96.94 344 HIS A CA 1
ATOM 2755 C C . HIS A 1 344 ? -12.468 -4.347 36.534 1.00 96.94 344 HIS A C 1
ATOM 2757 O O . HIS A 1 344 ? -13.323 -5.216 36.677 1.00 96.94 344 HIS A O 1
ATOM 2763 N N . PHE A 1 345 ? -12.530 -3.439 35.555 1.00 97.75 345 PHE A N 1
ATOM 2764 C CA . PHE A 1 345 ? -13.594 -3.469 34.558 1.00 97.75 345 PHE A CA 1
ATOM 2765 C C . PHE A 1 345 ? -13.572 -4.785 33.774 1.00 97.75 345 PHE A C 1
ATOM 2767 O O . PHE A 1 345 ? -12.528 -5.211 33.270 1.00 97.75 345 PHE A O 1
ATOM 2774 N N . GLN A 1 346 ? -14.745 -5.388 33.611 1.00 97.06 346 GLN A N 1
ATOM 2775 C CA . GLN A 1 346 ? -14.940 -6.600 32.830 1.00 97.06 346 GLN A CA 1
ATOM 2776 C C . GLN A 1 346 ? -16.002 -6.385 31.748 1.00 97.06 346 GLN A C 1
ATOM 2778 O O . GLN A 1 346 ? -17.176 -6.160 32.041 1.00 97.06 346 GLN A O 1
ATOM 2783 N N . TRP A 1 347 ? -15.599 -6.531 30.484 1.00 97.06 347 TRP A N 1
ATOM 2784 C CA . TRP A 1 347 ? -16.531 -6.594 29.358 1.00 97.06 347 TRP A CA 1
ATOM 2785 C C . TRP A 1 347 ? -17.422 -7.838 29.432 1.00 97.06 347 TRP A C 1
ATOM 2787 O O . TRP A 1 347 ? -16.933 -8.943 29.671 1.00 97.06 347 TRP A O 1
ATOM 2797 N N . GLY A 1 348 ? -18.717 -7.665 29.169 1.00 95.06 348 GLY A N 1
ATOM 2798 C CA . GLY A 1 348 ? -19.722 -8.728 29.249 1.00 95.06 348 GLY A CA 1
ATOM 2799 C C . GLY A 1 348 ? -20.145 -9.085 30.677 1.00 95.06 348 GLY A C 1
ATOM 2800 O O . GLY A 1 348 ? -20.934 -10.011 30.849 1.00 95.06 348 GLY A O 1
ATOM 2801 N N . GLY A 1 349 ? -19.622 -8.375 31.682 1.00 95.19 349 GLY A N 1
ATOM 2802 C CA . GLY A 1 349 ? -20.178 -8.376 33.031 1.00 95.19 349 GLY A CA 1
ATOM 2803 C C . GLY A 1 349 ? -21.423 -7.491 33.125 1.00 95.19 349 GLY A C 1
ATOM 2804 O O . GLY A 1 349 ? -21.918 -6.985 32.115 1.00 95.19 349 GLY A O 1
ATOM 2805 N N . SER A 1 350 ? -21.907 -7.289 34.346 1.00 96.00 350 SER A N 1
ATOM 2806 C CA . SER A 1 350 ? -23.065 -6.443 34.629 1.00 96.00 350 SER A CA 1
ATOM 2807 C C . SER A 1 350 ? -22.891 -5.658 35.926 1.00 96.00 350 SER A C 1
ATOM 2809 O O . SER A 1 350 ? -22.170 -6.115 36.813 1.00 96.00 350 SER A O 1
ATOM 2811 N N . GLU A 1 351 ? -23.604 -4.537 36.036 1.00 95.88 351 GLU A N 1
ATOM 2812 C CA . GLU A 1 351 ? -23.778 -3.745 37.264 1.00 95.88 351 GLU A CA 1
ATOM 2813 C C . GLU A 1 351 ? -22.453 -3.284 37.910 1.00 95.88 351 GLU A C 1
ATOM 2815 O O . GLU A 1 351 ? -22.268 -3.371 39.124 1.00 95.88 351 GLU A O 1
ATOM 2820 N N . PHE A 1 352 ? -21.494 -2.789 37.111 1.00 96.56 352 PHE A N 1
ATOM 2821 C CA . PHE A 1 352 ? -20.223 -2.286 37.659 1.00 96.56 352 PHE A CA 1
ATOM 2822 C C . PHE A 1 352 ? -20.425 -1.113 38.629 1.00 96.56 352 PHE A C 1
ATOM 2824 O O . PHE A 1 352 ? -19.599 -0.907 39.516 1.00 96.56 352 PHE A O 1
ATOM 2831 N N . THR A 1 353 ? -21.499 -0.337 38.468 1.00 96.81 353 THR A N 1
ATOM 2832 C CA . THR A 1 353 ? -21.805 0.819 39.319 1.00 96.81 353 THR A CA 1
ATOM 2833 C C . THR A 1 353 ? -22.075 0.465 40.776 1.00 96.81 353 THR A C 1
ATOM 2835 O O . THR A 1 353 ? -21.839 1.319 41.630 1.00 96.81 353 THR A O 1
ATOM 2838 N N . GLU A 1 354 ? -22.518 -0.760 41.087 1.00 95.12 354 GLU A N 1
ATOM 2839 C CA . GLU A 1 354 ? -22.840 -1.174 42.463 1.00 95.12 354 GLU A CA 1
ATOM 2840 C C . GLU A 1 354 ? -21.637 -1.058 43.406 1.00 95.12 354 GLU A C 1
ATOM 2842 O O . GLU A 1 354 ? -21.792 -0.680 44.567 1.00 95.12 354 GLU A O 1
ATOM 2847 N N . HIS A 1 355 ? -20.441 -1.329 42.881 1.00 94.06 355 HIS A N 1
ATOM 2848 C CA . HIS A 1 355 ? -19.180 -1.352 43.626 1.00 94.06 355 HIS A CA 1
ATOM 2849 C C . HIS A 1 355 ? -18.181 -0.310 43.093 1.00 94.06 355 HIS A C 1
ATOM 2851 O O . HIS A 1 355 ? -16.981 -0.370 43.365 1.00 94.06 355 HIS A O 1
ATOM 2857 N N . ALA A 1 356 ? -18.671 0.680 42.338 1.00 96.69 356 ALA A N 1
ATOM 2858 C CA . ALA A 1 356 ? -17.856 1.744 41.770 1.00 96.69 356 ALA A CA 1
ATOM 2859 C C . ALA A 1 356 ? -18.120 3.098 42.429 1.00 96.69 356 ALA A C 1
ATOM 2861 O O . ALA A 1 356 ? -19.238 3.458 42.792 1.00 96.69 356 ALA A O 1
ATOM 2862 N N . ARG A 1 357 ? -17.083 3.933 42.485 1.00 96.44 357 ARG A N 1
ATOM 2863 C CA . ARG A 1 357 ? -17.201 5.350 42.843 1.00 96.44 357 ARG A CA 1
ATOM 2864 C C . ARG A 1 357 ? -16.306 6.225 41.977 1.00 96.44 357 ARG A C 1
ATOM 2866 O O . ARG A 1 357 ? -15.450 5.739 41.242 1.00 96.44 357 ARG A O 1
ATOM 2873 N N . ASN A 1 358 ? -16.502 7.542 42.068 1.00 96.50 358 ASN A N 1
ATOM 2874 C CA . ASN A 1 358 ? -15.729 8.534 41.310 1.00 96.50 358 ASN A CA 1
ATOM 2875 C C . ASN A 1 358 ? -15.706 8.258 39.794 1.00 96.50 358 ASN A C 1
ATOM 2877 O O . ASN A 1 358 ? -14.676 8.444 39.144 1.00 96.50 358 ASN A O 1
ATOM 2881 N N . ILE A 1 359 ? -16.846 7.834 39.235 1.00 97.12 359 ILE A N 1
ATOM 2882 C CA . ILE A 1 359 ? -16.989 7.540 37.807 1.00 97.12 359 ILE A CA 1
ATOM 2883 C C . ILE A 1 359 ? -16.818 8.837 37.010 1.00 97.12 359 ILE A C 1
ATOM 2885 O O . ILE A 1 359 ? -17.499 9.836 37.247 1.00 97.12 359 ILE A O 1
ATOM 2889 N N . ARG A 1 360 ? -15.877 8.834 36.071 1.00 96.62 360 ARG A N 1
ATOM 2890 C CA . ARG A 1 360 ? -15.549 9.959 35.196 1.00 96.62 360 ARG A CA 1
ATOM 2891 C C . ARG A 1 360 ? -15.406 9.454 33.777 1.00 96.62 360 ARG A C 1
ATOM 2893 O O . ARG A 1 360 ? -14.859 8.381 33.541 1.00 96.62 360 ARG A O 1
ATOM 2900 N N . PHE A 1 361 ? -15.847 10.263 32.832 1.00 97.19 361 PHE A N 1
ATOM 2901 C CA . PHE A 1 361 ? -15.752 9.947 31.419 1.00 97.19 361 PHE A CA 1
ATOM 2902 C C . PHE A 1 361 ? -14.998 11.044 30.688 1.00 97.19 361 PHE A C 1
ATOM 2904 O O . PHE A 1 361 ? -15.257 12.230 30.895 1.00 97.19 361 PHE A O 1
ATOM 2911 N N . ASN A 1 362 ? -14.078 10.628 29.828 1.00 94.81 362 ASN A N 1
ATOM 2912 C CA . ASN A 1 362 ? -13.407 11.498 28.888 1.00 94.81 362 ASN A CA 1
ATOM 2913 C C . ASN A 1 362 ? -13.768 11.040 27.467 1.00 94.81 362 ASN A C 1
ATOM 2915 O O . ASN A 1 362 ? -13.315 9.968 27.064 1.00 94.81 362 ASN A O 1
ATOM 2919 N N . PRO A 1 363 ? -14.570 11.808 26.707 1.00 89.19 363 PRO A N 1
ATOM 2920 C CA . PRO A 1 363 ? -14.994 11.404 25.368 1.00 89.19 363 PRO A CA 1
ATOM 2921 C C . PRO A 1 363 ? -13.843 11.327 24.361 1.00 89.19 363 PRO A C 1
ATOM 2923 O O . PRO A 1 363 ? -13.991 10.654 23.345 1.00 89.19 363 PRO A O 1
ATOM 2926 N N . ALA A 1 364 ? -12.719 12.001 24.625 1.00 86.69 364 ALA A N 1
ATOM 2927 C CA . ALA A 1 364 ? -11.574 12.034 23.728 1.00 86.69 364 ALA A CA 1
ATOM 2928 C C . ALA A 1 364 ? -10.259 12.156 24.515 1.00 86.69 364 ALA A C 1
ATOM 2930 O O . ALA A 1 364 ? -9.762 13.250 24.793 1.00 86.69 364 ALA A O 1
ATOM 2931 N N . GLU A 1 365 ? -9.675 11.013 24.874 1.00 83.19 365 GLU A N 1
ATOM 2932 C CA . GLU A 1 365 ? -8.420 10.947 25.616 1.00 83.19 365 GLU A CA 1
ATOM 2933 C C . GLU A 1 365 ? -7.228 10.556 24.728 1.00 83.19 365 GLU A C 1
ATOM 2935 O O . GLU A 1 365 ? -7.303 9.657 23.887 1.00 83.19 365 GLU A O 1
ATOM 2940 N N . GLY A 1 366 ? -6.092 11.227 24.946 1.00 75.88 366 GLY A N 1
ATOM 2941 C CA . GLY A 1 366 ? -4.827 10.938 24.274 1.00 75.88 366 GLY A CA 1
ATOM 2942 C C . GLY A 1 366 ? -4.774 11.362 22.802 1.00 75.88 366 GLY A C 1
ATOM 2943 O O . GLY A 1 366 ? -5.692 11.979 22.260 1.00 75.88 366 GLY A O 1
ATOM 2944 N N . ALA A 1 367 ? -3.662 11.027 22.142 1.00 61.12 367 ALA A N 1
ATOM 2945 C CA . ALA A 1 367 ? -3.442 11.356 20.730 1.00 61.12 367 ALA A CA 1
ATOM 2946 C C . ALA A 1 367 ? -4.456 10.670 19.798 1.00 61.12 367 ALA A C 1
ATOM 2948 O O . ALA A 1 367 ? -4.811 11.234 18.773 1.00 61.12 367 ALA A O 1
ATOM 2949 N N . SER A 1 368 ? -4.951 9.492 20.187 1.00 67.19 368 SER A N 1
ATOM 2950 C CA . SER A 1 368 ? -5.932 8.710 19.423 1.00 67.19 368 SER A CA 1
ATOM 2951 C C . SER A 1 368 ? -7.392 9.089 19.704 1.00 67.19 368 SER A C 1
ATOM 2953 O O . SER A 1 368 ? -8.278 8.449 19.149 1.00 67.19 368 SER A O 1
ATOM 2955 N N . GLN A 1 369 ? -7.647 10.094 20.559 1.00 79.88 369 GLN A N 1
ATOM 2956 C CA . GLN A 1 369 ? -8.985 10.639 20.847 1.00 79.88 369 GLN A CA 1
ATOM 2957 C C . GLN A 1 369 ? -10.022 9.556 21.206 1.00 79.88 369 GLN A C 1
ATOM 2959 O O . GLN A 1 369 ? -11.134 9.543 20.684 1.00 79.88 369 GLN A O 1
ATOM 2964 N N . VAL A 1 370 ? -9.650 8.623 22.087 1.00 85.88 370 VAL A N 1
ATOM 2965 C CA . VAL A 1 370 ? -10.505 7.480 22.445 1.00 85.88 370 VAL A CA 1
ATOM 2966 C C . VAL A 1 370 ? -11.420 7.796 23.639 1.00 85.88 370 VAL A C 1
ATOM 2968 O O . VAL A 1 370 ? -10.987 8.502 24.554 1.00 85.88 370 VAL A O 1
ATOM 2971 N N . PRO A 1 371 ? -12.660 7.275 23.679 1.00 91.88 371 PRO A N 1
ATOM 2972 C CA . PRO A 1 371 ? -13.581 7.487 24.792 1.00 91.88 371 PRO A CA 1
ATOM 2973 C C . PRO A 1 371 ? -13.213 6.593 25.986 1.00 91.88 371 PRO A C 1
ATOM 2975 O O . PRO A 1 371 ? -13.442 5.383 25.963 1.00 91.88 371 PRO A O 1
ATOM 2978 N N . VAL A 1 372 ? -12.657 7.178 27.048 1.00 95.81 372 VAL A N 1
ATOM 2979 C CA . VAL A 1 372 ? -12.181 6.447 28.235 1.00 95.81 372 VAL A CA 1
ATOM 2980 C C . VAL A 1 372 ? -13.108 6.677 29.424 1.00 95.81 372 VAL A C 1
ATOM 2982 O O . VAL A 1 372 ? -13.362 7.814 29.830 1.00 95.81 372 VAL A O 1
ATOM 2985 N N . LEU A 1 373 ? -13.575 5.582 30.021 1.00 97.62 373 LEU A N 1
ATOM 2986 C CA . LEU A 1 373 ? -14.279 5.568 31.300 1.00 97.62 373 LEU A CA 1
ATOM 2987 C C . LEU A 1 373 ? -13.281 5.261 32.420 1.00 97.62 373 LEU A C 1
ATOM 2989 O O . LEU A 1 373 ? -12.484 4.331 32.311 1.00 97.62 373 LEU A O 1
ATOM 2993 N N . ARG A 1 374 ? -13.314 6.042 33.498 1.00 98.12 374 ARG A N 1
ATOM 2994 C CA . ARG A 1 374 ? -12.462 5.888 34.683 1.00 98.12 374 ARG A CA 1
ATOM 2995 C C . ARG A 1 374 ? -13.342 5.767 35.916 1.00 98.12 374 ARG A C 1
ATOM 2997 O O . ARG A 1 374 ? -14.295 6.528 36.051 1.00 98.12 374 ARG A O 1
ATOM 3004 N N . ALA A 1 375 ? -13.015 4.850 36.814 1.00 97.88 375 ALA A N 1
ATOM 3005 C CA . ALA A 1 375 ? -13.706 4.698 38.089 1.00 97.88 375 ALA A CA 1
ATOM 3006 C C . ALA A 1 375 ? -12.754 4.140 39.150 1.00 97.88 375 ALA A C 1
ATOM 3008 O O . ALA A 1 375 ? -11.672 3.643 38.840 1.00 97.88 375 ALA A O 1
ATOM 3009 N N . GLU A 1 376 ? -13.159 4.245 40.406 1.00 98.50 376 GLU A N 1
ATOM 3010 C CA . GLU A 1 376 ? -12.589 3.488 41.512 1.00 98.50 376 GLU A CA 1
ATOM 3011 C C . GLU A 1 376 ? -13.501 2.287 41.781 1.00 98.50 376 GLU A C 1
ATOM 3013 O O . GLU A 1 376 ? -14.665 2.498 42.108 1.00 98.50 376 GLU A O 1
ATOM 3018 N N . LEU A 1 377 ? -12.988 1.068 41.616 1.00 97.94 377 LEU A N 1
ATOM 3019 C CA . LEU A 1 377 ? -13.725 -0.200 41.719 1.00 97.94 377 LEU A CA 1
ATOM 3020 C C . LEU A 1 377 ? -13.296 -0.967 42.978 1.00 97.94 377 LEU A C 1
ATOM 3022 O O . LEU A 1 377 ? -12.110 -0.942 43.317 1.00 97.94 377 LEU A O 1
ATOM 3026 N N . GLU A 1 378 ? -14.225 -1.614 43.676 1.00 97.62 378 GLU A N 1
ATOM 3027 C CA . GLU A 1 378 ? -13.961 -2.325 44.934 1.00 97.62 378 GLU A CA 1
ATOM 3028 C C . GLU A 1 378 ? -13.357 -3.722 44.684 1.00 97.62 378 GLU A C 1
ATOM 3030 O O . GLU A 1 378 ? -13.850 -4.512 43.882 1.00 97.62 378 GLU A O 1
ATOM 3035 N N . ASP A 1 379 ? -12.256 -4.045 45.364 1.00 96.19 379 ASP A N 1
ATOM 3036 C CA . ASP A 1 379 ? -11.649 -5.378 45.334 1.00 96.19 379 ASP A CA 1
ATOM 3037 C C . ASP A 1 379 ? -12.274 -6.336 46.370 1.00 96.19 379 ASP A C 1
ATOM 3039 O O . ASP A 1 379 ? -13.061 -5.942 47.230 1.00 96.19 379 ASP A O 1
ATOM 3043 N N . ASP A 1 380 ? -11.875 -7.616 46.343 1.00 95.56 380 ASP A N 1
ATOM 3044 C CA . ASP A 1 380 ? -12.351 -8.647 47.290 1.00 95.56 380 ASP A CA 1
ATOM 3045 C C . ASP A 1 380 ? -12.024 -8.335 48.773 1.00 95.56 380 ASP A C 1
ATOM 3047 O O . ASP A 1 380 ? -12.466 -9.045 49.682 1.00 95.56 380 ASP A O 1
ATOM 3051 N N . HIS A 1 381 ? -11.209 -7.312 49.038 1.00 96.31 381 HIS A N 1
ATOM 3052 C CA . HIS A 1 381 ? -10.802 -6.869 50.367 1.00 96.31 381 HIS A CA 1
ATOM 3053 C C . HIS A 1 381 ? -11.480 -5.557 50.795 1.00 96.31 381 HIS A C 1
ATOM 3055 O O . HIS A 1 381 ? -11.180 -5.057 51.883 1.00 96.31 381 HIS A O 1
ATOM 3061 N N . GLY A 1 382 ? -12.383 -5.008 49.978 1.00 95.81 382 GLY A N 1
ATOM 3062 C CA . GLY A 1 382 ? -13.064 -3.739 50.227 1.00 95.81 382 GLY A CA 1
ATOM 3063 C C . GLY A 1 382 ? -12.214 -2.498 49.930 1.00 95.81 382 GLY A C 1
ATOM 3064 O O . GLY A 1 382 ? -12.554 -1.389 50.353 1.00 95.81 382 GLY A O 1
ATOM 3065 N N . ASN A 1 383 ? -11.074 -2.653 49.247 1.00 97.12 383 ASN A N 1
ATOM 3066 C CA . ASN A 1 383 ? -10.256 -1.526 48.810 1.00 97.12 383 ASN A CA 1
ATOM 3067 C C . ASN A 1 383 ? -10.711 -1.044 47.436 1.00 97.12 383 ASN A C 1
ATOM 3069 O O . ASN A 1 383 ? -10.979 -1.831 46.539 1.00 97.12 383 ASN A O 1
ATOM 3073 N N . PHE A 1 384 ? -10.700 0.270 47.240 1.00 97.69 384 PHE A N 1
ATOM 3074 C CA . PHE A 1 384 ? -11.050 0.879 45.962 1.00 97.69 384 PHE A CA 1
ATOM 3075 C C . PHE A 1 384 ? -9.804 1.089 45.094 1.00 97.69 384 PHE A C 1
ATOM 3077 O O . PHE A 1 384 ? -8.916 1.871 45.446 1.00 97.69 384 PHE A O 1
ATOM 3084 N N . LEU A 1 385 ? -9.752 0.415 43.947 1.00 97.19 385 LEU A N 1
ATOM 3085 C CA . LEU A 1 385 ? -8.672 0.488 42.968 1.00 97.19 385 LEU A CA 1
ATOM 3086 C C . LEU A 1 385 ? -9.060 1.411 41.811 1.00 97.19 385 LEU A C 1
ATOM 3088 O O . LEU A 1 385 ? -10.122 1.269 41.209 1.00 97.19 385 LEU A O 1
ATOM 3092 N N . SER A 1 386 ? -8.188 2.363 41.468 1.00 97.69 386 SER A N 1
ATOM 3093 C CA . SER A 1 386 ? -8.419 3.227 40.306 1.00 97.69 386 SER A CA 1
ATOM 3094 C C . SER A 1 386 ? -8.183 2.451 39.016 1.00 97.69 386 SER A C 1
ATOM 3096 O O . SER A 1 386 ? -7.090 1.927 38.791 1.00 97.69 386 SER A O 1
ATOM 3098 N N . ASN A 1 387 ? -9.198 2.413 38.158 1.00 97.38 387 ASN A N 1
ATOM 3099 C CA . ASN A 1 387 ? -9.173 1.677 36.907 1.00 97.38 387 ASN A CA 1
ATOM 3100 C C . ASN A 1 387 ? -9.734 2.499 35.740 1.00 97.38 387 ASN A C 1
ATOM 3102 O O . ASN A 1 387 ? -10.411 3.516 35.924 1.00 97.38 387 ASN A O 1
ATOM 3106 N N . SER A 1 388 ? -9.431 2.067 34.518 1.00 96.75 388 SER A N 1
ATOM 3107 C CA . SER A 1 388 ? -9.886 2.724 33.295 1.00 96.75 388 SER A CA 1
ATOM 3108 C C . SER A 1 388 ? -10.136 1.733 32.174 1.00 96.75 388 SER A C 1
ATOM 3110 O O . SER A 1 388 ? -9.376 0.779 32.024 1.00 96.75 388 SER A O 1
ATOM 3112 N N . ILE A 1 389 ? -11.136 2.010 31.344 1.00 96.56 389 ILE A N 1
ATOM 3113 C CA . ILE A 1 389 ? -11.488 1.191 30.187 1.00 96.56 389 ILE A CA 1
ATOM 3114 C C . ILE A 1 389 ? -11.795 2.070 28.974 1.00 96.56 389 ILE A C 1
ATOM 3116 O O . ILE A 1 389 ? -12.428 3.120 29.093 1.00 96.56 389 ILE A O 1
ATOM 3120 N N . ASN A 1 390 ? -11.321 1.658 27.799 1.00 93.81 390 ASN A N 1
ATOM 3121 C CA . ASN A 1 390 ? -11.60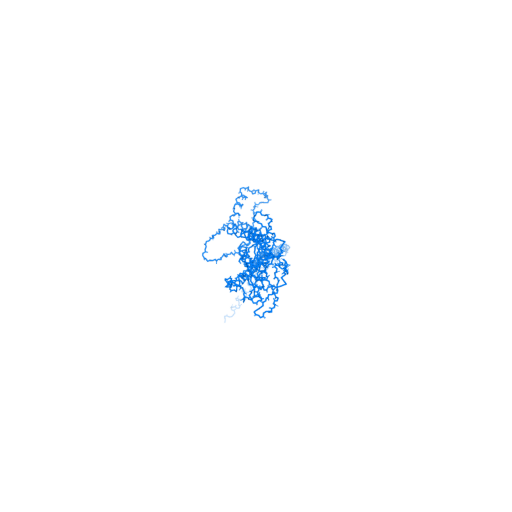5 2.335 26.538 1.00 93.81 390 ASN A CA 1
ATOM 3122 C C . ASN A 1 390 ? -12.908 1.785 25.947 1.00 93.81 390 ASN A C 1
ATOM 3124 O O . ASN A 1 390 ? -12.954 0.644 25.492 1.00 93.81 390 ASN A O 1
ATOM 3128 N N . LEU A 1 391 ? -13.962 2.601 25.916 1.00 93.81 391 LEU A N 1
ATOM 3129 C CA . LEU A 1 391 ? -15.282 2.171 25.454 1.00 93.81 391 LEU A CA 1
ATOM 3130 C C . LEU A 1 391 ? -15.299 1.808 23.961 1.00 93.81 391 LEU A C 1
ATOM 3132 O O . LEU A 1 391 ? -16.065 0.931 23.565 1.00 93.81 391 LEU A O 1
ATOM 3136 N N . ALA A 1 392 ? -14.414 2.398 23.149 1.00 88.81 392 ALA A N 1
ATOM 3137 C CA . ALA A 1 392 ? -14.312 2.093 21.719 1.00 88.81 392 ALA A CA 1
ATOM 3138 C C . ALA A 1 392 ? -13.764 0.683 21.426 1.00 88.81 392 ALA A C 1
ATOM 3140 O O . ALA A 1 392 ? -13.770 0.249 20.278 1.00 88.81 392 ALA A O 1
ATOM 3141 N N . GLU A 1 393 ? -13.300 -0.060 22.437 1.00 87.06 393 GLU A N 1
ATOM 3142 C CA . GLU A 1 393 ? -12.888 -1.458 22.256 1.00 87.06 393 GLU A CA 1
ATOM 3143 C C . GLU A 1 393 ? -14.064 -2.385 21.926 1.00 87.06 393 GLU A C 1
ATOM 3145 O O . GLU A 1 393 ? -13.875 -3.405 21.260 1.00 87.06 393 GLU A O 1
ATOM 3150 N N . ARG A 1 394 ? -15.264 -2.069 22.431 1.00 91.19 394 ARG A N 1
ATOM 3151 C CA . ARG A 1 394 ? -16.429 -2.969 22.391 1.00 91.19 394 ARG A CA 1
ATOM 3152 C C . ARG A 1 394 ? -17.759 -2.278 22.131 1.00 91.19 394 ARG A C 1
ATOM 3154 O O . ARG A 1 394 ? -18.726 -2.967 21.820 1.00 91.19 394 ARG A O 1
ATOM 3161 N N . ILE A 1 395 ? -17.835 -0.958 22.262 1.00 91.62 395 ILE A N 1
ATOM 3162 C CA . ILE A 1 395 ? -19.045 -0.191 21.977 1.00 91.62 395 ILE A CA 1
ATOM 3163 C C . ILE A 1 395 ? -18.851 0.536 20.654 1.00 91.62 395 ILE A C 1
ATOM 3165 O O . ILE A 1 395 ? -17.906 1.303 20.489 1.00 91.62 395 ILE A O 1
ATOM 3169 N N . ASN A 1 396 ? -19.762 0.295 19.717 1.00 89.31 396 ASN A N 1
ATOM 3170 C CA . ASN A 1 396 ? -19.699 0.841 18.367 1.00 89.31 396 ASN A CA 1
ATOM 3171 C C . ASN A 1 396 ? -21.052 1.431 17.961 1.00 89.31 396 ASN A C 1
ATOM 3173 O O . ASN A 1 396 ? -22.097 0.954 18.406 1.00 89.31 396 ASN A O 1
ATOM 3177 N N . ASN A 1 397 ? -21.042 2.416 17.059 1.00 88.44 397 ASN A N 1
ATOM 3178 C CA . ASN A 1 397 ? -22.250 2.787 16.330 1.00 88.44 397 ASN A CA 1
ATOM 3179 C C . ASN A 1 397 ? -22.486 1.789 15.189 1.00 88.44 397 ASN A C 1
ATOM 3181 O O . ASN A 1 397 ? -21.683 1.675 14.259 1.00 88.44 397 ASN A O 1
ATOM 3185 N N . ARG A 1 398 ? -23.616 1.083 15.239 1.00 85.00 398 ARG A N 1
ATOM 3186 C CA . ARG A 1 398 ? -24.058 0.190 14.172 1.00 85.00 398 ARG A CA 1
ATOM 3187 C C . ARG A 1 398 ? -25.385 0.665 13.597 1.00 85.00 398 ARG A C 1
ATOM 3189 O O . ARG A 1 398 ? -26.444 0.327 14.105 1.00 85.00 398 ARG A O 1
ATOM 3196 N N . GLY A 1 399 ? -25.312 1.382 12.477 1.00 82.44 399 GLY A N 1
ATOM 3197 C CA . GLY A 1 399 ? -26.501 1.818 11.740 1.00 82.44 399 GLY A CA 1
ATOM 3198 C C . GLY A 1 399 ? -27.309 2.900 12.454 1.00 82.44 399 GLY A C 1
ATOM 3199 O O . GLY A 1 399 ? -28.507 2.998 12.219 1.00 82.44 399 GLY A O 1
ATOM 3200 N N . GLY A 1 400 ? -26.665 3.703 13.301 1.00 89.69 400 GLY A N 1
ATOM 3201 C CA . GLY A 1 400 ? -27.301 4.762 14.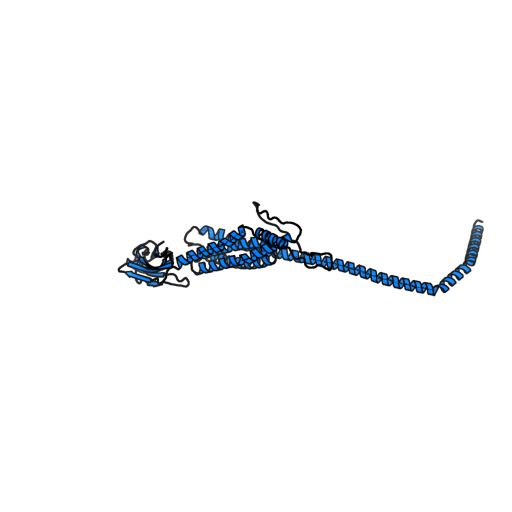074 1.00 89.69 400 GLY A CA 1
ATOM 3202 C C . GLY A 1 400 ? -27.642 4.375 15.509 1.00 89.69 400 GLY A C 1
ATOM 3203 O O . GLY A 1 400 ? -28.363 5.138 16.135 1.00 89.69 400 GLY A O 1
ATOM 3204 N N . ASP A 1 401 ? -27.145 3.245 16.029 1.00 91.44 401 ASP A N 1
ATOM 3205 C CA . ASP A 1 401 ? -27.390 2.751 17.393 1.00 91.44 401 ASP A CA 1
ATOM 3206 C C . ASP A 1 401 ? -26.078 2.403 18.117 1.00 91.44 401 ASP A C 1
ATOM 3208 O O . ASP A 1 401 ? -25.201 1.757 17.539 1.00 91.44 401 ASP A O 1
ATOM 3212 N N . LEU A 1 402 ? -25.951 2.790 19.395 1.00 92.81 402 LEU A N 1
ATOM 3213 C CA . LEU A 1 402 ? -24.834 2.388 20.264 1.00 92.81 402 LEU A CA 1
ATOM 3214 C C . LEU A 1 402 ? -25.031 0.944 20.732 1.00 92.81 402 LEU A C 1
ATOM 3216 O O . LEU A 1 402 ? -25.965 0.666 21.483 1.00 92.81 402 LEU A O 1
ATOM 3220 N N . LEU A 1 403 ? -24.143 0.034 20.326 1.00 91.31 403 LEU A N 1
ATOM 3221 C CA . LEU A 1 403 ? -24.234 -1.392 20.652 1.00 91.31 403 LEU A CA 1
ATOM 3222 C C . LEU A 1 403 ? -22.916 -1.943 21.205 1.00 91.31 403 LEU A C 1
ATOM 3224 O O . LEU A 1 403 ? -21.838 -1.586 20.730 1.00 91.31 403 LEU A O 1
ATOM 3228 N N . PHE A 1 404 ? -23.030 -2.868 22.158 1.00 92.44 404 PHE A N 1
ATOM 3229 C CA . PHE A 1 404 ? -21.935 -3.703 22.661 1.00 92.44 404 PHE A CA 1
ATOM 3230 C C . PHE A 1 404 ? -21.710 -4.926 21.746 1.00 92.44 404 PHE A C 1
ATOM 3232 O O . PHE A 1 404 ? -22.685 -5.554 21.322 1.00 92.44 404 PHE A O 1
ATOM 3239 N N . SER A 1 405 ? -20.447 -5.250 21.423 1.00 83.69 405 SER A N 1
ATOM 3240 C CA . SER A 1 405 ? -20.052 -6.311 20.467 1.00 83.69 405 SER A CA 1
ATOM 3241 C C . SER A 1 405 ? -19.107 -7.384 21.002 1.00 83.69 405 SER A C 1
ATOM 3243 O O . SER A 1 405 ? -18.096 -7.026 21.655 1.00 83.69 405 SER A O 1
#

InterPro domains:
  IPR011058 Cyanovirin-N [PF08881] (303-402)
  IPR011058 Cyanovirin-N [SM01111] (299-404)
  IPR036673 Cyanovirin-N superfamily [G3DSA:2.30.60.10] (301-403)
  IPR036673 Cyanovirin-N superfamily [SSF51322] (310-403)

Solvent-accessible surface area (backbone atoms only — not comparable to full-atom values): 22657 Å² total; per-residue (Å²): 133,79,60,66,60,56,53,52,54,50,52,51,53,53,50,55,50,50,51,52,50,62,68,44,46,64,56,52,53,48,51,52,47,49,53,62,70,43,41,68,58,52,52,52,51,50,51,50,51,51,51,51,50,51,52,49,54,51,50,53,54,52,52,52,50,50,53,52,50,52,51,50,51,51,50,52,50,51,50,53,51,50,54,50,52,51,50,52,52,53,54,50,51,54,54,50,50,54,52,51,52,46,50,52,44,53,46,47,44,57,69,70,46,51,76,52,73,81,49,85,70,70,86,82,61,63,64,69,60,54,53,50,49,46,52,50,34,52,55,47,44,57,52,40,56,56,47,36,53,59,30,20,77,74,22,40,40,70,59,31,55,55,41,53,56,51,41,55,53,43,53,54,48,41,48,52,50,45,38,68,75,70,36,89,40,72,66,49,42,52,52,44,42,52,52,32,51,52,58,54,59,49,48,56,43,50,51,53,6,39,44,42,28,50,58,59,49,70,64,54,98,54,89,84,82,84,80,93,75,72,99,74,86,80,93,83,85,82,88,83,84,89,77,86,74,82,73,64,88,55,102,76,73,72,84,76,80,79,53,68,68,57,54,53,52,49,53,56,53,47,63,64,68,57,55,70,66,54,57,55,57,63,47,48,40,55,55,51,40,50,51,42,48,57,47,47,54,40,73,65,23,62,44,82,56,45,76,49,74,64,88,79,44,42,29,42,31,28,34,15,38,26,84,85,73,46,76,34,82,34,68,32,62,44,33,73,39,28,9,64,58,65,24,34,86,30,83,78,31,51,52,28,52,83,54,41,42,79,74,46,73,39,58,60,42,73,96,80,48,40,34,34,41,32,32,27,21,41,27,94,84,74,47,70,34,82,38,75,47,59,46,68,81,38,44,44,48,63,71,28,38,62,43,82,112

Nearest PDB structures (foldseek):
  2kjl-assembly1_A  TM=9.317E-01  e=1.251E-09  unclassified
  2jzl-assembly1_A  TM=9.005E-01  e=6.732E-10  Neurospora crassa
  5k79-assembly2_B  TM=8.880E-01  e=4.616E-08  Gloeothece citriformis PCC 7424
  2yhh-assembly1_A  TM=8.819E-01  e=4.401E-07  Microcystis aeruginosa
  8rch-assembly1_B  TM=3.713E-01  e=1.602E+00  Homo sapiens

Radius of gyration: 48.3 Å; Cα contacts (8 Å, |Δi|>4): 406; chains: 1; bounding box: 137×46×132 Å